Protein AF-A0A3A0AXK2-F1 (afdb_monomer)

pLDDT: mean 72.9, std 22.11, range [28.28, 96.38]

Solvent-accessible surface area (backbone atoms only — not comparable to full-atom values): 32280 Å² total; per-residue (Å²): 137,60,71,64,60,56,51,56,48,64,70,46,48,58,40,62,72,79,63,74,54,52,75,67,57,48,49,53,48,53,37,51,48,73,74,40,61,71,62,41,57,51,52,51,51,53,53,51,51,55,50,54,62,70,67,49,81,86,74,78,78,60,66,71,57,56,55,46,52,58,51,63,73,66,72,81,71,86,91,75,90,82,84,90,85,84,93,76,89,50,63,71,65,48,52,53,48,49,51,50,50,46,53,51,46,51,50,53,46,56,61,35,51,73,63,68,57,64,33,45,78,71,47,54,42,67,47,73,74,34,79,37,61,29,70,53,51,40,39,41,30,33,74,45,58,59,28,70,65,40,37,62,74,24,47,47,44,40,58,70,79,43,55,86,66,43,51,78,47,74,57,93,39,25,43,31,39,16,71,94,36,71,51,67,56,59,35,70,39,40,40,39,36,37,53,69,14,25,28,78,82,70,42,41,28,75,58,66,45,76,43,40,33,34,28,35,74,60,90,74,70,80,81,70,83,76,79,78,83,83,89,82,83,95,84,85,89,85,85,88,89,84,86,80,88,84,87,86,92,82,88,88,85,85,85,87,89,88,82,88,86,85,91,87,87,89,89,90,86,89,83,90,88,89,84,86,90,90,90,85,90,75,86,91,90,90,88,91,92,86,87,91,88,81,85,86,80,90,87,85,83,92,84,86,89,87,88,84,83,90,91,85,82,88,88,86,87,86,83,88,85,81,91,86,82,89,87,90,87,84,86,85,89,76,84,86,80,77,91,72,84,83,76,82,74,74,84,73,74,78,74,77,76,74,72,77,78,76,56,66,70,55,73,51,59,22,55,58,47,77,70,34,72,67,55,38,73,53,25,51,58,55,75,43,61,67,42,82,37,53,33,38,39,39,50,28,76,25,31,37,41,38,37,38,66,85,79,44,33,35,39,40,40,29,64,71,78,55,32,49,52,78,44,73,73,75,65,88,60,72,45,77,51,42,80,39,99,53,87,84,30,14,43,49,27,31,67,61,18,37,49,41,73,73,35,66,67,60,31,68,52,22,53,47,18,64,42,71,68,64,53,75,51,78,21,48,37,32,43,31,74,30,27,38,39,36,37,52,88,65,34,33,38,40,42,36,74,86,38,38,66,53,76,44,76,40,78,67,123

Structure (mmCIF, N/CA/C/O backbone):
data_AF-A0A3A0AXK2-F1
#
_entry.id   AF-A0A3A0AXK2-F1
#
loop_
_atom_site.group_PDB
_atom_site.id
_atom_site.type_symbol
_atom_site.label_atom_id
_atom_site.label_alt_id
_atom_site.label_comp_id
_atom_site.label_asym_id
_atom_site.label_entity_id
_atom_site.label_seq_id
_atom_site.pdbx_PDB_ins_code
_atom_site.Cartn_x
_atom_site.Cartn_y
_atom_site.Cartn_z
_atom_site.occupancy
_atom_site.B_iso_or_equiv
_atom_site.auth_seq_id
_atom_site.auth_comp_id
_atom_site.auth_asym_id
_atom_site.auth_atom_id
_atom_site.pdbx_PDB_model_num
ATOM 1 N N . MET A 1 1 ? 47.963 15.279 -40.549 1.00 56.81 1 MET A N 1
ATOM 2 C CA . MET A 1 1 ? 46.623 15.000 -41.103 1.00 56.81 1 MET A CA 1
ATOM 3 C C . MET A 1 1 ? 46.704 13.690 -41.848 1.00 56.81 1 MET A C 1
ATOM 5 O O . MET A 1 1 ? 47.475 13.599 -42.799 1.00 56.81 1 MET A O 1
ATOM 9 N N . ASP A 1 2 ? 46.006 12.676 -41.349 1.00 71.06 2 ASP A N 1
ATOM 10 C CA . ASP A 1 2 ? 46.118 11.315 -41.862 1.00 71.06 2 ASP A CA 1
ATOM 11 C C . ASP A 1 2 ? 45.065 11.054 -42.945 1.00 71.06 2 ASP A C 1
ATOM 13 O O . ASP A 1 2 ? 43.865 11.199 -42.710 1.00 71.06 2 ASP A O 1
ATOM 17 N N . ARG A 1 3 ? 45.516 10.695 -44.152 1.00 72.75 3 ARG A N 1
ATOM 18 C CA . ARG A 1 3 ? 44.628 10.533 -45.313 1.00 72.75 3 ARG A CA 1
ATOM 19 C C . ARG A 1 3 ? 43.709 9.321 -45.179 1.00 72.75 3 ARG A C 1
ATOM 21 O O . ARG A 1 3 ? 42.649 9.328 -45.798 1.00 72.75 3 ARG A O 1
ATOM 28 N N . HIS A 1 4 ? 44.098 8.312 -44.395 1.00 79.19 4 HIS A N 1
ATOM 29 C CA . HIS A 1 4 ? 43.267 7.128 -44.177 1.00 79.19 4 HIS A CA 1
ATOM 30 C C . HIS A 1 4 ? 42.045 7.473 -43.317 1.00 79.19 4 HIS A C 1
ATOM 32 O O . HIS A 1 4 ? 40.914 7.214 -43.718 1.00 79.19 4 HIS A O 1
ATOM 38 N N . ALA A 1 5 ? 42.269 8.163 -42.194 1.00 77.88 5 ALA A N 1
ATOM 39 C CA . ALA A 1 5 ? 41.206 8.590 -41.286 1.00 77.88 5 ALA A CA 1
ATOM 40 C C . ALA A 1 5 ? 40.200 9.540 -41.963 1.00 77.88 5 ALA A C 1
ATOM 42 O O . ALA A 1 5 ? 38.999 9.412 -41.745 1.00 77.88 5 ALA A O 1
ATOM 43 N N . CYS A 1 6 ? 40.658 10.444 -42.842 1.00 85.25 6 CYS A N 1
ATOM 44 C CA . CYS A 1 6 ? 39.752 11.302 -43.615 1.00 85.25 6 CYS A CA 1
ATOM 45 C C . CYS A 1 6 ? 38.874 10.513 -44.609 1.00 85.25 6 CYS A C 1
ATOM 47 O O . CYS A 1 6 ? 37.746 10.920 -44.880 1.00 85.25 6 CYS A O 1
ATOM 49 N N . ALA A 1 7 ? 39.373 9.406 -45.173 1.00 84.69 7 ALA A N 1
ATOM 50 C CA . ALA A 1 7 ? 38.605 8.568 -46.096 1.00 84.69 7 ALA A CA 1
ATOM 51 C C . ALA A 1 7 ? 37.532 7.755 -45.353 1.00 84.69 7 ALA A C 1
ATOM 53 O O . ALA A 1 7 ? 36.359 7.828 -45.712 1.00 84.69 7 ALA A O 1
ATOM 54 N N . GLU A 1 8 ? 37.929 7.080 -44.271 1.00 84.69 8 GLU A N 1
ATOM 55 C CA . GLU A 1 8 ? 37.053 6.328 -43.358 1.00 84.69 8 GLU A CA 1
ATOM 56 C C . GLU A 1 8 ? 35.954 7.230 -42.764 1.00 84.69 8 GLU A C 1
ATOM 58 O O . GLU A 1 8 ? 34.770 6.897 -42.803 1.00 84.69 8 GLU A O 1
ATOM 63 N N . CYS A 1 9 ? 36.319 8.443 -42.329 1.00 85.56 9 CYS A N 1
ATOM 64 C CA . CYS A 1 9 ? 35.367 9.469 -41.906 1.00 85.56 9 CYS A CA 1
ATOM 65 C C . CYS A 1 9 ? 34.333 9.783 -43.002 1.00 85.56 9 CYS A C 1
ATOM 67 O O . CYS A 1 9 ? 33.134 9.821 -42.730 1.00 85.56 9 CYS A O 1
ATOM 69 N N . ARG A 1 10 ? 34.768 9.977 -44.254 1.00 85.00 10 ARG A N 1
ATOM 70 C CA . ARG A 1 10 ? 33.870 10.384 -45.344 1.00 85.00 10 ARG A CA 1
ATOM 71 C C . ARG A 1 10 ? 32.848 9.310 -45.727 1.00 85.00 10 ARG A C 1
ATOM 73 O O . ARG A 1 10 ? 31.767 9.667 -46.187 1.00 85.00 10 ARG A O 1
ATOM 80 N N . GLU A 1 11 ? 33.169 8.031 -45.550 1.00 87.69 11 GLU A N 1
ATOM 81 C CA . GLU A 1 11 ? 32.233 6.927 -45.809 1.00 87.69 11 GLU A CA 1
ATOM 82 C C . GLU A 1 11 ? 31.187 6.796 -44.689 1.00 87.69 11 GLU A C 1
ATOM 84 O O . GLU A 1 11 ? 30.006 6.591 -44.967 1.00 87.69 11 GLU A O 1
ATOM 89 N N . LEU A 1 12 ? 31.583 7.026 -43.433 1.00 87.81 12 LEU A N 1
ATOM 90 C CA . LEU A 1 12 ? 30.708 6.906 -42.260 1.00 87.81 12 LEU A CA 1
ATOM 91 C C . LEU A 1 12 ? 29.869 8.171 -41.950 1.00 87.81 12 LEU A C 1
ATOM 93 O O . LEU A 1 12 ? 29.055 8.156 -41.025 1.00 87.81 12 LEU A O 1
ATOM 97 N N . ILE A 1 13 ? 30.015 9.266 -42.713 1.00 86.81 13 ILE A N 1
ATOM 98 C CA . ILE A 1 13 ? 29.293 10.535 -42.471 1.00 86.81 13 ILE A CA 1
ATOM 99 C C . ILE A 1 13 ? 27.760 10.407 -42.569 1.00 86.81 13 ILE A C 1
ATOM 101 O O . ILE A 1 13 ? 27.077 11.088 -41.805 1.00 86.81 13 ILE A O 1
ATOM 105 N N . SER A 1 14 ? 27.200 9.553 -43.443 1.00 85.25 14 SER A N 1
ATOM 106 C CA . SER A 1 14 ? 25.731 9.378 -43.496 1.00 85.25 14 SER A CA 1
ATOM 107 C C . SER A 1 14 ? 25.229 8.675 -42.239 1.00 85.25 14 SER A C 1
ATOM 109 O O . SER A 1 14 ? 24.469 9.266 -41.485 1.00 85.25 14 SER A O 1
ATOM 111 N N . ALA A 1 15 ? 25.770 7.494 -41.915 1.00 87.25 15 ALA A N 1
ATOM 112 C CA . ALA A 1 15 ? 25.422 6.756 -40.698 1.00 87.25 15 ALA A CA 1
ATOM 113 C C . ALA A 1 15 ? 25.607 7.593 -39.411 1.00 87.25 15 ALA A C 1
ATOM 115 O O . ALA A 1 15 ? 24.849 7.441 -38.456 1.00 87.25 15 ALA A O 1
ATOM 116 N N . PHE A 1 16 ? 26.564 8.531 -39.380 1.00 86.38 16 PHE A N 1
ATOM 117 C CA . PHE A 1 16 ? 26.715 9.494 -38.280 1.00 86.38 16 PHE A CA 1
ATOM 118 C C . PHE A 1 16 ? 25.582 10.539 -38.193 1.00 86.38 16 PHE A C 1
ATOM 120 O O . PHE A 1 16 ? 25.238 10.973 -37.092 1.00 86.38 16 PHE A O 1
ATOM 127 N N . ILE A 1 17 ? 25.018 10.968 -39.326 1.00 83.75 17 ILE A N 1
ATOM 128 C CA . ILE A 1 17 ? 23.865 11.885 -39.396 1.00 83.75 17 ILE A CA 1
ATOM 129 C C . ILE A 1 17 ? 22.556 11.143 -39.102 1.00 83.75 17 ILE A C 1
ATOM 131 O O . ILE A 1 17 ? 21.712 11.673 -38.379 1.00 83.75 17 ILE A O 1
ATOM 135 N N . ASP A 1 18 ? 22.412 9.938 -39.649 1.00 79.56 18 ASP A N 1
ATOM 136 C CA . ASP A 1 18 ? 21.214 9.102 -39.553 1.00 79.56 18 ASP A CA 1
ATOM 137 C C . ASP A 1 18 ? 21.120 8.378 -38.188 1.00 79.56 18 ASP A C 1
ATOM 139 O O . ASP A 1 18 ? 20.034 8.009 -37.747 1.00 79.56 18 ASP A O 1
ATOM 143 N N . GLY A 1 19 ? 22.241 8.283 -37.458 1.00 85.50 19 GLY A N 1
ATOM 144 C CA . GLY A 1 19 ? 22.313 7.832 -36.062 1.00 85.50 19 GLY A CA 1
ATOM 145 C C . GLY A 1 19 ? 22.702 6.363 -35.865 1.00 85.50 19 GLY A C 1
ATOM 146 O O . GLY A 1 19 ? 22.639 5.873 -34.741 1.00 85.50 19 GLY A O 1
ATOM 147 N N . GLU A 1 20 ? 23.117 5.679 -36.931 1.00 89.88 20 GLU A N 1
ATOM 148 C CA . GLU A 1 20 ? 23.283 4.219 -37.004 1.00 89.88 20 GLU A CA 1
ATOM 149 C C . GLU A 1 20 ? 24.665 3.698 -36.551 1.00 89.88 20 GLU A C 1
ATOM 151 O O . GLU A 1 20 ? 24.854 2.489 -36.440 1.00 89.88 20 GLU A O 1
ATOM 156 N N . LEU A 1 21 ? 25.640 4.579 -36.283 1.00 89.12 21 LEU A N 1
ATOM 157 C CA . LEU A 1 21 ? 26.991 4.182 -35.846 1.00 89.12 21 LEU A CA 1
ATOM 158 C C . LEU A 1 21 ? 27.044 3.656 -34.405 1.00 89.12 21 LEU A C 1
ATOM 160 O O . LEU A 1 21 ? 26.412 4.215 -33.500 1.00 89.12 21 LEU A O 1
ATOM 164 N N . ALA A 1 22 ? 27.914 2.668 -34.170 1.00 86.19 22 ALA A N 1
ATOM 165 C CA . ALA A 1 22 ? 28.207 2.167 -32.830 1.00 86.19 22 ALA A CA 1
ATOM 166 C C . ALA A 1 22 ? 28.856 3.244 -31.937 1.00 86.19 22 ALA A C 1
ATOM 168 O O . ALA A 1 22 ? 29.435 4.228 -32.406 1.00 86.19 22 ALA A O 1
ATOM 169 N N . GLN A 1 23 ? 28.774 3.072 -30.614 1.00 69.94 23 GLN A N 1
ATOM 170 C CA . GLN A 1 23 ? 29.209 4.090 -29.648 1.00 69.94 23 GLN A CA 1
ATOM 171 C C . GLN A 1 23 ? 30.714 4.413 -29.742 1.00 69.94 23 GLN A C 1
ATOM 173 O O . GLN A 1 23 ? 31.106 5.572 -29.586 1.00 69.94 23 GLN A O 1
ATOM 178 N N . ASP A 1 24 ? 31.553 3.420 -30.036 1.00 81.62 24 ASP A N 1
ATOM 179 C CA . ASP A 1 24 ? 32.999 3.576 -30.205 1.00 81.62 24 ASP A CA 1
ATOM 180 C C . ASP A 1 24 ? 33.370 4.161 -31.583 1.00 81.62 24 ASP A C 1
ATOM 182 O O . ASP A 1 24 ? 34.267 5.000 -31.675 1.00 81.62 24 ASP A O 1
ATOM 186 N N . GLU A 1 25 ? 32.651 3.789 -32.647 1.00 83.56 25 GLU A N 1
ATOM 187 C CA . GLU A 1 25 ? 32.772 4.390 -33.984 1.00 83.56 25 GLU A CA 1
ATOM 188 C C . GLU A 1 25 ? 32.397 5.870 -33.948 1.00 83.56 25 GLU A C 1
ATOM 190 O O . GLU A 1 25 ? 33.126 6.724 -34.456 1.00 83.56 25 GLU A O 1
ATOM 195 N N . ARG A 1 26 ? 31.293 6.196 -33.271 1.00 86.00 26 ARG A N 1
ATOM 196 C CA . ARG A 1 26 ? 30.825 7.564 -33.052 1.00 86.00 26 ARG A CA 1
ATOM 197 C C . ARG A 1 26 ? 31.821 8.383 -32.228 1.00 86.00 26 ARG A C 1
ATOM 199 O O . ARG A 1 26 ? 32.041 9.552 -32.545 1.00 86.00 26 ARG A O 1
ATOM 206 N N . ALA A 1 27 ? 32.465 7.785 -31.223 1.00 78.75 27 ALA A N 1
ATOM 207 C CA . ALA A 1 27 ? 33.534 8.436 -30.464 1.00 78.75 27 ALA A CA 1
ATOM 208 C C . ALA A 1 27 ? 34.778 8.708 -31.334 1.00 78.75 27 ALA A C 1
ATOM 210 O O . ALA A 1 27 ? 35.288 9.831 -31.333 1.00 78.75 27 ALA A O 1
ATOM 211 N N . ARG A 1 28 ? 35.221 7.725 -32.137 1.00 84.88 28 ARG A N 1
ATOM 212 C CA . ARG A 1 28 ? 36.320 7.879 -33.114 1.00 84.88 28 ARG A CA 1
ATOM 213 C C . ARG A 1 28 ? 36.014 8.966 -34.154 1.00 84.88 28 ARG A C 1
ATOM 215 O O . ARG A 1 28 ? 36.857 9.824 -34.417 1.00 84.88 28 ARG A O 1
ATOM 222 N N . MET A 1 29 ? 34.790 8.985 -34.679 1.00 85.44 29 MET A N 1
ATOM 223 C CA . MET A 1 29 ? 34.283 10.004 -35.603 1.00 85.44 29 MET A CA 1
ATOM 224 C C . MET A 1 29 ? 34.328 11.409 -34.984 1.00 85.44 29 MET A C 1
ATOM 226 O O . MET A 1 29 ? 34.869 12.336 -35.587 1.00 85.44 29 MET A O 1
ATOM 230 N N . MET A 1 30 ? 33.816 11.579 -33.760 1.00 83.50 30 MET A N 1
ATOM 231 C CA . MET A 1 30 ? 33.827 12.875 -33.068 1.00 83.50 30 MET A CA 1
ATOM 232 C C . MET A 1 30 ? 35.245 13.366 -32.740 1.00 83.50 30 MET A C 1
ATOM 234 O O . MET A 1 30 ? 35.496 14.567 -32.836 1.00 83.50 30 MET A O 1
ATOM 238 N N . ALA A 1 31 ? 36.180 12.461 -32.429 1.00 85.00 31 ALA A N 1
ATOM 239 C CA . ALA A 1 31 ? 37.596 12.794 -32.268 1.00 85.00 31 ALA A CA 1
ATOM 240 C C . ALA A 1 31 ? 38.223 13.296 -33.583 1.00 85.00 31 ALA A C 1
ATOM 242 O O . ALA A 1 31 ? 38.865 14.341 -33.606 1.00 85.00 31 ALA A O 1
ATOM 243 N N . HIS A 1 32 ? 37.981 12.617 -34.710 1.00 88.62 32 HIS A N 1
ATOM 244 C CA . HIS A 1 32 ? 38.501 13.068 -36.006 1.00 88.62 32 HIS A CA 1
ATOM 245 C C . HIS A 1 32 ? 37.905 14.420 -36.447 1.00 88.62 32 HIS A C 1
ATOM 247 O O . HIS A 1 32 ? 38.606 15.270 -37.005 1.00 88.62 32 HIS A O 1
ATOM 253 N N . LEU A 1 33 ? 36.618 14.646 -36.166 1.00 87.06 33 LEU A N 1
ATOM 254 C CA . LEU A 1 33 ? 35.914 15.891 -36.482 1.00 87.06 33 LEU A CA 1
ATOM 255 C C . LEU A 1 33 ? 36.324 17.081 -35.598 1.00 87.06 33 LEU A C 1
ATOM 257 O O . LEU A 1 33 ? 36.064 18.217 -35.993 1.00 87.06 33 LEU A O 1
ATOM 261 N N . SER A 1 34 ? 36.958 16.887 -34.436 1.00 85.25 34 SER A N 1
ATOM 262 C CA . SER A 1 34 ? 37.492 18.013 -33.650 1.00 85.25 34 SER A CA 1
ATOM 263 C C . SER A 1 34 ? 38.795 18.561 -34.254 1.00 85.25 34 SER A C 1
ATOM 265 O O . SER A 1 34 ? 39.014 19.779 -34.248 1.00 85.25 34 SER A O 1
ATOM 267 N N . GLU A 1 35 ? 39.607 17.695 -34.868 1.00 85.31 35 GLU A N 1
ATOM 268 C CA . GLU A 1 35 ? 40.908 18.033 -35.458 1.00 85.31 35 GLU A CA 1
ATOM 269 C C . GLU A 1 35 ? 40.830 18.415 -36.946 1.00 85.31 35 GLU A C 1
ATOM 271 O O . GLU A 1 35 ? 41.432 19.406 -37.364 1.00 85.31 35 GLU A O 1
ATOM 276 N N . CYS A 1 36 ? 40.078 17.678 -37.770 1.00 91.38 36 CYS A N 1
ATOM 277 C CA . CYS A 1 36 ? 40.034 17.910 -39.218 1.00 91.38 36 CYS A CA 1
ATOM 278 C C . CYS A 1 36 ? 39.081 19.059 -39.601 1.00 91.38 36 CYS A C 1
ATOM 280 O O . CYS A 1 36 ? 37.970 19.161 -39.078 1.00 91.38 36 CYS A O 1
ATOM 282 N N . VAL A 1 37 ? 39.492 19.948 -40.510 1.00 89.00 37 VAL A N 1
ATOM 283 C CA . VAL A 1 37 ? 38.631 21.031 -41.030 1.00 89.00 37 VAL A CA 1
ATOM 284 C C . VAL A 1 37 ? 37.805 20.526 -42.216 1.00 89.00 37 VAL A C 1
ATOM 286 O O . VAL A 1 37 ? 36.580 20.602 -42.174 1.00 89.00 37 VAL A O 1
ATOM 289 N N . ASP A 1 38 ? 38.453 19.909 -43.203 1.00 87.19 38 ASP A N 1
ATOM 290 C CA . ASP A 1 38 ? 37.845 19.400 -44.442 1.00 87.19 38 ASP A CA 1
ATOM 291 C C . ASP A 1 38 ? 36.668 18.433 -44.175 1.00 87.19 38 ASP A C 1
ATOM 293 O O . ASP A 1 38 ? 35.619 18.498 -44.822 1.00 87.19 38 ASP A O 1
ATOM 297 N N . CYS A 1 39 ? 36.805 17.555 -43.174 1.00 88.75 39 CYS A N 1
ATOM 298 C CA . CYS A 1 39 ? 35.754 16.613 -42.776 1.00 88.75 39 CYS A CA 1
ATOM 299 C C . CYS A 1 39 ? 34.572 17.301 -42.064 1.00 88.75 39 CYS A C 1
ATOM 301 O O . CYS A 1 39 ? 33.433 16.863 -42.224 1.00 88.75 39 CYS A O 1
ATOM 303 N N . ARG A 1 40 ? 34.801 18.411 -41.342 1.00 90.31 40 ARG A N 1
ATOM 304 C CA . ARG A 1 40 ? 33.722 19.250 -40.779 1.00 90.31 40 ARG A CA 1
ATOM 305 C C . ARG A 1 40 ? 32.974 20.013 -41.863 1.00 90.31 40 ARG A C 1
ATOM 307 O O . ARG A 1 40 ? 31.749 20.016 -41.848 1.00 90.31 40 ARG A O 1
ATOM 314 N N . GLU A 1 41 ? 33.688 20.618 -42.811 1.00 89.25 41 GLU A N 1
ATOM 315 C CA . GLU A 1 41 ? 33.062 21.295 -43.954 1.00 89.25 41 GLU A CA 1
ATOM 316 C C . GLU A 1 41 ? 32.213 20.306 -44.767 1.00 89.25 41 GLU A C 1
ATOM 318 O O . GLU A 1 41 ? 31.057 20.587 -45.085 1.00 89.25 41 GLU A O 1
ATOM 323 N N . THR A 1 42 ? 32.731 19.093 -44.987 1.00 86.44 42 THR A N 1
ATOM 324 C CA . THR A 1 42 ? 31.977 17.993 -45.605 1.00 86.44 42 THR A CA 1
ATOM 325 C C . THR A 1 42 ? 30.713 17.647 -44.805 1.00 86.44 42 THR A C 1
ATOM 327 O O . THR A 1 42 ? 29.626 17.594 -45.381 1.00 86.44 42 THR A O 1
ATOM 330 N N . LEU A 1 43 ? 30.816 17.449 -43.485 1.00 88.50 43 LEU A N 1
ATOM 331 C CA . LEU A 1 43 ? 29.673 17.133 -42.619 1.00 88.50 43 LEU A CA 1
ATOM 332 C C . LEU A 1 43 ? 28.581 18.218 -42.663 1.00 88.50 43 LEU A C 1
ATOM 334 O O . LEU A 1 43 ? 27.396 17.891 -42.759 1.00 88.50 43 LEU A O 1
ATOM 338 N N . GLU A 1 44 ? 28.958 19.498 -42.634 1.00 87.62 44 GLU A N 1
ATOM 339 C CA . GLU A 1 44 ? 27.999 20.606 -42.723 1.00 87.62 44 GLU A CA 1
ATOM 340 C C . GLU A 1 44 ? 27.336 20.708 -44.104 1.00 87.62 44 GLU A C 1
ATOM 342 O O . GLU A 1 44 ? 26.147 21.023 -44.187 1.00 87.62 44 GLU A O 1
ATOM 347 N N . VAL A 1 45 ? 28.031 20.346 -45.190 1.00 89.56 45 VAL A N 1
ATOM 348 C CA . VAL A 1 45 ? 27.407 20.215 -46.520 1.00 89.56 45 VAL A CA 1
ATOM 349 C C . VAL A 1 45 ? 26.327 19.124 -46.521 1.00 89.56 45 VAL A C 1
ATOM 351 O O . VAL A 1 45 ? 25.214 19.383 -46.987 1.00 89.56 45 VAL A O 1
ATOM 354 N N . TYR A 1 46 ? 26.587 17.942 -45.950 1.00 85.81 46 TYR A N 1
ATOM 355 C CA . TYR A 1 46 ? 25.564 16.889 -45.832 1.00 85.81 46 TYR A CA 1
ATOM 356 C C . TYR A 1 46 ? 24.384 17.321 -44.943 1.00 85.81 46 TYR A C 1
ATOM 358 O O . TYR A 1 46 ? 23.224 17.125 -45.320 1.00 85.81 46 TYR A O 1
ATOM 366 N N . ARG A 1 47 ? 24.649 17.983 -43.807 1.00 86.94 47 ARG A N 1
ATOM 367 C CA . ARG A 1 47 ? 23.606 18.548 -42.927 1.00 86.94 47 ARG A CA 1
ATOM 368 C C . ARG A 1 47 ? 22.740 19.582 -43.648 1.00 86.94 47 ARG A C 1
ATOM 370 O O . ARG A 1 47 ? 21.514 19.523 -43.543 1.00 86.94 47 ARG A O 1
ATOM 377 N N . LEU A 1 48 ? 23.347 20.483 -44.423 1.00 89.44 48 LEU A N 1
ATOM 378 C CA . LEU A 1 48 ? 22.645 21.495 -45.216 1.00 89.44 48 LEU A CA 1
ATOM 379 C C . LEU A 1 48 ? 21.767 20.870 -46.313 1.00 89.44 48 LEU A C 1
ATOM 381 O O . LEU A 1 48 ? 20.649 21.338 -46.541 1.00 89.44 48 LEU A O 1
ATOM 385 N N . ILE A 1 49 ? 22.237 19.803 -46.967 1.00 89.00 49 ILE A N 1
ATOM 386 C CA . ILE A 1 49 ? 21.453 19.041 -47.952 1.00 89.00 49 ILE A CA 1
ATOM 387 C C . ILE A 1 49 ? 20.245 18.380 -47.270 1.00 89.00 49 ILE A C 1
ATOM 389 O O . ILE A 1 49 ? 19.111 18.594 -47.703 1.00 89.00 49 ILE A O 1
ATOM 393 N N . GLY A 1 50 ? 20.455 17.659 -46.164 1.00 83.00 50 GLY A N 1
ATOM 394 C CA . GLY A 1 50 ? 19.377 17.017 -45.403 1.00 83.00 50 GLY A CA 1
ATOM 395 C C . GLY A 1 50 ? 18.348 18.012 -44.847 1.00 83.00 50 GLY A C 1
ATOM 396 O O . GLY A 1 50 ? 17.145 17.745 -44.885 1.00 83.00 50 GLY A O 1
ATOM 397 N N . ALA A 1 51 ? 18.797 19.186 -44.393 1.00 81.81 51 ALA A N 1
ATOM 398 C CA . ALA A 1 51 ? 17.924 20.275 -43.958 1.00 81.81 51 ALA A CA 1
ATOM 399 C C . ALA A 1 51 ? 17.105 20.861 -45.121 1.00 81.81 51 ALA A C 1
ATOM 401 O O . ALA A 1 51 ? 15.904 21.074 -44.969 1.00 81.81 51 ALA A O 1
ATOM 402 N N . ARG A 1 52 ? 17.712 21.067 -46.301 1.00 85.25 52 ARG A N 1
ATOM 403 C CA . ARG A 1 52 ? 16.987 21.533 -47.497 1.00 85.25 52 ARG A CA 1
ATOM 404 C C . ARG A 1 52 ? 15.963 20.521 -48.000 1.00 85.25 52 ARG A C 1
ATOM 406 O O . ARG A 1 52 ? 14.881 20.943 -48.391 1.00 85.25 52 ARG A O 1
ATOM 413 N N . MET A 1 53 ? 16.259 19.220 -47.958 1.00 83.06 53 MET A N 1
ATOM 414 C CA . MET A 1 53 ? 15.282 18.188 -48.331 1.00 83.06 53 MET A CA 1
ATOM 415 C C . MET A 1 53 ? 14.105 18.135 -47.349 1.00 83.06 53 MET A C 1
ATOM 417 O O . MET A 1 53 ? 12.960 18.080 -47.787 1.00 83.06 53 MET A O 1
ATOM 421 N N . ARG A 1 54 ? 14.352 18.253 -46.035 1.00 80.12 54 ARG A N 1
ATOM 422 C CA . ARG A 1 54 ? 13.284 18.354 -45.018 1.00 80.12 54 ARG A CA 1
ATOM 423 C C . ARG A 1 54 ? 12.507 19.677 -45.042 1.00 80.12 54 ARG A C 1
ATOM 425 O O . ARG A 1 54 ? 11.411 19.731 -44.499 1.00 80.12 54 ARG A O 1
ATOM 432 N N . ALA A 1 55 ? 13.047 20.722 -45.668 1.00 82.31 55 ALA A N 1
ATOM 433 C CA . ALA A 1 55 ? 12.369 22.001 -45.886 1.00 82.31 55 ALA A CA 1
ATOM 434 C C . ALA A 1 55 ? 11.551 22.058 -47.194 1.00 82.31 55 ALA A C 1
ATOM 436 O O . ALA A 1 55 ? 10.940 23.089 -47.485 1.00 82.31 55 ALA A O 1
ATOM 437 N N . LEU A 1 56 ? 11.527 20.984 -47.994 1.00 84.25 56 LEU A N 1
ATOM 438 C CA . LEU A 1 56 ? 10.599 20.873 -49.119 1.00 84.25 56 LEU A CA 1
ATOM 439 C C . LEU A 1 56 ? 9.157 20.756 -48.591 1.00 84.25 56 LEU A C 1
ATOM 441 O O . LEU A 1 56 ? 8.927 20.056 -47.604 1.00 84.25 56 LEU A O 1
ATOM 445 N N . PRO A 1 57 ? 8.166 21.401 -49.235 1.00 78.31 57 PRO A N 1
ATOM 446 C CA . PRO A 1 57 ? 6.772 21.220 -48.856 1.00 78.31 57 PRO A CA 1
ATOM 447 C C . PRO A 1 57 ? 6.369 19.759 -49.072 1.00 78.31 57 PRO A C 1
ATOM 449 O O . PRO A 1 57 ? 6.577 19.208 -50.155 1.00 78.31 57 PRO A O 1
ATOM 452 N N . ALA A 1 58 ? 5.776 19.140 -48.051 1.00 66.44 58 ALA A N 1
ATOM 453 C CA . ALA A 1 58 ? 5.263 17.781 -48.142 1.00 66.44 58 ALA A CA 1
ATOM 454 C C . ALA A 1 58 ? 4.113 17.727 -49.160 1.00 66.44 58 ALA A C 1
ATOM 456 O O . ALA A 1 58 ? 2.985 18.126 -48.868 1.00 66.44 58 ALA A O 1
ATOM 457 N N . VAL A 1 59 ? 4.408 17.247 -50.369 1.00 78.88 59 VAL A N 1
ATOM 458 C CA . VAL A 1 59 ? 3.390 16.925 -51.370 1.00 78.88 59 VAL A CA 1
ATOM 459 C C . VAL A 1 59 ? 2.684 15.652 -50.896 1.00 78.88 59 VAL A C 1
ATOM 461 O O . VAL A 1 59 ? 3.356 14.623 -50.784 1.00 78.88 59 VAL A O 1
ATOM 464 N N . PRO A 1 60 ? 1.371 15.677 -50.597 1.00 67.38 60 PRO A N 1
ATOM 465 C CA . PRO A 1 60 ? 0.656 14.452 -50.268 1.00 67.38 60 PRO A CA 1
ATOM 466 C C . PRO A 1 60 ? 0.706 13.512 -51.485 1.00 67.38 60 PRO A C 1
ATOM 468 O O . PRO A 1 60 ? 0.435 13.967 -52.603 1.00 67.38 60 PRO A O 1
ATOM 471 N N . PRO A 1 61 ? 1.076 12.228 -51.317 1.00 70.31 61 PRO A N 1
ATOM 472 C CA . PRO A 1 61 ? 1.038 11.278 -52.420 1.00 70.31 61 PRO A CA 1
ATOM 473 C C . PRO A 1 61 ? -0.412 11.153 -52.916 1.00 70.31 61 PRO A C 1
ATOM 475 O O . PRO A 1 61 ? -1.323 11.095 -52.090 1.00 70.31 61 PRO A O 1
ATOM 478 N N . PRO A 1 62 ? -0.654 11.142 -54.238 1.00 75.75 62 PRO A N 1
ATOM 479 C CA . PRO A 1 62 ? -2.011 11.118 -54.768 1.00 75.75 62 PRO A CA 1
ATOM 480 C C . PRO A 1 62 ? -2.687 9.788 -54.421 1.00 75.75 62 PRO A C 1
ATOM 482 O O . PRO A 1 62 ? -2.049 8.738 -54.492 1.00 75.75 62 PRO A O 1
ATOM 485 N N . ASP A 1 63 ? -3.976 9.828 -54.080 1.00 73.38 63 ASP A N 1
ATOM 486 C CA . ASP A 1 63 ? -4.663 8.746 -53.352 1.00 73.38 63 ASP A CA 1
ATOM 487 C C . ASP A 1 63 ? -4.558 7.379 -54.052 1.00 73.38 63 ASP A C 1
ATOM 489 O O . ASP A 1 63 ? -4.240 6.371 -53.427 1.00 73.38 63 ASP A O 1
ATOM 493 N N . HIS A 1 64 ? -4.681 7.368 -55.384 1.00 75.12 64 HIS A N 1
ATOM 494 C CA . HIS A 1 64 ? -4.545 6.165 -56.212 1.00 75.12 64 HIS A CA 1
ATOM 495 C C . HIS A 1 64 ? -3.185 5.456 -56.071 1.00 75.12 64 HIS A C 1
ATOM 497 O O . HIS A 1 64 ? -3.099 4.253 -56.309 1.00 75.12 64 HIS A O 1
ATOM 503 N N . LEU A 1 65 ? -2.119 6.176 -55.700 1.00 70.31 65 LEU A N 1
ATOM 504 C CA . LEU A 1 65 ? -0.808 5.584 -55.443 1.00 70.31 65 LEU A CA 1
ATOM 505 C C . LEU A 1 65 ? -0.820 4.819 -54.111 1.00 70.31 65 LEU A C 1
ATOM 507 O O . LEU A 1 65 ? -0.302 3.705 -54.053 1.00 70.31 65 LEU A O 1
ATOM 511 N N . ILE A 1 66 ? -1.464 5.377 -53.079 1.00 66.31 66 ILE A N 1
ATOM 512 C CA . ILE A 1 66 ? -1.672 4.713 -51.784 1.00 66.31 66 ILE A CA 1
ATOM 513 C C . ILE A 1 66 ? -2.498 3.442 -52.002 1.00 66.31 66 ILE A C 1
ATOM 515 O O . ILE A 1 66 ? -2.045 2.358 -51.636 1.00 66.31 66 ILE A O 1
ATOM 519 N N . ASP A 1 67 ? -3.644 3.560 -52.680 1.00 66.00 67 ASP A N 1
ATOM 520 C CA . ASP A 1 67 ? -4.518 2.425 -52.999 1.00 66.00 67 ASP A CA 1
ATOM 521 C C . ASP A 1 67 ? -3.773 1.339 -53.791 1.00 66.00 67 ASP A C 1
ATOM 523 O O . ASP A 1 67 ? -3.886 0.155 -53.472 1.00 66.00 67 ASP A O 1
ATOM 527 N N . SER A 1 68 ? -2.961 1.723 -54.787 1.00 66.38 68 SER A N 1
ATOM 528 C CA . SER A 1 68 ? -2.180 0.759 -55.573 1.00 66.38 68 SER A CA 1
ATOM 529 C C . SER A 1 68 ? -1.120 0.032 -54.740 1.00 66.38 68 SER A C 1
ATOM 531 O O . SER A 1 68 ? -0.996 -1.182 -54.853 1.00 66.38 68 SER A O 1
ATOM 533 N N . ILE A 1 69 ? -0.406 0.728 -53.847 1.00 64.06 69 ILE A N 1
ATOM 534 C CA . ILE A 1 69 ? 0.618 0.114 -52.990 1.00 64.06 69 ILE A CA 1
ATOM 535 C C . ILE A 1 69 ? -0.030 -0.817 -51.955 1.00 64.06 69 ILE A C 1
ATOM 537 O O . ILE A 1 69 ? 0.475 -1.920 -51.734 1.00 64.06 69 ILE A O 1
ATOM 541 N N . PHE A 1 70 ? -1.164 -0.431 -51.361 1.00 59.53 70 PHE A N 1
ATOM 542 C CA . PHE A 1 70 ? -1.915 -1.307 -50.455 1.00 59.53 70 PHE A CA 1
ATOM 543 C C . PHE A 1 70 ? -2.525 -2.522 -51.174 1.00 59.53 70 PHE A C 1
ATOM 545 O O . PHE A 1 70 ? -2.564 -3.600 -50.588 1.00 59.53 70 PHE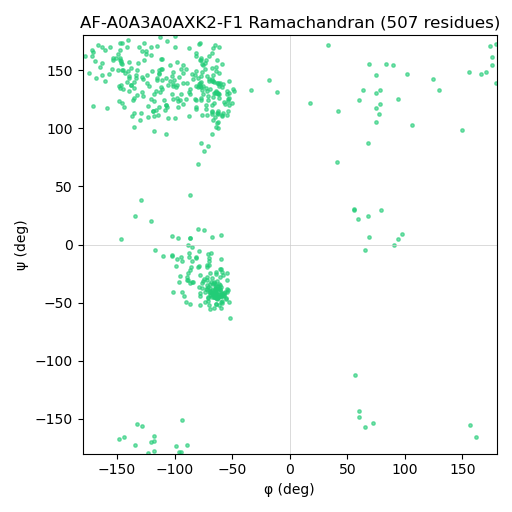 A O 1
ATOM 552 N N . ALA A 1 71 ? -2.948 -2.400 -52.435 1.00 60.56 71 ALA A N 1
ATOM 553 C CA . ALA A 1 71 ? -3.418 -3.542 -53.221 1.00 60.56 71 ALA A CA 1
ATOM 554 C C . ALA A 1 71 ? -2.270 -4.504 -53.596 1.00 60.56 71 ALA A C 1
ATOM 556 O O . ALA A 1 71 ? -2.343 -5.702 -53.313 1.00 60.56 71 ALA A O 1
ATOM 557 N N . GLU A 1 72 ? -1.185 -3.980 -54.177 1.00 56.06 72 GLU A N 1
ATOM 558 C CA . GLU A 1 72 ? -0.050 -4.767 -54.687 1.00 56.06 72 GLU A CA 1
ATOM 559 C C . GLU A 1 72 ? 0.711 -5.496 -53.557 1.00 56.06 72 GLU A C 1
ATOM 561 O O . GLU A 1 72 ? 1.191 -6.614 -53.746 1.00 56.06 72 GLU A O 1
ATOM 566 N N . THR A 1 73 ? 0.787 -4.909 -52.353 1.00 50.97 73 THR A N 1
ATOM 567 C CA . THR A 1 73 ? 1.451 -5.539 -51.191 1.00 50.97 73 THR A CA 1
ATOM 568 C C . THR A 1 73 ? 0.594 -6.569 -50.447 1.00 50.97 73 THR A C 1
ATOM 570 O O . THR A 1 73 ? 1.143 -7.324 -49.642 1.00 50.97 73 THR A O 1
ATOM 573 N N . ILE A 1 74 ? -0.716 -6.656 -50.713 1.00 54.66 74 ILE A N 1
ATOM 574 C CA . ILE A 1 74 ? -1.626 -7.584 -50.014 1.00 54.66 74 ILE A CA 1
ATOM 575 C C . ILE A 1 74 ? -1.860 -8.895 -50.788 1.00 54.66 74 ILE A C 1
ATOM 577 O O . ILE A 1 74 ? -2.013 -9.938 -50.150 1.00 54.66 74 ILE A O 1
ATOM 581 N N . ASP A 1 75 ? -1.846 -8.897 -52.127 1.00 46.50 75 ASP A N 1
ATOM 582 C CA . ASP A 1 75 ? -2.275 -10.072 -52.926 1.00 46.50 75 ASP A CA 1
ATOM 583 C C . ASP A 1 75 ? -1.122 -10.995 -53.410 1.00 46.50 75 ASP A C 1
ATOM 585 O O . ASP A 1 75 ? -1.325 -11.978 -54.128 1.00 46.50 75 ASP A O 1
ATOM 589 N N . ALA A 1 76 ? 0.121 -10.731 -52.989 1.00 45.97 76 ALA A N 1
ATOM 590 C CA . ALA A 1 76 ? 1.335 -11.415 -53.459 1.00 45.97 76 ALA A CA 1
ATOM 591 C C . ALA A 1 76 ? 1.699 -12.729 -52.709 1.00 45.97 76 ALA A C 1
ATOM 593 O O . ALA A 1 76 ? 2.874 -12.988 -52.423 1.00 45.97 76 ALA A O 1
ATOM 594 N N . GLN A 1 77 ? 0.722 -13.597 -52.402 1.00 38.50 77 GLN A N 1
ATOM 595 C CA . GLN A 1 77 ? 0.964 -14.959 -51.876 1.00 38.50 77 GLN A CA 1
ATOM 596 C C . GLN A 1 77 ? 0.091 -16.033 -52.571 1.00 38.50 77 GLN A C 1
ATOM 598 O O . GLN A 1 77 ? -1.086 -16.197 -52.238 1.00 38.50 77 GLN A O 1
ATOM 603 N N . PRO A 1 78 ? 0.639 -16.816 -53.526 1.00 39.38 78 PRO A N 1
ATOM 604 C CA . PRO A 1 78 ? -0.154 -17.734 -54.344 1.00 39.38 78 PRO A CA 1
ATOM 605 C C . PRO A 1 78 ? -0.600 -19.005 -53.598 1.00 39.38 78 PRO A C 1
ATOM 607 O O . PRO A 1 78 ? 0.196 -19.761 -53.042 1.00 39.38 78 PRO A O 1
ATOM 610 N N . ARG A 1 79 ? -1.902 -19.312 -53.667 1.00 49.28 79 ARG A N 1
ATOM 611 C CA . ARG A 1 79 ? -2.508 -20.511 -53.057 1.00 49.28 79 ARG A CA 1
ATOM 612 C C . ARG A 1 79 ? -2.221 -21.784 -53.871 1.00 49.28 79 ARG A C 1
ATOM 614 O O . ARG A 1 79 ? -2.863 -21.989 -54.903 1.00 49.28 79 ARG A O 1
ATOM 621 N N . ARG A 1 80 ? -1.405 -22.710 -53.342 1.00 36.66 80 ARG A N 1
ATOM 622 C CA . ARG A 1 80 ? -1.597 -24.180 -53.475 1.00 36.66 80 ARG A CA 1
ATOM 623 C C . ARG A 1 80 ? -0.741 -24.983 -52.479 1.00 36.66 80 ARG A C 1
ATOM 625 O O . ARG A 1 80 ? 0.285 -24.515 -52.010 1.00 36.66 80 ARG A O 1
ATOM 632 N N . LEU A 1 81 ? -1.231 -26.176 -52.131 1.00 41.47 81 LEU A N 1
ATOM 633 C CA . LEU A 1 81 ? -0.650 -27.121 -51.160 1.00 41.47 81 LEU A CA 1
ATOM 634 C C . LEU A 1 81 ? 0.665 -27.744 -51.714 1.00 41.47 81 LEU A C 1
ATOM 636 O O . LEU A 1 81 ? 0.859 -27.712 -52.926 1.00 41.47 81 LEU A O 1
ATOM 640 N N . PHE A 1 82 ? 1.577 -28.359 -50.940 1.00 33.88 82 PHE A N 1
ATOM 641 C CA . PHE A 1 82 ? 1.378 -29.222 -49.757 1.00 33.88 82 PHE A CA 1
ATOM 642 C C . PHE A 1 82 ? 2.719 -29.510 -49.003 1.00 33.88 82 PHE A C 1
ATOM 644 O O . PHE A 1 82 ? 3.763 -29.514 -49.641 1.00 33.88 82 PHE A O 1
ATOM 651 N N . ILE A 1 83 ? 2.656 -29.880 -47.705 1.00 41.00 83 ILE A N 1
ATOM 652 C CA . ILE A 1 83 ? 3.717 -30.500 -46.844 1.00 41.00 83 ILE A CA 1
ATOM 653 C C . ILE A 1 83 ? 4.890 -29.609 -46.315 1.00 41.00 83 ILE A C 1
ATOM 655 O O . ILE A 1 83 ? 5.741 -29.207 -47.088 1.00 41.00 83 ILE A O 1
ATOM 659 N N . VAL A 1 84 ? 4.990 -29.475 -44.966 1.00 39.91 84 VAL A N 1
ATOM 660 C CA . VAL A 1 84 ? 6.198 -29.200 -44.105 1.00 39.91 84 VAL A CA 1
ATOM 661 C C . VAL A 1 84 ? 6.987 -27.883 -44.351 1.00 39.91 84 VAL A C 1
ATOM 663 O O . VAL A 1 84 ? 7.487 -27.663 -45.439 1.00 39.91 84 VAL A O 1
ATOM 666 N N . THR A 1 85 ? 7.238 -26.968 -43.392 1.00 46.56 85 THR A N 1
ATOM 667 C CA . THR A 1 85 ? 6.920 -26.842 -41.940 1.00 46.56 85 THR A CA 1
ATOM 668 C C . THR A 1 85 ? 7.047 -25.373 -41.465 1.00 46.56 85 THR A C 1
ATOM 670 O O . THR A 1 85 ? 7.740 -24.592 -42.102 1.00 46.56 85 THR A O 1
ATOM 673 N N . SER A 1 86 ? 6.532 -25.075 -40.255 1.00 43.47 86 SER A N 1
ATOM 674 C CA . SER A 1 86 ? 6.981 -24.015 -39.308 1.00 43.47 86 SER A CA 1
ATOM 675 C C . SER A 1 86 ? 6.144 -22.724 -39.125 1.00 43.47 86 SER A C 1
ATOM 677 O O . SER A 1 86 ? 6.221 -21.768 -39.883 1.00 43.47 86 SER A O 1
ATOM 679 N N . ARG A 1 87 ? 5.416 -22.693 -37.995 1.00 48.56 87 ARG A N 1
ATOM 680 C CA . ARG A 1 87 ? 5.343 -21.611 -36.981 1.00 48.56 87 ARG A CA 1
ATOM 681 C C . ARG A 1 87 ? 5.284 -20.119 -37.404 1.00 48.56 87 ARG A C 1
ATOM 683 O O . ARG A 1 87 ? 6.167 -19.359 -37.025 1.00 48.56 87 ARG A O 1
ATOM 690 N N . LEU A 1 88 ? 4.165 -19.645 -37.970 1.00 44.94 88 LEU A N 1
ATOM 691 C CA . LEU A 1 88 ? 3.764 -18.224 -37.790 1.00 44.94 88 LEU A CA 1
ATOM 692 C C . LEU A 1 88 ? 2.243 -17.937 -37.738 1.00 44.94 88 LEU A C 1
ATOM 694 O O . LEU A 1 88 ? 1.830 -16.791 -37.635 1.00 44.94 88 LEU A O 1
ATOM 698 N N . GLY A 1 89 ? 1.381 -18.962 -37.754 1.00 45.66 89 GLY A N 1
ATOM 699 C CA . GLY A 1 89 ? -0.082 -18.786 -37.840 1.00 45.66 89 GLY A CA 1
ATOM 700 C C . GLY A 1 89 ? -0.844 -18.585 -36.520 1.00 45.66 89 GLY A C 1
ATOM 701 O O . GLY A 1 89 ? -2.070 -18.600 -36.541 1.00 45.66 89 GLY A O 1
ATOM 702 N N . TYR A 1 90 ? -0.166 -18.466 -35.373 1.00 53.16 90 TYR A N 1
ATOM 703 C CA . TYR A 1 90 ? -0.826 -18.541 -34.057 1.00 53.16 90 TYR A CA 1
ATOM 704 C C . TYR A 1 90 ? -1.143 -17.196 -33.390 1.00 53.16 90 TYR A C 1
ATOM 706 O O . TYR A 1 90 ? -1.979 -17.192 -32.496 1.00 53.16 90 TYR A O 1
ATOM 714 N N . SER A 1 91 ? -0.529 -16.075 -33.785 1.00 63.81 91 SER A N 1
ATOM 715 C CA . SER A 1 91 ? -0.501 -14.834 -32.983 1.00 63.81 91 SER A CA 1
ATOM 716 C C . SER A 1 91 ? -1.875 -14.339 -32.509 1.00 63.81 91 SER A C 1
ATOM 718 O O . SER A 1 91 ? -2.130 -14.339 -31.310 1.00 63.81 91 SER A O 1
ATOM 720 N N . VAL A 1 92 ? -2.788 -13.968 -33.413 1.00 58.59 92 VAL A N 1
ATOM 721 C CA . VAL A 1 92 ? -4.083 -13.363 -33.029 1.00 58.59 92 VAL A CA 1
ATOM 722 C C . VAL A 1 92 ? -4.980 -14.351 -32.272 1.00 58.59 92 VAL A C 1
ATOM 724 O O . VAL A 1 92 ? -5.571 -13.998 -31.254 1.00 58.59 92 VAL A O 1
ATOM 727 N N . ALA A 1 93 ? -5.051 -15.606 -32.726 1.00 59.59 93 ALA A N 1
ATOM 728 C CA . ALA A 1 93 ? -5.875 -16.632 -32.086 1.00 59.59 93 ALA A CA 1
ATOM 729 C C . ALA A 1 93 ? -5.323 -17.054 -30.713 1.00 59.59 93 ALA A C 1
ATOM 731 O O . ALA A 1 93 ? -6.100 -17.274 -29.786 1.00 59.59 93 ALA A O 1
ATOM 732 N N . ALA A 1 94 ? -3.997 -17.127 -30.558 1.00 63.38 94 ALA A N 1
ATOM 733 C CA . ALA A 1 94 ? -3.353 -17.412 -29.282 1.00 63.38 94 ALA A CA 1
ATOM 734 C C . ALA A 1 94 ? -3.441 -16.219 -28.326 1.00 63.38 94 ALA A C 1
ATOM 736 O O . ALA A 1 94 ? -3.704 -16.444 -27.156 1.00 63.38 94 ALA A O 1
ATOM 737 N N . VAL A 1 95 ? -3.310 -14.969 -28.786 1.00 71.44 95 VAL A N 1
ATOM 738 C CA . VAL A 1 95 ? -3.523 -13.782 -27.934 1.00 71.44 95 VAL A CA 1
ATOM 739 C C . VAL A 1 95 ? -4.974 -13.709 -27.454 1.00 71.44 95 VAL A C 1
ATOM 741 O O . VAL A 1 95 ? -5.202 -13.508 -26.266 1.00 71.44 95 VAL A O 1
ATOM 744 N N . ALA A 1 96 ? -5.958 -13.961 -28.324 1.00 77.00 96 ALA A N 1
ATOM 745 C CA . ALA A 1 96 ? -7.363 -14.032 -27.918 1.00 77.00 96 ALA A CA 1
ATOM 746 C C . ALA A 1 96 ? -7.634 -15.192 -26.938 1.00 77.00 96 ALA A C 1
ATOM 748 O O . ALA A 1 96 ? -8.338 -15.010 -25.945 1.00 77.00 96 ALA A O 1
ATOM 749 N N . ALA A 1 97 ? -7.044 -16.370 -27.173 1.00 79.94 97 ALA A N 1
ATOM 750 C CA . ALA A 1 97 ? -7.160 -17.512 -26.268 1.00 79.94 97 ALA A CA 1
ATOM 751 C C . ALA A 1 97 ? -6.445 -17.276 -24.928 1.00 79.94 97 ALA A C 1
ATOM 753 O O . ALA A 1 97 ? -6.994 -17.635 -23.895 1.00 79.94 97 ALA A O 1
ATOM 754 N N . VAL A 1 98 ? -5.269 -16.644 -24.917 1.00 83.44 98 VAL A N 1
ATOM 755 C CA . VAL A 1 98 ? -4.515 -16.292 -23.703 1.00 83.44 98 VAL A CA 1
ATOM 756 C C . VAL A 1 98 ? -5.230 -15.197 -22.921 1.00 83.44 98 VAL A C 1
ATOM 758 O O . VAL A 1 98 ? -5.333 -15.329 -21.711 1.00 83.44 98 VAL A O 1
ATOM 761 N N . LEU A 1 99 ? -5.809 -14.182 -23.572 1.00 87.94 99 LEU A N 1
ATOM 762 C CA . LEU A 1 99 ? -6.669 -13.200 -22.901 1.00 87.94 99 LEU A CA 1
ATOM 763 C C . LEU A 1 99 ? -7.916 -13.855 -22.301 1.00 87.94 99 LEU A C 1
ATOM 765 O O . LEU A 1 99 ? -8.259 -13.562 -21.160 1.00 87.94 99 LEU A O 1
ATOM 769 N N . LEU A 1 100 ? -8.571 -14.774 -23.015 1.00 90.25 100 LEU A N 1
ATOM 770 C CA . LEU A 1 100 ? -9.730 -15.495 -22.482 1.00 90.25 100 LEU A CA 1
ATOM 771 C C . LEU A 1 100 ? -9.336 -16.432 -21.331 1.00 90.25 100 LEU A C 1
ATOM 773 O O . LEU A 1 100 ? -10.024 -16.458 -20.315 1.00 90.25 100 LEU A O 1
ATOM 777 N N . ILE A 1 101 ? -8.214 -17.149 -21.443 1.00 90.19 101 ILE A N 1
ATOM 778 C CA . ILE A 1 101 ? -7.651 -17.975 -20.365 1.00 90.19 101 ILE A CA 1
ATOM 779 C C . ILE A 1 101 ? -7.241 -17.103 -19.177 1.00 90.19 101 ILE A C 1
ATOM 781 O O . ILE A 1 101 ? -7.487 -17.507 -18.051 1.00 90.19 101 ILE A O 1
ATOM 785 N N . PHE A 1 102 ? -6.689 -15.907 -19.392 1.00 89.38 102 PHE A N 1
ATOM 786 C CA . PHE A 1 102 ? -6.317 -14.973 -18.329 1.00 89.38 102 PHE A CA 1
ATOM 787 C C . PHE A 1 102 ? -7.550 -14.386 -17.638 1.00 89.38 102 PHE A C 1
ATOM 789 O O . PHE A 1 102 ? -7.605 -14.382 -16.416 1.00 89.38 102 PHE A O 1
ATOM 796 N N . VAL A 1 103 ? -8.585 -13.976 -18.378 1.00 91.06 103 VAL A N 1
ATOM 797 C CA . VAL A 1 103 ? -9.861 -13.513 -17.800 1.00 91.06 103 VAL A CA 1
ATOM 798 C C . VAL A 1 103 ? -10.561 -14.641 -17.037 1.00 91.06 103 VAL A C 1
ATOM 800 O O . VAL A 1 103 ? -11.049 -14.414 -15.931 1.00 91.06 103 VAL A O 1
ATOM 803 N N . VAL A 1 104 ? -10.569 -15.868 -17.569 1.00 89.31 104 VAL A N 1
ATOM 804 C CA . VAL A 1 104 ? -11.103 -17.047 -16.867 1.00 89.31 104 VAL A CA 1
ATOM 805 C C . VAL A 1 104 ? -10.246 -17.401 -15.649 1.00 89.31 104 VAL A C 1
ATOM 807 O O . VAL A 1 104 ? -10.806 -17.706 -14.601 1.00 89.31 104 VAL A O 1
ATOM 810 N N . ALA A 1 105 ? -8.918 -17.313 -15.735 1.00 85.00 105 ALA A N 1
ATOM 811 C CA . ALA A 1 105 ? -8.015 -17.543 -14.612 1.00 85.00 105 ALA A CA 1
ATOM 812 C C . ALA A 1 105 ? -8.229 -16.493 -13.521 1.00 85.00 105 ALA A C 1
ATOM 814 O O . ALA A 1 105 ? -8.496 -16.875 -12.393 1.00 85.00 105 ALA A O 1
ATOM 815 N N . VAL A 1 106 ? -8.227 -15.197 -13.841 1.00 84.25 106 VAL A N 1
ATOM 816 C CA . VAL A 1 106 ? -8.537 -14.108 -12.899 1.00 84.25 106 VAL A CA 1
ATOM 817 C C . VAL A 1 106 ? -9.927 -14.292 -12.285 1.00 84.25 106 VAL A C 1
ATOM 819 O O . VAL A 1 106 ? -10.069 -14.158 -11.074 1.00 84.25 106 VAL A O 1
ATOM 822 N N . TYR A 1 107 ? -10.941 -14.689 -13.059 1.00 83.00 107 TYR A N 1
ATOM 823 C CA . TYR A 1 107 ? -12.274 -14.989 -12.525 1.00 83.00 107 TYR A CA 1
ATOM 824 C C . TYR A 1 107 ? -12.280 -16.201 -11.571 1.00 83.00 107 TYR A C 1
ATOM 826 O O . TYR A 1 107 ? -12.910 -16.151 -10.512 1.00 83.00 107 TYR A O 1
ATOM 834 N N . LEU A 1 108 ? -11.557 -17.276 -11.902 1.00 80.81 108 LEU A N 1
ATOM 835 C CA . LEU A 1 108 ? -11.403 -18.466 -11.054 1.00 80.81 108 LEU A CA 1
ATOM 836 C C . LEU A 1 108 ? -10.506 -18.220 -9.831 1.00 80.81 108 LEU A C 1
ATOM 838 O O . LEU A 1 108 ? -10.706 -18.867 -8.809 1.00 80.81 108 LEU A O 1
ATOM 842 N N . ILE A 1 109 ? -9.558 -17.287 -9.922 1.00 75.62 109 ILE A N 1
ATOM 843 C CA . ILE A 1 109 ? -8.636 -16.875 -8.860 1.00 75.62 109 ILE A CA 1
ATOM 844 C C . ILE A 1 109 ? -9.364 -15.945 -7.886 1.00 75.62 109 ILE A C 1
ATOM 846 O O . ILE A 1 109 ? -9.441 -16.259 -6.705 1.00 75.62 109 ILE A O 1
ATOM 850 N N . VAL A 1 110 ? -10.018 -14.878 -8.356 1.00 70.88 110 VAL A N 1
ATOM 851 C CA . VAL A 1 110 ? -10.834 -13.975 -7.516 1.00 70.88 110 VAL A CA 1
ATOM 852 C C . VAL A 1 110 ? -12.025 -14.722 -6.903 1.00 70.88 110 VAL A C 1
ATOM 854 O O . VAL A 1 110 ? -12.250 -14.659 -5.693 1.00 70.88 110 VAL A O 1
ATOM 857 N N . GLY A 1 111 ? -12.743 -15.514 -7.705 1.00 64.88 111 GLY A N 1
ATOM 858 C CA . GLY A 1 111 ? -13.790 -16.423 -7.227 1.00 64.88 111 GLY A CA 1
ATOM 859 C C . GLY A 1 111 ? -13.260 -17.641 -6.455 1.00 64.88 111 GLY A C 1
ATOM 860 O O . GLY A 1 111 ? -14.054 -18.406 -5.906 1.00 64.88 111 GLY A O 1
ATOM 861 N N . GLY A 1 112 ? -11.943 -17.846 -6.427 1.00 68.38 112 GLY A N 1
ATOM 862 C CA . GLY A 1 112 ? -11.236 -18.864 -5.653 1.00 68.38 112 GLY A CA 1
ATOM 863 C C . GLY A 1 112 ? -10.852 -18.337 -4.274 1.00 68.38 112 GLY A C 1
ATOM 864 O O . GLY A 1 112 ? -11.219 -18.949 -3.278 1.00 68.38 112 GLY A O 1
ATOM 865 N N . TYR A 1 113 ? -10.237 -17.153 -4.194 1.00 63.28 113 TYR A N 1
ATOM 866 C CA . TYR A 1 113 ? -9.955 -16.446 -2.940 1.00 63.28 113 TYR A CA 1
ATOM 867 C C . TYR A 1 113 ? -11.236 -16.229 -2.122 1.00 63.28 113 TYR A C 1
ATOM 869 O O . TYR A 1 113 ? -11.288 -16.580 -0.945 1.00 63.28 113 TYR A O 1
ATOM 877 N N . GLN A 1 114 ? -12.321 -15.781 -2.767 1.00 58.81 114 GLN A N 1
ATOM 878 C CA . GLN A 1 114 ? -13.640 -15.645 -2.128 1.00 58.81 114 GLN A CA 1
ATOM 879 C C . GLN A 1 114 ? -14.219 -16.974 -1.601 1.00 58.81 114 GLN A C 1
ATOM 881 O O . GLN A 1 114 ? -15.057 -16.953 -0.701 1.00 58.81 114 GLN A O 1
ATOM 886 N N . ARG A 1 115 ? -13.764 -18.131 -2.103 1.00 67.06 115 ARG A N 1
ATOM 887 C CA . ARG A 1 115 ? -14.144 -19.465 -1.601 1.00 67.06 115 ARG A CA 1
ATOM 888 C C . ARG A 1 115 ? -13.156 -20.053 -0.592 1.00 67.06 115 ARG A C 1
ATOM 890 O O . ARG A 1 115 ? -13.589 -20.862 0.212 1.00 67.06 115 ARG A O 1
ATOM 897 N N . GLY A 1 116 ? -11.875 -19.687 -0.643 1.00 70.06 116 GLY A N 1
ATOM 898 C CA . GLY A 1 116 ? -10.821 -20.249 0.211 1.00 70.06 116 GLY A CA 1
ATOM 899 C C . GLY A 1 116 ? -10.621 -19.530 1.547 1.00 70.06 116 GLY A C 1
ATOM 900 O O . GLY A 1 116 ? -10.138 -20.143 2.491 1.00 70.06 116 GLY A O 1
ATOM 901 N N . LEU A 1 117 ? -10.995 -18.251 1.644 1.00 76.75 117 LEU A N 1
ATOM 902 C CA . LEU A 1 117 ? -10.938 -17.497 2.901 1.00 76.75 117 LEU A CA 1
ATOM 903 C C . LEU A 1 117 ? -12.010 -17.988 3.884 1.00 76.75 117 LEU A C 1
ATOM 905 O O . LEU A 1 117 ? -13.199 -17.936 3.560 1.00 76.75 117 LEU A O 1
ATOM 909 N N . SER A 1 118 ? -11.619 -18.395 5.091 1.00 84.38 118 SER A N 1
ATOM 910 C CA . SER A 1 118 ? -12.560 -18.674 6.182 1.00 84.38 118 SER A CA 1
ATOM 911 C C . SER A 1 118 ? -13.355 -17.411 6.554 1.00 84.38 118 SER A C 1
ATOM 913 O O . SER A 1 118 ? -12.769 -16.325 6.638 1.00 84.38 118 SER A O 1
ATOM 915 N N . PRO A 1 119 ? -14.674 -17.498 6.800 1.00 89.88 119 PRO A N 1
ATOM 916 C CA . PRO A 1 119 ? -15.393 -16.402 7.429 1.00 89.88 119 PRO A CA 1
ATOM 917 C C . PRO A 1 119 ? -14.860 -16.113 8.840 1.00 89.88 119 PRO A C 1
ATOM 919 O O . PRO A 1 119 ? -14.588 -17.024 9.626 1.00 89.88 119 PRO A O 1
ATOM 922 N N . GLN A 1 120 ? -14.751 -14.826 9.155 1.00 90.69 120 GLN A N 1
ATOM 923 C CA . GLN A 1 120 ? -14.331 -14.268 10.444 1.00 90.69 120 GLN A CA 1
ATOM 924 C C . GLN A 1 120 ? -15.204 -13.044 10.762 1.00 90.69 120 GLN A C 1
ATOM 926 O O . GLN A 1 120 ? -15.740 -12.407 9.850 1.00 90.69 120 GLN A O 1
ATOM 931 N N . VAL A 1 121 ? -15.315 -12.678 12.040 1.00 91.81 121 VAL A N 1
ATOM 932 C CA . VAL A 1 121 ? -15.843 -11.365 12.444 1.00 91.81 121 VAL A CA 1
ATOM 933 C C . VAL A 1 121 ? -14.710 -10.345 12.333 1.00 91.81 121 VAL A C 1
ATOM 935 O O . VAL A 1 121 ? -13.696 -10.491 13.007 1.00 91.81 121 VAL A O 1
ATOM 938 N N . ALA A 1 122 ? -14.885 -9.336 11.481 1.00 89.25 122 ALA A N 1
ATOM 939 C CA . ALA A 1 122 ? -13.919 -8.262 11.251 1.00 89.25 122 ALA A CA 1
ATOM 940 C C . ALA A 1 122 ? -14.093 -7.099 12.247 1.00 89.25 122 ALA A C 1
ATOM 942 O O . ALA A 1 122 ? -13.118 -6.476 12.657 1.00 89.25 122 ALA A O 1
ATOM 943 N N . SER A 1 123 ? -15.326 -6.811 12.678 1.00 88.00 123 SER A N 1
ATOM 944 C CA . SER A 1 123 ? -15.587 -5.837 13.745 1.00 88.00 123 SER A CA 1
ATOM 945 C C . SER A 1 123 ? -16.891 -6.125 14.491 1.00 88.00 123 SER A C 1
ATOM 947 O O . SER A 1 123 ? -17.790 -6.791 13.971 1.00 88.00 123 SER A O 1
ATOM 949 N N . SER A 1 124 ? -17.006 -5.598 15.712 1.00 93.12 124 SER A N 1
ATOM 950 C CA . SER A 1 124 ? -18.276 -5.520 16.433 1.00 93.12 124 SER A CA 1
ATOM 951 C C . SER A 1 124 ? -18.430 -4.193 17.168 1.00 93.12 124 SER A C 1
ATOM 953 O O . SER A 1 124 ? -17.462 -3.662 17.720 1.00 93.12 124 SER A O 1
ATOM 955 N N . GLU A 1 125 ? -19.665 -3.708 17.216 1.00 92.56 125 GLU A N 1
ATOM 956 C CA . GLU A 1 125 ? -20.093 -2.545 17.988 1.00 92.56 125 GLU A CA 1
ATOM 957 C C . GLU A 1 125 ? -21.323 -2.959 18.819 1.00 92.56 125 GLU A C 1
ATOM 959 O O . GLU A 1 125 ? -22.352 -3.316 18.240 1.00 92.56 125 GLU A O 1
ATOM 964 N N . PRO A 1 126 ? -21.244 -3.012 20.164 1.00 92.69 126 PRO A N 1
ATOM 965 C CA . PRO A 1 126 ? -20.121 -2.614 21.017 1.00 92.69 126 PRO A CA 1
ATOM 966 C C . PRO A 1 126 ? -18.870 -3.494 20.885 1.00 92.69 126 PRO A C 1
ATOM 968 O O . PRO A 1 126 ? -18.901 -4.632 20.399 1.00 92.69 126 PRO A O 1
ATOM 971 N N . ARG A 1 127 ? -17.759 -2.969 21.401 1.00 90.50 127 ARG A N 1
ATOM 972 C CA . ARG A 1 127 ? -16.519 -3.710 21.645 1.00 90.50 127 ARG A CA 1
ATOM 973 C C . ARG A 1 127 ? -16.638 -4.562 22.912 1.00 90.50 127 ARG A C 1
ATOM 975 O O . ARG A 1 127 ? -17.440 -4.303 23.809 1.00 90.50 127 ARG A O 1
ATOM 982 N N . ASN A 1 128 ? -15.796 -5.586 23.014 1.00 90.38 128 ASN A N 1
ATOM 983 C CA . ASN A 1 128 ? -15.785 -6.476 24.171 1.00 90.38 128 ASN A CA 1
ATOM 984 C C . ASN A 1 128 ? -15.354 -5.732 25.452 1.00 90.38 128 ASN A C 1
ATOM 986 O O . ASN A 1 128 ? -14.256 -5.181 25.515 1.00 90.38 128 ASN A O 1
ATOM 990 N N . GLY A 1 129 ? -16.219 -5.735 26.468 1.00 88.00 129 GLY A N 1
ATOM 991 C CA . GLY A 1 129 ? -16.065 -5.009 27.734 1.00 88.00 129 GLY A CA 1
ATOM 992 C C . GLY A 1 129 ? -16.660 -3.592 27.758 1.00 88.00 129 GLY A C 1
ATOM 993 O O . GLY A 1 129 ? -16.571 -2.927 28.789 1.00 88.00 129 GLY A O 1
ATOM 994 N N . GLU A 1 130 ? -17.258 -3.114 26.665 1.00 89.81 130 GLU A N 1
ATOM 995 C CA . GLU A 1 130 ? -17.765 -1.740 26.552 1.00 89.81 130 GLU A CA 1
ATOM 996 C C . GLU A 1 130 ? -19.108 -1.513 27.282 1.00 89.81 130 GLU A C 1
ATOM 998 O O . GLU A 1 130 ? -19.848 -2.451 27.597 1.00 89.81 130 GLU A O 1
ATOM 1003 N N . THR A 1 131 ? -19.423 -0.241 27.566 1.00 90.06 131 THR A N 1
ATOM 1004 C CA . THR A 1 131 ? -20.739 0.193 28.067 1.00 90.06 131 THR A CA 1
ATOM 1005 C C . THR A 1 131 ? -21.567 0.761 26.916 1.00 90.06 131 THR A C 1
ATOM 1007 O O . THR A 1 131 ? -21.277 1.849 26.425 1.00 90.06 131 THR A O 1
ATOM 1010 N N . TRP A 1 132 ? -22.597 0.035 26.485 1.00 92.94 132 TRP A N 1
ATOM 1011 C CA . TRP A 1 132 ? -23.369 0.342 25.280 1.00 92.94 132 TRP A CA 1
ATOM 1012 C C . TRP A 1 132 ? -24.682 1.093 25.581 1.00 92.94 132 TRP A C 1
ATOM 1014 O O . TRP A 1 132 ? -25.402 0.715 26.516 1.00 92.94 132 TRP A O 1
ATOM 1024 N N . PRO A 1 133 ? -25.052 2.135 24.807 1.00 92.12 133 PRO A N 1
ATOM 1025 C CA . PRO A 1 133 ? -26.333 2.817 24.971 1.00 92.12 133 PRO A CA 1
ATOM 1026 C C . PRO A 1 133 ? -27.513 1.894 24.651 1.00 92.12 133 PRO A C 1
ATOM 1028 O O . PRO A 1 133 ? -27.579 1.309 23.574 1.00 92.12 133 PRO A O 1
ATOM 1031 N N . ILE A 1 134 ? -28.512 1.830 25.536 1.00 90.00 134 ILE A N 1
ATOM 1032 C CA . ILE A 1 134 ? -29.700 0.966 25.357 1.00 90.00 134 ILE A CA 1
ATOM 1033 C C . ILE A 1 134 ? -30.540 1.236 24.097 1.00 90.00 134 ILE A C 1
ATOM 1035 O O . ILE A 1 134 ? -31.436 0.450 23.804 1.00 90.00 134 ILE A O 1
ATOM 1039 N N . GLN A 1 135 ? -30.327 2.351 23.393 1.00 88.06 135 GLN A N 1
ATOM 1040 C CA . GLN A 1 135 ? -31.054 2.698 22.164 1.00 88.06 135 GLN A CA 1
ATOM 1041 C C . GLN A 1 135 ? -30.338 2.241 20.885 1.00 88.06 135 GLN A C 1
ATOM 1043 O O . GLN A 1 135 ? -30.965 2.225 19.826 1.00 88.06 135 GLN A O 1
ATOM 1048 N N . ASN A 1 136 ? -29.059 1.871 20.976 1.00 90.62 136 ASN A N 1
ATOM 1049 C CA . ASN A 1 136 ? -28.266 1.449 19.829 1.00 90.62 136 ASN A CA 1
ATOM 1050 C C . ASN A 1 136 ? -28.502 -0.049 19.544 1.00 90.62 136 ASN A C 1
ATOM 1052 O O . ASN A 1 136 ? -28.593 -0.834 20.496 1.00 90.62 136 ASN A O 1
ATOM 1056 N N . PRO A 1 137 ? -28.556 -0.474 18.267 1.00 93.06 137 PRO A N 1
ATOM 1057 C CA . PRO A 1 137 ? -28.472 -1.892 17.920 1.00 93.06 137 PRO A CA 1
ATOM 1058 C C . PRO A 1 137 ? -27.093 -2.459 18.291 1.00 93.06 137 PRO A C 1
ATOM 1060 O O . PRO A 1 137 ? -26.181 -1.713 18.645 1.00 93.06 137 PRO A O 1
ATOM 1063 N N . ILE A 1 138 ? -26.931 -3.777 18.192 1.00 93.62 138 ILE A N 1
ATOM 1064 C CA . ILE A 1 138 ? -25.608 -4.418 18.179 1.00 93.62 138 ILE A CA 1
ATOM 1065 C C . ILE A 1 138 ? -25.269 -4.782 16.738 1.00 93.62 138 ILE A C 1
ATOM 1067 O O . ILE A 1 138 ? -26.072 -5.435 16.071 1.00 93.62 138 ILE A O 1
ATOM 1071 N N . GLU A 1 139 ? -24.089 -4.395 16.271 1.00 94.94 139 GLU A N 1
ATOM 1072 C CA . GLU A 1 139 ? -23.642 -4.609 14.896 1.00 94.94 139 GLU A CA 1
ATOM 1073 C C . GLU A 1 139 ? -22.395 -5.499 14.877 1.00 94.94 139 GLU A C 1
ATOM 1075 O O . GLU A 1 139 ? -21.439 -5.281 15.620 1.00 94.94 139 GLU A O 1
ATOM 1080 N N . ILE A 1 140 ? -22.417 -6.551 14.056 1.00 94.75 140 ILE A N 1
ATOM 1081 C CA . ILE A 1 140 ? -21.341 -7.544 13.939 1.00 94.75 140 ILE A CA 1
ATOM 1082 C C . ILE A 1 140 ? -21.019 -7.709 12.454 1.00 94.75 140 ILE A C 1
ATOM 1084 O O . ILE A 1 140 ? -21.801 -8.289 11.697 1.00 94.75 140 ILE A O 1
ATOM 1088 N N . THR A 1 141 ? -19.876 -7.175 12.026 1.00 94.88 141 THR A N 1
ATOM 1089 C CA . THR A 1 141 ? -19.454 -7.161 10.620 1.00 94.88 141 THR A CA 1
ATOM 1090 C C . THR A 1 141 ? -18.541 -8.341 10.331 1.00 94.88 141 THR A C 1
ATOM 1092 O O . THR A 1 141 ? -17.500 -8.502 10.967 1.00 94.88 141 THR A O 1
ATOM 1095 N N . PHE A 1 142 ? -18.904 -9.155 9.343 1.00 93.56 142 PHE A N 1
ATOM 1096 C CA . PHE A 1 142 ? -18.093 -10.284 8.894 1.00 93.56 142 PHE A CA 1
ATOM 1097 C C . PHE A 1 142 ? -17.168 -9.888 7.734 1.00 93.56 142 PHE A C 1
ATOM 1099 O O . PHE A 1 142 ? -17.539 -9.084 6.874 1.00 93.56 142 PHE A O 1
ATOM 1106 N N . ASN A 1 143 ? -15.984 -10.506 7.662 1.00 90.31 143 ASN A N 1
ATOM 1107 C CA . ASN A 1 143 ? -15.016 -10.297 6.572 1.00 90.31 143 ASN A CA 1
ATOM 1108 C C . ASN A 1 143 ? -15.590 -10.662 5.180 1.00 90.31 143 ASN A C 1
ATOM 1110 O O . ASN A 1 143 ? -15.107 -10.189 4.151 1.00 90.31 143 ASN A O 1
ATOM 1114 N N . LYS A 1 144 ? -16.646 -11.484 5.141 1.00 89.38 144 LYS A N 1
ATOM 1115 C CA . LYS A 1 144 ? -17.334 -11.940 3.932 1.00 89.38 144 LYS A CA 1
ATOM 1116 C C . LYS A 1 144 ? -18.828 -12.163 4.171 1.00 89.38 144 LYS A C 1
ATOM 1118 O O . LYS A 1 144 ? -19.321 -12.115 5.295 1.00 89.38 144 LYS A O 1
ATOM 1123 N N . LYS A 1 145 ? -19.560 -12.445 3.092 1.00 90.38 145 LYS A N 1
ATOM 1124 C CA . LYS A 1 145 ? -21.005 -12.680 3.137 1.00 90.38 145 LYS A CA 1
ATOM 1125 C C . LYS A 1 145 ? -21.345 -14.024 3.798 1.00 90.38 145 LYS A C 1
ATOM 1127 O O . LYS A 1 145 ? -21.109 -15.086 3.218 1.00 90.38 145 LYS A O 1
ATOM 1132 N N . MET A 1 146 ? -21.954 -13.957 4.978 1.00 92.62 146 MET A N 1
ATOM 1133 C CA . MET A 1 146 ? -22.449 -15.126 5.707 1.00 92.62 146 MET A CA 1
ATOM 1134 C C . MET A 1 146 ? -23.744 -15.697 5.116 1.00 92.62 146 MET A C 1
ATOM 1136 O O . MET A 1 146 ? -24.537 -14.965 4.512 1.00 92.62 146 MET A O 1
ATOM 1140 N N . ASP A 1 147 ? -23.992 -16.989 5.342 1.00 93.69 147 ASP A N 1
ATOM 1141 C CA . ASP A 1 147 ? -25.345 -17.527 5.248 1.00 93.69 147 ASP A CA 1
ATOM 1142 C C . ASP A 1 147 ? -26.153 -17.148 6.500 1.00 93.69 147 ASP A C 1
ATOM 1144 O O . ASP A 1 147 ? -25.751 -17.400 7.638 1.00 93.69 147 ASP A O 1
ATOM 1148 N N . ARG A 1 148 ? -27.313 -16.525 6.278 1.00 92.75 148 ARG A N 1
ATOM 1149 C CA . ARG A 1 148 ? -28.093 -15.876 7.339 1.00 92.75 148 ARG A CA 1
ATOM 1150 C C . ARG A 1 148 ? -28.812 -16.869 8.247 1.00 92.75 148 ARG A C 1
ATOM 1152 O O . ARG A 1 148 ? -29.026 -16.552 9.415 1.00 92.75 148 ARG A O 1
ATOM 1159 N N . GLU A 1 149 ? -29.184 -18.039 7.730 1.00 91.94 149 GLU A N 1
ATOM 1160 C CA . GLU A 1 149 ? -29.878 -19.061 8.516 1.00 91.94 149 GLU A CA 1
ATOM 1161 C C . GLU A 1 149 ? -28.886 -19.804 9.416 1.00 91.94 149 GLU A C 1
ATOM 1163 O O . GLU A 1 149 ? -29.135 -19.947 10.612 1.00 91.94 149 GLU A O 1
ATOM 1168 N N . SER A 1 150 ? -27.716 -20.178 8.889 1.00 93.44 150 SER A N 1
ATOM 1169 C CA . SER A 1 150 ? -26.660 -20.818 9.679 1.00 93.44 150 SER A CA 1
ATOM 1170 C C . SER A 1 150 ? -26.131 -19.925 10.804 1.00 93.44 150 SER A C 1
ATOM 1172 O O . SER A 1 150 ? -25.904 -20.417 11.907 1.00 93.44 150 SER A O 1
ATOM 1174 N N . VAL A 1 151 ? -25.992 -18.611 10.572 1.00 93.00 151 VAL A N 1
ATOM 1175 C CA . VAL A 1 151 ? -25.628 -17.659 11.633 1.00 93.00 151 VAL A CA 1
ATOM 1176 C C . VAL A 1 151 ? -26.734 -17.579 12.679 1.00 93.00 151 VAL A C 1
ATOM 1178 O O . VAL A 1 151 ? -26.423 -17.673 13.858 1.00 93.00 151 VAL A O 1
ATOM 1181 N N . ALA A 1 152 ? -28.010 -17.487 12.291 1.00 90.38 152 ALA A N 1
ATOM 1182 C CA . ALA A 1 152 ? -29.118 -17.473 13.251 1.00 90.38 152 ALA A CA 1
ATOM 1183 C C . ALA A 1 152 ? -29.233 -18.779 14.068 1.00 90.38 152 ALA A C 1
ATOM 1185 O O . ALA A 1 152 ? -29.624 -18.734 15.227 1.00 90.38 152 ALA A O 1
ATOM 1186 N N . GLN A 1 153 ? -28.855 -19.931 13.500 1.00 89.69 153 GLN A N 1
ATOM 1187 C CA . GLN A 1 153 ? -28.799 -21.221 14.209 1.00 89.69 153 GLN A CA 1
ATOM 1188 C C . GLN A 1 153 ? -27.536 -21.402 15.079 1.00 89.69 153 GLN A C 1
ATOM 1190 O O . GLN A 1 153 ? -27.513 -22.267 15.954 1.00 89.69 153 GLN A O 1
ATOM 1195 N N . ALA A 1 154 ? -26.475 -20.631 14.824 1.00 91.38 154 ALA A N 1
ATOM 1196 C CA . ALA A 1 154 ? -25.200 -20.670 15.551 1.00 91.38 154 ALA A CA 1
ATOM 1197 C C . ALA A 1 154 ? -25.027 -19.522 16.564 1.00 91.38 154 ALA A C 1
ATOM 1199 O O . ALA A 1 154 ? -24.064 -19.524 17.335 1.00 91.38 154 ALA A O 1
ATOM 1200 N N . LEU A 1 155 ? -25.929 -18.543 16.526 1.00 92.56 155 LEU A N 1
ATOM 1201 C CA . LEU A 1 155 ? -26.023 -17.405 17.428 1.00 92.56 155 LEU A CA 1
ATOM 1202 C C . LEU A 1 155 ? -26.686 -17.836 18.742 1.00 92.56 155 LEU A C 1
ATOM 1204 O O . LEU A 1 155 ? -27.685 -18.550 18.739 1.00 92.56 155 LEU A O 1
ATOM 1208 N N . ALA A 1 156 ? -26.154 -17.364 19.865 1.00 90.56 156 ALA A N 1
ATOM 1209 C CA . ALA A 1 156 ? -26.832 -17.413 21.153 1.00 90.56 156 ALA A CA 1
ATOM 1210 C C . ALA A 1 156 ? -26.669 -16.069 21.869 1.00 90.56 156 ALA A C 1
ATOM 1212 O O . ALA A 1 156 ? -25.545 -15.604 22.084 1.00 90.56 156 ALA A O 1
ATOM 1213 N N . ILE A 1 157 ? -27.796 -15.458 22.243 1.00 91.00 157 ILE A N 1
ATOM 1214 C CA . ILE A 1 157 ? -27.851 -14.191 22.978 1.00 91.00 157 ILE A CA 1
ATOM 1215 C C . ILE A 1 157 ? -28.293 -14.470 24.416 1.00 91.00 157 ILE A C 1
ATOM 1217 O O . ILE A 1 157 ? -29.400 -14.952 24.658 1.00 91.00 157 ILE A O 1
ATOM 1221 N N . LEU A 1 158 ? -27.445 -14.121 25.383 1.00 88.44 158 LEU A N 1
ATOM 1222 C CA . LEU A 1 158 ? -27.801 -14.085 26.798 1.00 88.44 158 LEU A CA 1
ATOM 1223 C C . LEU A 1 158 ? -28.058 -12.628 27.224 1.00 88.44 158 LEU A C 1
ATOM 1225 O O . LEU A 1 158 ? -27.261 -11.761 26.854 1.00 88.44 158 LEU A O 1
ATOM 1229 N N . PRO A 1 159 ? -29.100 -12.344 28.037 1.00 85.50 159 PRO A N 1
ATOM 1230 C CA . PRO A 1 159 ? -30.042 -13.297 28.650 1.00 85.50 159 PRO A CA 1
ATOM 1231 C C . PRO A 1 159 ? -31.015 -13.957 27.653 1.00 85.50 159 PRO A C 1
ATOM 1233 O O . PRO A 1 159 ? -31.531 -13.276 26.778 1.00 85.50 159 PRO A O 1
ATOM 1236 N N . GLU A 1 160 ? -31.337 -15.244 27.839 1.00 78.75 160 GLU A N 1
ATOM 1237 C CA . GLU A 1 160 ? -32.076 -16.100 26.873 1.00 78.75 160 GLU A CA 1
ATOM 1238 C C . GLU A 1 160 ? -33.440 -15.553 26.390 1.00 78.75 160 GLU A C 1
ATOM 1240 O O . GLU A 1 160 ? -33.910 -15.884 25.304 1.00 78.75 160 GLU A O 1
ATOM 1245 N N . GLU A 1 161 ? -34.087 -14.692 27.179 1.00 78.69 161 GLU A N 1
ATOM 1246 C CA . GLU A 1 161 ? -35.337 -14.006 26.807 1.00 78.69 161 GLU A CA 1
ATOM 1247 C C . GLU A 1 161 ? -35.150 -12.931 25.713 1.00 78.69 161 GLU A C 1
ATOM 1249 O O . GLU A 1 161 ? -36.127 -12.398 25.189 1.00 78.69 161 GLU A O 1
ATOM 1254 N N . GLU A 1 162 ? -33.909 -12.557 25.392 1.00 84.44 162 GLU A N 1
ATOM 1255 C CA . GLU A 1 162 ? -33.582 -11.545 24.379 1.00 84.44 162 GLU A CA 1
ATOM 1256 C C . GLU A 1 162 ? -33.516 -12.114 22.964 1.00 84.44 162 GLU A C 1
ATOM 1258 O O . GLU A 1 162 ? -33.916 -11.429 22.027 1.00 84.44 162 GLU A O 1
ATOM 1263 N N . ASP A 1 163 ? -33.092 -13.368 22.816 1.00 77.75 163 ASP A N 1
ATOM 1264 C CA . ASP A 1 163 ? -32.941 -14.074 21.537 1.00 77.75 163 ASP A CA 1
ATOM 1265 C C . ASP A 1 163 ? -34.229 -14.063 20.686 1.00 77.75 163 ASP A C 1
ATOM 1267 O O . ASP A 1 163 ? -34.211 -13.835 19.481 1.00 77.75 163 ASP A O 1
ATOM 1271 N N . LYS A 1 164 ? -35.386 -14.190 21.346 1.00 81.31 164 LYS A N 1
ATOM 1272 C CA . LYS A 1 164 ? -36.722 -14.154 20.715 1.00 81.31 164 LYS A CA 1
ATOM 1273 C C . LYS A 1 164 ? -37.298 -12.741 20.572 1.00 81.31 164 LYS A C 1
ATOM 1275 O O . LYS A 1 164 ? -38.356 -12.572 19.965 1.00 81.31 164 LYS A O 1
ATOM 1280 N N . ARG A 1 165 ? -36.669 -11.741 21.198 1.00 87.06 165 ARG A N 1
ATOM 1281 C CA . ARG A 1 165 ? -37.153 -10.352 21.271 1.00 87.06 165 ARG A CA 1
ATOM 1282 C C . ARG A 1 165 ? -36.426 -9.448 20.284 1.00 87.06 165 ARG A C 1
ATOM 1284 O O . ARG A 1 165 ? -37.062 -8.573 19.694 1.00 87.06 165 ARG A O 1
ATOM 1291 N N . LEU A 1 166 ? -35.115 -9.633 20.151 1.00 87.56 166 LEU A N 1
ATOM 1292 C CA . LEU A 1 166 ? -34.246 -8.832 19.302 1.00 87.56 166 LEU A CA 1
ATOM 1293 C C . LEU A 1 166 ? -34.338 -9.325 17.856 1.00 87.56 166 LEU A C 1
ATOM 1295 O O . LEU A 1 166 ? -33.985 -10.455 17.536 1.00 87.56 166 LEU A O 1
ATOM 1299 N N . LEU A 1 167 ? -34.828 -8.463 16.971 1.00 88.75 167 LEU A N 1
ATOM 1300 C CA . LEU A 1 167 ? -34.929 -8.748 15.548 1.00 88.75 167 LEU A CA 1
ATOM 1301 C C . LEU A 1 167 ? -33.531 -8.769 14.927 1.00 88.75 167 LEU A C 1
ATOM 1303 O O . LEU A 1 167 ? -32.764 -7.816 15.075 1.00 88.75 167 LEU A O 1
ATOM 1307 N N . LEU A 1 168 ? -33.234 -9.854 14.212 1.00 92.12 168 LEU A N 1
ATOM 1308 C CA . LEU A 1 168 ? -32.022 -10.019 13.417 1.00 92.12 168 LEU A CA 1
ATOM 1309 C C . LEU A 1 168 ? -32.264 -9.436 12.017 1.00 92.12 168 LEU A C 1
ATOM 1311 O O . LEU A 1 168 ? -33.029 -9.996 11.226 1.00 92.12 168 LEU A O 1
ATOM 1315 N N . SER A 1 169 ? -31.615 -8.319 11.698 1.00 92.44 169 SER A N 1
ATOM 1316 C CA . SER A 1 169 ? -31.553 -7.745 10.352 1.00 92.44 169 SER A CA 1
ATOM 1317 C C . SER A 1 169 ? -30.115 -7.767 9.817 1.00 92.44 169 SER A C 1
ATOM 1319 O O . SER A 1 169 ? -29.183 -8.181 10.503 1.00 92.44 169 SER A O 1
ATOM 1321 N N . TRP A 1 170 ? -29.936 -7.446 8.534 1.00 92.44 170 TRP A N 1
ATOM 1322 C CA . TRP A 1 170 ? -28.660 -7.636 7.840 1.00 92.44 170 TRP A CA 1
ATOM 1323 C C . TRP A 1 170 ? -28.436 -6.583 6.758 1.00 92.44 170 TRP A C 1
ATOM 1325 O O . TRP A 1 170 ? -29.208 -6.524 5.792 1.00 92.44 170 TRP A O 1
ATOM 1335 N N . GLU A 1 171 ? -27.321 -5.865 6.849 1.00 91.88 171 GLU A N 1
ATOM 1336 C CA . GLU A 1 171 ? -26.872 -4.880 5.865 1.00 91.88 171 GLU A CA 1
ATOM 1337 C C . GLU A 1 171 ? -25.513 -5.303 5.292 1.00 91.88 171 GLU A C 1
ATOM 1339 O O . GLU A 1 171 ? -24.530 -5.431 6.010 1.00 91.88 171 GLU A O 1
ATOM 1344 N N . GLY A 1 172 ? -25.453 -5.612 3.991 1.00 90.81 172 GLY A N 1
ATOM 1345 C CA . GLY A 1 172 ? -24.241 -6.157 3.365 1.00 90.81 172 GLY A CA 1
ATOM 1346 C C . GLY A 1 172 ? -23.753 -7.454 4.033 1.00 90.81 172 GLY A C 1
ATOM 1347 O O . GLY A 1 172 ? -24.429 -8.486 3.945 1.00 90.81 172 GLY A O 1
ATOM 1348 N N . ASN A 1 173 ? -22.587 -7.374 4.686 1.00 92.12 173 ASN A N 1
ATOM 1349 C CA . ASN A 1 173 ? -21.961 -8.442 5.480 1.00 92.12 173 ASN A CA 1
ATOM 1350 C C . ASN A 1 173 ? -22.133 -8.239 7.003 1.00 92.12 173 ASN A C 1
ATOM 1352 O O . ASN A 1 173 ? -21.532 -8.978 7.780 1.00 92.12 173 ASN A O 1
ATOM 1356 N N . THR A 1 174 ? -22.915 -7.252 7.439 1.00 93.25 174 THR A N 1
ATOM 1357 C CA . THR A 1 174 ? -23.116 -6.902 8.850 1.00 93.25 174 THR A CA 1
ATOM 1358 C C . THR A 1 174 ? -24.442 -7.456 9.355 1.00 93.25 174 THR A C 1
ATOM 1360 O O . THR A 1 174 ? -25.500 -7.212 8.768 1.00 93.25 174 THR A O 1
ATOM 1363 N N . LEU A 1 175 ? -24.377 -8.220 10.445 1.00 94.19 175 LEU A N 1
ATOM 1364 C CA . LEU A 1 175 ? -25.524 -8.642 11.243 1.00 94.19 175 LEU A CA 1
ATOM 1365 C C . LEU A 1 175 ? -25.884 -7.504 12.203 1.00 94.19 175 LEU A C 1
ATOM 1367 O O . LEU A 1 175 ? -25.037 -7.071 12.979 1.00 94.19 175 LEU A O 1
ATOM 1371 N N . ILE A 1 176 ? -27.137 -7.057 12.166 1.00 94.38 176 ILE A N 1
ATOM 1372 C CA . ILE A 1 176 ? -27.677 -6.008 13.034 1.00 94.38 176 ILE A CA 1
ATOM 1373 C C . ILE A 1 176 ? -28.718 -6.656 13.951 1.00 94.38 176 ILE A C 1
ATOM 1375 O O . ILE A 1 176 ? -29.716 -7.212 13.492 1.00 94.38 176 ILE A O 1
ATOM 1379 N N . ILE A 1 177 ? -28.485 -6.609 15.258 1.00 93.06 177 ILE A N 1
ATOM 1380 C CA . ILE A 1 177 ? -29.314 -7.248 16.284 1.00 93.06 177 ILE A CA 1
ATOM 1381 C C . ILE A 1 177 ? -30.050 -6.154 17.060 1.00 93.06 177 ILE A C 1
ATOM 1383 O O . ILE A 1 177 ? -29.426 -5.255 17.626 1.00 93.06 177 ILE A O 1
ATOM 1387 N N . GLY A 1 178 ? -31.381 -6.235 17.116 1.00 89.88 178 GLY A N 1
ATOM 1388 C CA . GLY A 1 178 ? -32.197 -5.287 17.881 1.00 89.88 178 GLY A CA 1
ATOM 1389 C C . GLY A 1 178 ? -32.432 -3.946 17.180 1.00 89.88 178 GLY A C 1
ATOM 1390 O O . GLY A 1 178 ? -32.585 -2.923 17.843 1.00 89.88 178 GLY A O 1
ATOM 1391 N N . GLN A 1 179 ? -32.458 -3.915 15.844 1.00 89.00 179 GLN A N 1
ATOM 1392 C CA . GLN A 1 179 ? -32.641 -2.674 15.084 1.00 89.00 179 GLN A CA 1
ATOM 1393 C C . GLN A 1 179 ? -33.945 -1.948 15.479 1.00 89.00 179 GLN A C 1
ATOM 1395 O O . GLN A 1 179 ? -35.038 -2.502 15.365 1.00 89.00 179 GLN A O 1
ATOM 1400 N N . ASN A 1 180 ? -33.830 -0.691 15.924 1.00 85.00 180 ASN A N 1
ATOM 1401 C CA . ASN A 1 180 ? -34.920 0.121 16.497 1.00 85.00 180 ASN A CA 1
ATOM 1402 C C . ASN A 1 180 ? -35.588 -0.469 17.763 1.00 85.00 180 ASN A C 1
ATOM 1404 O O . ASN A 1 180 ? -36.722 -0.107 18.088 1.00 85.00 180 ASN A O 1
ATOM 1408 N N . GLN A 1 181 ? -34.917 -1.361 18.497 1.00 87.06 181 GLN A N 1
ATOM 1409 C CA . GLN A 1 181 ? -35.440 -1.975 19.720 1.00 87.06 181 GLN A CA 1
ATOM 1410 C C . GLN A 1 181 ? -34.535 -1.682 20.915 1.00 87.06 181 GLN A C 1
ATOM 1412 O O . GLN A 1 181 ? -33.357 -2.017 20.921 1.00 87.06 181 GLN A O 1
ATOM 1417 N N . THR A 1 182 ? -35.108 -1.116 21.977 1.00 89.31 182 THR A N 1
ATOM 1418 C CA . THR A 1 182 ? -34.355 -0.814 23.199 1.00 89.31 182 THR A CA 1
ATOM 1419 C C . THR A 1 182 ? -33.843 -2.099 23.859 1.00 89.31 182 THR A C 1
ATOM 1421 O O . THR A 1 182 ? -34.617 -3.046 24.052 1.00 89.31 182 THR A O 1
ATOM 1424 N N . LEU A 1 183 ? -32.564 -2.136 24.228 1.00 89.88 183 LEU A N 1
ATOM 1425 C CA . LEU A 1 183 ? -31.963 -3.186 25.057 1.00 89.88 183 LEU A CA 1
ATOM 1426 C C . LEU A 1 183 ? -32.429 -3.054 26.521 1.00 89.88 183 LEU A C 1
ATOM 1428 O O . LEU A 1 183 ? -32.860 -1.987 26.962 1.00 89.88 183 LEU A O 1
ATOM 1432 N N . LYS A 1 184 ? -32.346 -4.137 27.299 1.00 89.44 184 LYS A N 1
ATOM 1433 C CA . LYS A 1 184 ? -32.609 -4.104 28.745 1.00 89.44 184 LYS A CA 1
ATOM 1434 C C . LYS A 1 184 ? -31.564 -3.197 29.419 1.00 89.44 184 LYS A C 1
ATOM 1436 O O . LYS A 1 184 ? -30.380 -3.376 29.140 1.00 89.44 184 LYS A O 1
ATOM 1441 N N . PRO A 1 185 ? -31.953 -2.238 30.279 1.00 89.38 185 PRO A N 1
ATOM 1442 C CA . PRO A 1 185 ? -31.010 -1.328 30.931 1.00 89.38 185 PRO A CA 1
ATOM 1443 C C . PRO A 1 185 ? -30.199 -2.019 32.029 1.00 89.38 185 PRO A C 1
ATOM 1445 O O . PRO A 1 185 ? -30.681 -2.961 32.661 1.00 89.38 185 PRO A O 1
ATOM 1448 N N . GLY A 1 186 ? -28.974 -1.541 32.265 1.00 88.06 186 GLY A N 1
ATOM 1449 C CA . GLY A 1 186 ? -28.095 -2.015 33.344 1.00 88.06 186 GLY A CA 1
ATOM 1450 C C . GLY A 1 186 ? -27.825 -3.523 33.313 1.00 88.06 186 GLY A C 1
ATOM 1451 O O . GLY A 1 186 ? -27.683 -4.147 34.363 1.00 88.06 186 GLY A O 1
ATOM 1452 N N . THR A 1 187 ? -27.843 -4.123 32.122 1.00 90.62 187 THR A N 1
ATOM 1453 C CA . THR A 1 187 ? -27.839 -5.573 31.898 1.00 90.62 187 THR A CA 1
ATOM 1454 C C . THR A 1 187 ? -26.567 -5.976 31.162 1.00 90.62 187 THR A C 1
ATOM 1456 O O . THR A 1 187 ? -26.212 -5.366 30.154 1.00 90.62 187 THR A O 1
ATOM 1459 N N . SER A 1 188 ? -25.891 -7.020 31.643 1.00 91.12 188 SER A N 1
ATOM 1460 C CA . SER A 1 188 ? -24.794 -7.652 30.907 1.00 91.12 188 SER A CA 1
ATOM 1461 C C . SER A 1 188 ? -25.354 -8.536 29.798 1.00 91.12 188 SER A C 1
ATOM 1463 O O . SER A 1 188 ? -26.150 -9.438 30.067 1.00 91.12 188 SER A O 1
ATOM 1465 N N . TYR A 1 189 ? -24.916 -8.288 28.570 1.00 92.50 189 TYR A N 1
ATOM 1466 C CA . TYR A 1 189 ? -25.204 -9.116 27.408 1.00 92.50 189 TYR A CA 1
ATOM 1467 C C . TYR A 1 189 ? -23.978 -9.949 27.052 1.00 92.50 189 TYR A C 1
ATOM 1469 O O . TYR A 1 189 ? -22.847 -9.456 27.080 1.00 92.50 189 TYR A O 1
ATOM 1477 N N . HIS A 1 190 ? -24.218 -11.201 26.667 1.00 92.31 190 HIS A N 1
ATOM 1478 C CA . HIS A 1 190 ? -23.198 -12.069 26.088 1.00 92.31 190 HIS A CA 1
ATOM 1479 C C . HIS A 1 190 ? -23.723 -12.637 24.773 1.00 92.31 190 HIS A C 1
ATOM 1481 O O . HIS A 1 190 ? -24.818 -13.198 24.734 1.00 92.31 190 HIS A O 1
ATOM 1487 N N . ILE A 1 191 ? -22.941 -12.487 23.709 1.00 93.25 191 ILE A N 1
ATOM 1488 C CA . ILE A 1 191 ? -23.250 -12.987 22.373 1.00 93.25 191 ILE A CA 1
ATOM 1489 C C . ILE A 1 191 ? -22.172 -13.993 21.986 1.00 93.25 191 ILE A C 1
ATOM 1491 O O . ILE A 1 191 ? -20.979 -13.676 21.984 1.00 93.25 191 ILE A O 1
ATOM 1495 N N . LEU A 1 192 ? -22.610 -15.205 21.662 1.00 92.38 192 LEU A N 1
ATOM 1496 C CA . LEU A 1 192 ? -21.793 -16.280 21.114 1.00 92.38 192 LEU A CA 1
ATOM 1497 C C . LEU A 1 192 ? -22.216 -16.511 19.660 1.00 92.38 192 LEU A C 1
ATOM 1499 O O . LEU A 1 192 ? -23.410 -16.625 19.395 1.00 92.38 192 LEU A O 1
ATOM 1503 N N . ILE A 1 193 ? -21.258 -16.622 18.739 1.00 94.00 193 ILE A N 1
ATOM 1504 C CA . ILE A 1 193 ? -21.497 -17.150 17.388 1.00 94.00 193 ILE A CA 1
ATOM 1505 C C . ILE A 1 193 ? -20.547 -18.326 17.188 1.00 94.00 193 ILE A C 1
ATOM 1507 O O . ILE A 1 193 ? -19.331 -18.146 17.129 1.00 94.00 193 ILE A O 1
ATOM 1511 N N . GLY A 1 194 ? -21.100 -19.536 17.149 1.00 90.69 194 GLY A N 1
ATOM 1512 C CA . GLY A 1 194 ? -20.311 -20.762 17.068 1.00 90.69 194 GLY A CA 1
ATOM 1513 C C . GLY A 1 194 ? -19.750 -21.054 15.673 1.00 90.69 194 GLY A C 1
ATOM 1514 O O . GLY A 1 194 ? -20.314 -20.658 14.652 1.00 90.69 194 GLY A O 1
ATOM 1515 N N . THR A 1 195 ? -18.702 -21.880 15.632 1.00 90.69 195 THR A N 1
ATOM 1516 C CA . THR A 1 195 ? -18.103 -22.500 14.417 1.00 90.69 195 THR A CA 1
ATOM 1517 C C . THR A 1 195 ? -19.054 -23.400 13.583 1.00 90.69 195 THR A C 1
ATOM 1519 O O . THR A 1 195 ? -18.644 -24.097 12.644 1.00 90.69 195 THR A O 1
ATOM 1522 N N . SER A 1 196 ? -20.351 -23.416 13.904 1.00 88.44 196 SER A N 1
ATOM 1523 C CA . SER A 1 196 ? -21.440 -23.951 13.075 1.00 88.44 196 SER A CA 1
ATOM 1524 C C . SER A 1 196 ? -21.994 -22.946 12.058 1.00 88.44 196 SER A C 1
ATOM 1526 O O . SER A 1 196 ? -22.592 -23.386 11.077 1.00 88.44 196 SER A O 1
ATOM 1528 N N . ALA A 1 197 ? -21.775 -21.639 12.244 1.00 92.06 197 ALA A N 1
ATOM 1529 C CA . ALA A 1 197 ? -22.085 -20.624 11.237 1.00 92.06 197 ALA A CA 1
ATOM 1530 C C . ALA A 1 197 ? -21.240 -20.845 9.972 1.00 92.06 197 ALA A C 1
ATOM 1532 O O . ALA A 1 197 ? -20.043 -21.133 10.078 1.00 92.06 197 ALA A O 1
ATOM 1533 N N . VAL A 1 198 ? -21.834 -20.679 8.786 1.00 92.62 198 VAL A N 1
ATOM 1534 C CA . VAL A 1 198 ? -21.133 -20.803 7.497 1.00 92.62 198 VAL A CA 1
ATOM 1535 C C . VAL A 1 198 ? -21.317 -19.583 6.594 1.00 92.62 198 VAL A C 1
ATOM 1537 O O . VAL A 1 198 ? -22.258 -18.802 6.741 1.00 92.62 198 VAL A O 1
ATOM 1540 N N . ASP A 1 199 ? -20.407 -19.414 5.638 1.00 91.25 199 ASP A N 1
ATOM 1541 C CA . ASP A 1 199 ? -20.570 -18.472 4.531 1.00 91.25 199 ASP A CA 1
ATOM 1542 C C . ASP A 1 199 ? -21.508 -19.004 3.432 1.00 91.25 199 ASP A C 1
ATOM 1544 O O . ASP A 1 199 ? -21.908 -20.171 3.421 1.00 91.25 199 ASP A O 1
ATOM 1548 N N . THR A 1 200 ? -21.819 -18.161 2.440 1.00 88.44 200 THR A N 1
ATOM 1549 C CA . THR A 1 200 ? -22.629 -18.564 1.272 1.00 88.44 200 THR A CA 1
ATOM 1550 C C . THR A 1 200 ? -21.947 -19.576 0.330 1.00 88.44 200 THR A C 1
ATOM 1552 O O . THR A 1 200 ? -22.479 -19.858 -0.744 1.00 88.44 200 THR A O 1
ATOM 1555 N N . PHE A 1 201 ? -20.772 -20.103 0.688 1.00 86.44 201 PHE A N 1
ATOM 1556 C CA . PHE A 1 201 ? -20.039 -21.150 -0.031 1.00 86.44 201 PHE A CA 1
ATOM 1557 C C . PHE A 1 201 ? -19.871 -22.444 0.794 1.00 86.44 201 PHE A C 1
ATOM 1559 O O . PHE A 1 201 ? -19.396 -23.440 0.249 1.00 86.44 201 PHE A O 1
ATOM 1566 N N . GLY A 1 202 ? -20.303 -22.460 2.062 1.00 86.19 202 GLY A N 1
ATOM 1567 C CA . GLY A 1 202 ? -20.238 -23.609 2.972 1.00 86.19 202 GLY A CA 1
ATOM 1568 C C . GLY A 1 202 ? -19.004 -23.667 3.884 1.00 86.19 202 GLY A C 1
ATOM 1569 O O . GLY A 1 202 ? -18.851 -24.648 4.614 1.00 86.19 202 GLY A O 1
ATOM 1570 N N . ASN A 1 203 ? -18.133 -22.652 3.881 1.00 88.06 203 ASN A N 1
ATOM 1571 C CA . ASN A 1 203 ? -16.999 -22.581 4.809 1.00 88.06 203 ASN A CA 1
ATOM 1572 C C . ASN A 1 203 ? -17.473 -22.150 6.197 1.00 88.06 203 ASN A C 1
ATOM 1574 O O . ASN A 1 203 ? -18.297 -21.247 6.310 1.00 88.06 203 ASN A O 1
ATOM 1578 N N . ARG A 1 204 ? -16.925 -22.756 7.251 1.00 90.88 204 ARG A N 1
ATOM 1579 C CA . ARG A 1 204 ? -17.276 -22.465 8.651 1.00 90.88 204 ARG A CA 1
ATOM 1580 C C . ARG A 1 204 ? -16.561 -21.231 9.184 1.00 90.88 204 ARG A C 1
ATOM 1582 O O . ARG A 1 204 ? -15.429 -20.969 8.787 1.00 90.88 204 ARG A O 1
ATOM 1589 N N . LEU A 1 205 ? -17.211 -20.530 10.115 1.00 91.31 205 LEU A N 1
ATOM 1590 C CA . LEU A 1 205 ? -16.582 -19.490 10.932 1.00 91.31 205 LEU A CA 1
ATOM 1591 C C . LEU A 1 205 ? -15.322 -20.070 11.593 1.00 91.31 205 LEU A C 1
ATOM 1593 O O . LEU A 1 205 ? -15.378 -21.167 12.148 1.00 91.31 205 LEU A O 1
ATOM 1597 N N . GLU A 1 206 ? -14.194 -19.369 11.490 1.00 89.12 206 GLU A N 1
ATOM 1598 C CA . GLU A 1 206 ? -12.878 -19.916 11.858 1.00 89.12 206 GLU A CA 1
ATOM 1599 C C . GLU A 1 206 ? -12.745 -20.253 13.353 1.00 89.12 206 GLU A C 1
ATOM 1601 O O . GLU A 1 206 ? -12.111 -21.241 13.725 1.00 89.12 206 GLU A O 1
ATOM 1606 N N . SER A 1 207 ? -13.362 -19.446 14.217 1.00 88.31 207 SER A N 1
ATOM 1607 C CA . SER A 1 207 ? -13.379 -19.636 15.669 1.00 88.31 207 SER A CA 1
ATOM 1608 C C . SER A 1 207 ? -14.696 -19.137 16.271 1.00 88.31 207 SER A C 1
ATOM 1610 O O . SER A 1 207 ? -15.418 -18.363 15.643 1.00 88.31 207 SER A O 1
ATOM 1612 N N . ASP A 1 208 ? -15.031 -19.597 17.482 1.00 90.69 208 ASP A N 1
ATOM 1613 C CA . ASP A 1 208 ? -16.225 -19.137 18.200 1.00 90.69 208 ASP A CA 1
ATOM 1614 C C . ASP A 1 208 ? -16.082 -17.647 18.557 1.00 90.69 208 ASP A C 1
ATOM 1616 O O . ASP A 1 208 ? -15.315 -17.292 19.460 1.00 90.69 208 ASP A O 1
ATOM 1620 N N . PHE A 1 209 ? -16.858 -16.772 17.917 1.00 93.12 209 PHE A N 1
ATOM 1621 C CA . PHE A 1 209 ? -16.880 -15.356 18.280 1.00 93.12 209 PHE A CA 1
ATOM 1622 C C . PHE A 1 209 ? -17.616 -15.152 19.610 1.00 93.12 209 PHE A C 1
ATOM 1624 O O . PHE A 1 209 ? -18.687 -15.723 19.831 1.00 93.12 209 PHE A O 1
ATOM 1631 N N . ARG A 1 210 ? -17.039 -14.340 20.505 1.00 94.31 210 ARG A N 1
ATOM 1632 C CA . ARG A 1 210 ? -17.556 -14.085 21.858 1.00 94.31 210 ARG A CA 1
ATOM 1633 C C . ARG A 1 210 ? -17.472 -12.601 22.189 1.00 94.31 210 ARG A C 1
ATOM 1635 O O . ARG A 1 210 ? -16.383 -12.079 22.416 1.00 94.31 210 ARG A O 1
ATOM 1642 N N . LEU A 1 211 ? -18.627 -11.951 22.271 1.00 92.75 211 LEU A N 1
ATOM 1643 C CA . LEU A 1 211 ? -18.770 -10.551 22.663 1.00 92.75 211 LEU A CA 1
ATOM 1644 C C . LEU A 1 211 ? -19.498 -10.464 24.007 1.00 92.75 211 LEU A C 1
ATOM 1646 O O . LEU A 1 211 ? -20.539 -11.087 24.196 1.00 92.75 211 LEU A O 1
ATOM 1650 N N . SER A 1 212 ? -18.955 -9.695 24.948 1.00 93.75 212 SER A N 1
ATOM 1651 C CA . SER A 1 212 ? -19.578 -9.392 26.241 1.00 93.75 212 SER A CA 1
ATOM 1652 C C . SER A 1 212 ? -19.588 -7.884 26.463 1.00 93.75 212 SER A C 1
ATOM 1654 O O . SER A 1 212 ? -18.551 -7.248 26.302 1.00 93.75 212 SER A O 1
AT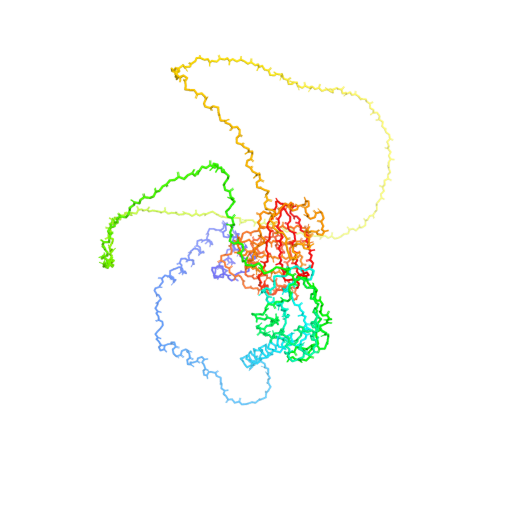OM 1656 N N . PHE A 1 213 ? -20.721 -7.303 26.850 1.00 93.06 213 PHE A N 1
ATOM 1657 C CA . PHE A 1 213 ? -20.840 -5.861 27.106 1.00 93.06 213 PHE A CA 1
ATOM 1658 C C . PHE A 1 213 ? -21.913 -5.571 28.163 1.00 93.06 213 PHE A C 1
ATOM 1660 O O . PHE A 1 213 ? -22.772 -6.411 28.433 1.00 93.06 213 PHE A O 1
ATOM 1667 N N . GLY A 1 214 ? -21.864 -4.388 28.774 1.00 91.56 214 GLY A N 1
ATOM 1668 C CA . GLY A 1 214 ? -22.899 -3.910 29.697 1.00 91.56 214 GLY A CA 1
ATOM 1669 C C . GLY A 1 214 ? -23.732 -2.804 29.059 1.00 91.56 214 GLY A C 1
ATOM 1670 O O . GLY A 1 214 ? -23.191 -1.978 28.331 1.00 91.56 214 GLY A O 1
ATOM 1671 N N . THR A 1 215 ? -25.035 -2.745 29.319 1.00 90.69 215 THR A N 1
ATOM 1672 C CA . THR A 1 215 ? -25.876 -1.631 28.849 1.00 90.69 215 THR A CA 1
ATOM 1673 C C . THR A 1 215 ? -25.996 -0.501 29.870 1.00 90.69 215 THR A C 1
ATOM 1675 O O . THR A 1 215 ? -25.910 -0.720 31.081 1.00 90.69 215 THR A O 1
ATOM 1678 N N . THR A 1 216 ? -26.258 0.723 29.402 1.00 87.31 216 THR A N 1
ATOM 1679 C CA . THR A 1 216 ? -26.541 1.862 30.291 1.00 87.31 216 THR A CA 1
ATOM 1680 C C . THR A 1 216 ? -27.784 1.619 31.163 1.00 87.31 216 THR A C 1
ATOM 1682 O O . THR A 1 216 ? -28.806 1.103 30.712 1.00 87.31 216 THR A O 1
ATOM 1685 N N . SER A 1 217 ? -27.727 2.006 32.441 1.00 77.75 217 SER A N 1
ATOM 1686 C CA . SER A 1 217 ? -28.842 1.828 33.396 1.00 77.75 217 SER A CA 1
ATOM 1687 C C . SER A 1 217 ? -29.965 2.863 33.256 1.00 77.75 217 SER A C 1
ATOM 1689 O O . SER A 1 217 ? -30.979 2.774 33.946 1.00 77.75 217 SER A O 1
ATOM 1691 N N . THR A 1 218 ? -29.789 3.865 32.396 1.00 62.84 218 THR A N 1
ATOM 1692 C CA . THR A 1 218 ? -30.678 5.019 32.247 1.00 62.84 218 THR A CA 1
ATOM 1693 C C . THR A 1 218 ? -31.110 5.207 30.797 1.00 62.84 218 THR A C 1
ATOM 1695 O O . THR A 1 218 ? -30.321 5.070 29.862 1.00 62.84 218 THR A O 1
ATOM 1698 N N . VAL A 1 219 ? -32.372 5.608 30.615 1.00 54.59 219 VAL A N 1
ATOM 1699 C CA . VAL A 1 219 ? -32.841 6.215 29.364 1.00 54.59 219 VAL A CA 1
ATOM 1700 C C . VAL A 1 219 ? -32.289 7.640 29.313 1.00 54.59 219 VAL A C 1
ATOM 1702 O O . VAL A 1 219 ? -32.983 8.594 29.663 1.00 54.59 219 VAL A O 1
ATOM 1705 N N . GLN A 1 220 ? -31.023 7.789 28.919 1.00 42.03 220 GLN A N 1
ATOM 1706 C CA . GLN A 1 220 ? -30.481 9.100 28.571 1.00 42.03 220 GLN A CA 1
ATOM 1707 C C . GLN A 1 220 ? -31.162 9.588 27.288 1.00 42.03 220 GLN A C 1
ATOM 1709 O O . GLN A 1 220 ? -30.762 9.278 26.169 1.00 42.03 220 GLN A O 1
ATOM 1714 N N . VAL A 1 221 ? -32.216 10.383 27.482 1.00 45.59 221 VAL A N 1
ATOM 1715 C CA . VAL A 1 221 ? -32.533 11.487 26.571 1.00 45.59 221 VAL A CA 1
ATOM 1716 C C . VAL A 1 221 ? -31.227 12.266 26.360 1.00 45.59 221 VAL A C 1
ATOM 1718 O O . VAL A 1 221 ? -30.553 12.532 27.360 1.00 45.59 221 VAL A O 1
ATOM 1721 N N . PRO A 1 222 ? -30.832 12.606 25.118 1.00 41.38 222 PRO A N 1
ATOM 1722 C CA . PRO A 1 222 ? -29.566 13.288 24.872 1.00 41.38 222 PRO A CA 1
ATOM 1723 C C . PRO A 1 222 ? -29.481 14.567 25.707 1.00 41.38 222 PRO A C 1
ATOM 1725 O O . PRO A 1 222 ? -30.429 15.356 25.744 1.00 41.38 222 PRO A O 1
ATOM 1728 N N . GLU A 1 223 ? -28.352 14.754 26.393 1.00 43.53 223 GLU A N 1
ATOM 1729 C CA . GLU A 1 223 ? -28.155 15.859 27.330 1.00 43.53 223 GLU A CA 1
ATOM 1730 C C . GLU A 1 223 ? -28.026 17.192 26.585 1.00 43.53 223 GLU A C 1
ATOM 1732 O O . GLU A 1 223 ? -26.940 17.703 26.319 1.00 43.53 223 GLU A O 1
ATOM 1737 N N . ASN A 1 224 ? -29.179 17.790 26.278 1.00 38.16 224 ASN A N 1
ATOM 1738 C CA . ASN A 1 224 ? -29.277 19.216 26.014 1.00 38.16 224 ASN A CA 1
ATOM 1739 C C . ASN A 1 224 ? -28.629 19.955 27.203 1.00 38.16 224 ASN A C 1
ATOM 1741 O O . ASN A 1 224 ? -29.104 19.777 28.333 1.00 38.16 224 ASN A O 1
ATOM 1745 N N . PRO A 1 225 ? -27.571 20.761 26.986 1.00 43.72 225 PRO A N 1
ATOM 1746 C CA . PRO A 1 225 ? -26.721 21.261 28.062 1.00 43.72 225 PRO A CA 1
ATOM 1747 C C . PRO A 1 225 ? -27.547 22.067 29.064 1.00 43.72 225 PRO A C 1
ATOM 1749 O O . PRO A 1 225 ? -28.076 23.138 28.759 1.00 43.72 225 PRO A O 1
ATOM 1752 N N . THR A 1 226 ? -27.701 21.510 30.265 1.00 39.88 226 THR A N 1
ATOM 1753 C CA . THR A 1 226 ? -28.571 22.081 31.292 1.00 39.88 226 THR A CA 1
ATOM 1754 C C . THR A 1 226 ? -27.926 23.336 31.861 1.00 39.88 226 THR A C 1
ATOM 1756 O O . THR A 1 226 ? -26.827 23.294 32.410 1.00 39.88 226 THR A O 1
ATOM 1759 N N . VAL A 1 227 ? -28.622 24.464 31.720 1.00 43.53 227 VAL A N 1
ATOM 1760 C CA . VAL A 1 227 ? -28.155 25.775 32.178 1.00 43.53 227 VAL A CA 1
ATOM 1761 C C . VAL A 1 227 ? -27.973 25.758 33.697 1.00 43.53 227 VAL A C 1
ATOM 1763 O O . VAL A 1 227 ? -28.943 25.625 34.444 1.00 43.53 227 VAL A O 1
ATOM 1766 N N . THR A 1 228 ? -26.728 25.918 34.153 1.00 38.78 228 THR A N 1
ATOM 1767 C CA . THR A 1 228 ? -26.376 26.022 35.575 1.00 38.78 228 THR A CA 1
ATOM 1768 C C . THR A 1 228 ? -27.187 27.140 36.251 1.00 38.78 228 THR A C 1
ATOM 1770 O O . THR A 1 228 ? -27.214 28.260 35.734 1.00 38.78 228 THR A O 1
ATOM 1773 N N . PRO A 1 229 ? -27.848 26.885 37.396 1.00 46.81 229 PRO A N 1
ATOM 1774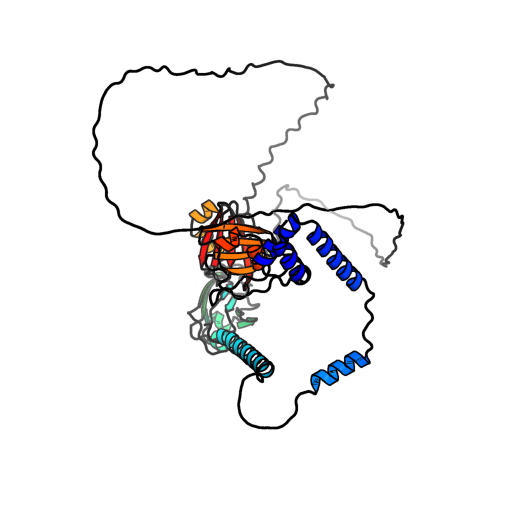 C CA . PRO A 1 229 ? -28.749 27.856 38.009 1.00 46.81 229 PRO A CA 1
ATOM 1775 C C . PRO A 1 229 ? -27.999 29.069 38.571 1.00 46.81 229 PRO A C 1
ATOM 1777 O O . PRO A 1 229 ? -27.016 28.931 39.299 1.00 46.81 229 PRO A O 1
ATOM 1780 N N . MET A 1 230 ? -28.509 30.269 38.284 1.00 38.75 230 MET A N 1
ATOM 1781 C CA . MET A 1 230 ? -28.001 31.521 38.847 1.00 38.75 230 MET A CA 1
ATOM 1782 C C . MET A 1 230 ? -28.570 31.753 40.260 1.00 38.75 230 MET A C 1
ATOM 1784 O O . MET A 1 230 ? -29.792 31.820 40.408 1.00 38.75 230 MET A O 1
ATOM 1788 N N . PRO A 1 231 ? -27.735 31.937 41.298 1.00 49.59 231 PRO A N 1
ATOM 1789 C CA . PRO A 1 231 ? -28.204 32.343 42.618 1.00 49.59 231 PRO A CA 1
ATOM 1790 C C . PRO A 1 231 ? -28.303 33.873 42.728 1.00 49.59 231 PRO A C 1
ATOM 1792 O O . PRO A 1 231 ? -27.321 34.554 42.447 1.00 49.59 231 PRO A O 1
ATOM 1795 N N . SER A 1 232 ? -29.442 34.411 43.193 1.00 37.00 232 SER A N 1
ATOM 1796 C CA . SER A 1 232 ? -29.536 35.448 44.253 1.00 37.00 232 SER A CA 1
ATOM 1797 C C . SER A 1 232 ? -30.983 35.960 44.453 1.00 37.00 232 SER A C 1
ATOM 1799 O O . SER A 1 232 ? -31.865 35.703 43.641 1.00 37.00 232 SER A O 1
ATOM 1801 N N . ALA A 1 233 ? -31.168 36.754 45.516 1.00 39.34 233 ALA A N 1
ATOM 1802 C CA . ALA A 1 233 ? -32.252 37.714 45.769 1.00 39.34 233 ALA A CA 1
ATOM 1803 C C . ALA A 1 233 ? -33.688 37.187 46.004 1.00 39.34 233 ALA A C 1
ATOM 1805 O O . ALA A 1 233 ? -34.557 37.221 45.138 1.00 39.34 233 ALA A O 1
ATOM 1806 N N . THR A 1 234 ? -33.983 36.873 47.269 1.00 40.88 234 THR A N 1
ATOM 1807 C CA . THR A 1 234 ? -35.353 36.828 47.812 1.00 40.88 234 THR A CA 1
ATOM 1808 C C . THR A 1 234 ? -35.986 38.228 47.865 1.00 40.88 234 THR A C 1
ATOM 1810 O O . THR A 1 234 ? -35.562 39.044 48.682 1.00 40.88 234 THR A O 1
ATOM 1813 N N . ALA A 1 235 ? -37.048 38.483 47.089 1.00 35.81 235 ALA A N 1
ATOM 1814 C CA . ALA A 1 235 ? -38.051 39.528 47.363 1.00 35.81 235 ALA A CA 1
ATOM 1815 C C . ALA A 1 235 ? -39.371 39.276 46.595 1.00 35.81 235 ALA A C 1
ATOM 1817 O O . ALA A 1 235 ? -39.352 38.862 45.440 1.00 35.81 235 ALA A O 1
ATOM 1818 N N . VAL A 1 236 ? -40.515 39.531 47.242 1.00 35.84 236 VAL A N 1
ATOM 1819 C CA . VAL A 1 236 ? -41.907 39.304 46.775 1.00 35.84 236 VAL A CA 1
ATOM 1820 C C . VAL A 1 236 ? -42.818 40.304 47.526 1.00 35.84 236 VAL A C 1
ATOM 1822 O O . VAL A 1 236 ? -42.478 40.578 48.681 1.00 35.84 236 VAL A O 1
ATOM 1825 N N . PRO A 1 237 ? -43.977 40.804 47.020 1.00 54.84 237 PRO A N 1
ATOM 1826 C CA . PRO A 1 237 ? -44.571 40.818 45.662 1.00 54.84 237 PRO A CA 1
ATOM 1827 C C . PRO A 1 237 ? -44.822 42.264 45.130 1.00 54.84 237 PRO A C 1
ATOM 1829 O O . PRO A 1 237 ? -44.440 43.225 45.792 1.00 54.84 237 PRO A O 1
ATOM 1832 N N . THR A 1 238 ? -45.537 42.437 43.997 1.00 32.78 238 THR A N 1
ATOM 1833 C CA . THR A 1 238 ? -46.760 43.296 43.831 1.00 32.78 238 THR A CA 1
ATOM 1834 C C . THR A 1 238 ? -47.329 43.203 42.385 1.00 32.78 238 THR A C 1
ATOM 1836 O O . THR A 1 238 ? -46.666 42.691 41.489 1.00 32.78 238 THR A O 1
ATOM 1839 N N . GLU A 1 239 ? -48.594 43.607 42.207 1.00 35.81 239 GLU A N 1
ATOM 1840 C CA . GLU A 1 239 ? -49.554 43.405 41.096 1.00 35.81 239 GLU A CA 1
ATOM 1841 C C . GLU A 1 239 ? -49.250 43.944 39.659 1.00 35.81 239 GLU A C 1
ATOM 1843 O O . GLU A 1 239 ? -48.316 44.721 39.459 1.00 35.81 239 GLU A O 1
ATOM 1848 N N . PRO A 1 240 ? -50.065 43.542 38.642 1.00 48.62 240 PRO A N 1
ATOM 1849 C CA . PRO A 1 240 ? -49.985 43.954 37.221 1.00 48.62 240 PRO A CA 1
ATOM 1850 C C . PRO A 1 240 ? -50.931 45.172 36.942 1.00 48.62 240 PRO A C 1
ATOM 1852 O O . PRO A 1 240 ? -51.198 45.920 37.882 1.00 48.62 240 PRO A O 1
ATOM 1855 N N . PRO A 1 241 ? -51.531 45.433 35.744 1.00 57.88 241 PRO A N 1
ATOM 1856 C CA . PRO A 1 241 ? -51.273 44.974 34.364 1.00 57.88 241 PRO A CA 1
ATOM 1857 C C . PRO A 1 241 ? -51.197 46.108 33.298 1.00 57.88 241 PRO A C 1
ATOM 1859 O O . PRO A 1 241 ? -51.656 47.232 33.539 1.00 57.88 241 PRO A O 1
ATOM 1862 N N . ARG A 1 242 ? -50.767 45.771 32.060 1.00 32.97 242 ARG A N 1
ATOM 1863 C CA . ARG A 1 242 ? -51.500 46.077 30.794 1.00 32.97 242 ARG A CA 1
ATOM 1864 C C . ARG A 1 242 ? -50.806 45.620 29.493 1.00 32.97 242 ARG A C 1
ATOM 1866 O O . ARG A 1 242 ? -49.615 45.819 29.303 1.00 32.97 242 ARG A O 1
ATOM 1873 N N . SER A 1 243 ? -51.618 45.095 28.573 1.00 33.53 243 SER A N 1
ATOM 1874 C CA . SER A 1 243 ? -51.418 45.052 27.104 1.00 33.53 243 SER A CA 1
ATOM 1875 C C . SER A 1 243 ? -52.032 46.344 26.475 1.00 33.53 243 SER A C 1
ATOM 1877 O O . SER A 1 243 ? -52.503 47.162 27.274 1.00 33.53 243 SER A O 1
ATOM 1879 N N . PRO A 1 244 ? -52.153 46.571 25.134 1.00 56.25 244 PRO A N 1
ATOM 1880 C CA . PRO A 1 244 ? -51.924 45.677 23.975 1.00 56.25 244 PRO A CA 1
ATOM 1881 C C . PRO A 1 244 ? -51.309 46.345 22.700 1.00 56.25 244 PRO A C 1
ATOM 1883 O O . PRO A 1 244 ? -50.899 47.498 22.739 1.00 56.25 244 PRO A O 1
ATOM 1886 N N . THR A 1 245 ? -51.370 45.630 21.554 1.00 33.31 245 THR A N 1
ATOM 1887 C CA . THR A 1 245 ? -51.401 46.173 20.160 1.00 33.31 245 THR A CA 1
ATOM 1888 C C . THR A 1 245 ? -50.024 46.631 19.600 1.00 33.31 245 THR A C 1
ATOM 1890 O O . THR A 1 245 ? -49.257 47.280 20.293 1.00 33.31 245 THR A O 1
ATOM 1893 N N . SER A 1 246 ? -49.579 46.292 18.373 1.00 35.38 246 SER A N 1
ATOM 1894 C CA . SER A 1 246 ? -50.312 45.974 17.125 1.00 35.38 246 SER A CA 1
ATOM 1895 C C . SER A 1 246 ? -49.634 44.921 16.219 1.00 35.38 246 SER A C 1
ATOM 1897 O O . SER A 1 246 ? -48.416 44.786 16.213 1.00 35.38 246 SER A O 1
ATOM 1899 N N . ALA A 1 247 ? -50.436 44.276 15.363 1.00 37.38 247 ALA A N 1
ATOM 1900 C CA . ALA A 1 247 ? -50.052 43.708 14.052 1.00 37.38 247 ALA A CA 1
ATOM 1901 C C . ALA A 1 247 ? -50.360 44.770 12.933 1.00 37.38 247 ALA A C 1
ATOM 1903 O O . ALA A 1 247 ? -50.871 45.823 13.329 1.00 37.38 247 ALA A O 1
ATOM 1904 N N . PRO A 1 248 ? -50.156 44.584 11.592 1.00 52.56 248 PRO A N 1
ATOM 1905 C CA . PRO A 1 248 ? -49.964 43.319 10.861 1.00 52.56 248 PRO A CA 1
ATOM 1906 C C . PRO A 1 248 ? -49.017 43.276 9.618 1.00 52.56 248 PRO A C 1
ATOM 1908 O O . PRO A 1 248 ? -48.557 44.271 9.072 1.00 52.56 248 PRO A O 1
ATOM 1911 N N . THR A 1 249 ? -48.832 42.037 9.153 1.00 38.00 249 THR A N 1
ATOM 1912 C CA . THR A 1 249 ? -48.521 41.469 7.818 1.00 38.00 249 THR A CA 1
ATOM 1913 C C . THR A 1 249 ? -48.581 42.316 6.521 1.00 38.00 249 THR A C 1
ATOM 1915 O O . THR A 1 249 ? -49.647 42.810 6.163 1.00 38.00 249 THR A O 1
ATOM 1918 N N . ALA A 1 250 ? -47.510 42.236 5.703 1.00 35.50 250 ALA A N 1
ATOM 1919 C CA . ALA A 1 250 ? -47.476 42.019 4.226 1.00 35.50 250 ALA A CA 1
ATOM 1920 C C . ALA A 1 250 ? -45.994 41.780 3.799 1.00 35.50 250 ALA A C 1
ATOM 1922 O O . ALA A 1 250 ? -45.153 42.579 4.183 1.00 35.50 250 ALA A O 1
ATOM 1923 N N . VAL A 1 251 ? -45.510 40.666 3.215 1.00 37.56 251 VAL A N 1
ATOM 1924 C CA . VAL A 1 251 ? -45.809 39.912 1.965 1.00 37.56 251 VAL A CA 1
ATOM 1925 C C . VAL A 1 251 ? -45.282 40.591 0.673 1.00 37.56 251 VAL A C 1
ATOM 1927 O O . VAL A 1 251 ? -45.628 41.736 0.409 1.00 37.56 251 VAL A O 1
ATOM 1930 N N . ARG A 1 252 ? -44.572 39.801 -0.170 1.00 34.94 252 ARG A N 1
ATOM 1931 C CA . ARG A 1 252 ? -43.999 40.054 -1.533 1.00 34.94 252 ARG A CA 1
ATOM 1932 C C . ARG A 1 252 ? -42.561 40.610 -1.623 1.00 34.94 252 ARG A C 1
ATOM 1934 O O . ARG A 1 252 ? -42.161 41.328 -0.723 1.00 34.94 252 ARG A O 1
ATOM 1941 N N . THR A 1 253 ? -41.759 40.414 -2.692 1.00 32.72 253 THR A N 1
ATOM 1942 C CA . THR A 1 253 ? -41.585 39.368 -3.758 1.00 32.72 253 THR A CA 1
ATOM 1943 C C . THR A 1 253 ? -40.295 39.724 -4.559 1.00 32.72 253 THR A C 1
ATOM 1945 O O . THR A 1 253 ? -39.906 40.885 -4.556 1.00 32.72 253 THR A O 1
ATOM 1948 N N . ALA A 1 254 ? -39.727 38.766 -5.315 1.00 33.44 254 ALA A N 1
ATOM 1949 C CA . ALA A 1 254 ? -38.838 38.922 -6.493 1.00 33.44 254 ALA A CA 1
ATOM 1950 C C . ALA A 1 254 ? -37.301 38.912 -6.318 1.00 33.44 254 ALA A C 1
ATOM 1952 O O . ALA A 1 254 ? -36.703 39.750 -5.653 1.00 33.44 254 ALA A O 1
ATOM 1953 N N . THR A 1 255 ? -36.672 38.006 -7.076 1.00 34.75 255 THR A N 1
ATOM 1954 C CA . THR A 1 255 ? -35.320 38.125 -7.658 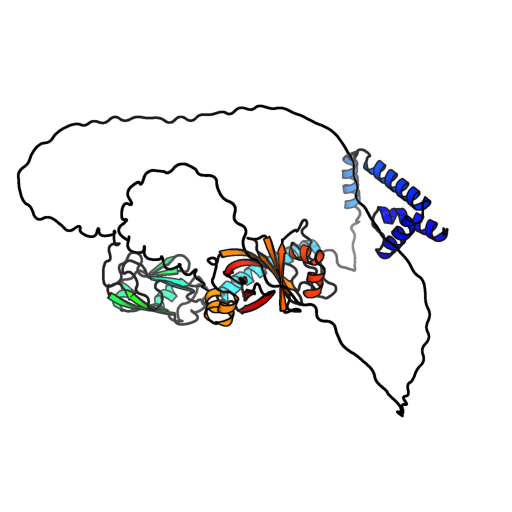1.00 34.75 255 THR A CA 1
ATOM 1955 C C . THR A 1 255 ? -35.355 39.121 -8.833 1.00 34.75 255 THR A C 1
ATOM 1957 O O . THR A 1 255 ? -36.406 39.276 -9.459 1.00 34.75 255 THR A O 1
ATOM 1960 N N . PRO A 1 256 ? -34.228 39.756 -9.199 1.00 47.69 256 PRO A N 1
ATOM 1961 C CA . PRO A 1 256 ? -33.644 39.405 -10.504 1.00 47.69 256 PRO A CA 1
ATOM 1962 C C . PRO A 1 256 ? -32.102 39.352 -10.498 1.00 47.69 256 PRO A C 1
ATOM 1964 O O . PRO A 1 256 ? -31.453 39.773 -9.545 1.00 47.69 256 PRO A O 1
ATOM 1967 N N . ALA A 1 257 ? -31.518 38.836 -11.583 1.00 35.72 257 ALA A N 1
ATOM 1968 C CA . ALA A 1 257 ? -30.070 38.772 -11.799 1.00 35.72 257 ALA A CA 1
ATOM 1969 C C . ALA A 1 257 ? -29.587 39.838 -12.800 1.00 35.72 257 ALA A C 1
ATOM 1971 O O . ALA A 1 257 ? -30.348 40.257 -13.676 1.00 35.72 257 ALA A O 1
ATOM 1972 N N . SER A 1 258 ? -28.314 40.238 -12.704 1.00 35.03 258 SER A N 1
ATOM 1973 C CA . SER A 1 258 ? -27.547 40.942 -13.750 1.00 35.03 258 SER A CA 1
ATOM 1974 C C . SER A 1 258 ? -26.054 41.035 -13.378 1.00 35.03 258 SER A C 1
ATOM 1976 O O . SER A 1 258 ? -25.750 40.903 -12.198 1.00 35.03 258 SER A O 1
ATOM 1978 N N . THR A 1 259 ? -25.082 41.370 -14.242 1.00 32.28 259 THR A N 1
ATOM 1979 C CA . THR A 1 259 ? -24.837 41.179 -15.701 1.00 32.28 259 THR A CA 1
ATOM 1980 C C . THR A 1 259 ? -23.607 42.038 -16.083 1.00 32.28 259 THR A C 1
ATOM 1982 O O . THR A 1 259 ? -23.456 43.130 -15.550 1.00 32.28 259 THR A O 1
ATOM 1985 N N . GLN A 1 260 ? -22.810 41.588 -17.068 1.00 34.47 260 GLN A N 1
ATOM 1986 C CA . GLN A 1 260 ? -21.776 42.335 -17.830 1.00 34.47 260 GLN A CA 1
ATOM 1987 C C . GLN A 1 260 ? -20.404 42.679 -17.195 1.00 34.47 260 GLN A C 1
ATOM 1989 O O . GLN A 1 260 ? -20.260 42.981 -16.017 1.00 34.47 260 GLN A O 1
ATOM 1994 N N . ALA A 1 261 ? -19.394 42.654 -18.079 1.00 35.19 261 ALA A N 1
ATOM 1995 C CA . ALA A 1 261 ? -18.059 43.260 -17.956 1.00 35.19 261 ALA A CA 1
ATOM 1996 C C . ALA A 1 261 ? -18.025 44.620 -18.711 1.00 35.19 261 ALA A C 1
ATOM 1998 O O . ALA A 1 261 ? -19.072 45.028 -19.223 1.00 35.19 261 ALA A O 1
ATOM 1999 N N . PRO A 1 262 ? -16.869 45.312 -18.859 1.00 50.69 262 PRO A N 1
ATOM 2000 C CA . PRO A 1 262 ? -16.119 45.087 -20.109 1.00 50.69 262 PRO A CA 1
ATOM 2001 C C . PRO A 1 262 ? -14.580 45.303 -20.109 1.00 50.69 262 PRO A C 1
ATOM 2003 O O . PRO A 1 262 ? -13.997 46.033 -19.318 1.00 50.69 262 PRO A O 1
ATOM 2006 N N . VAL A 1 263 ? -13.991 44.680 -21.133 1.00 36.41 263 VAL A N 1
ATOM 2007 C CA . VAL A 1 263 ? -12.745 44.923 -21.899 1.00 36.41 263 VAL A CA 1
ATOM 2008 C C . VAL A 1 263 ? -12.079 46.318 -21.831 1.00 36.41 263 VAL A C 1
ATOM 2010 O O . VAL A 1 263 ? -12.741 47.333 -22.031 1.00 36.41 263 VAL A O 1
ATOM 2013 N N . VAL A 1 264 ? -10.735 46.329 -21.801 1.00 37.41 264 VAL A N 1
ATOM 2014 C CA . VAL A 1 264 ? -9.862 47.256 -22.572 1.00 37.41 264 VAL A CA 1
ATOM 2015 C C . VAL A 1 264 ? -8.544 46.557 -22.969 1.00 37.41 264 VAL A C 1
ATOM 2017 O O . VAL A 1 264 ? -8.170 45.560 -22.354 1.00 37.41 264 VAL A O 1
ATOM 2020 N N . SER A 1 265 ? -7.854 47.061 -24.002 1.00 32.12 265 SER A N 1
ATOM 2021 C CA . SER A 1 265 ? -6.695 46.423 -24.666 1.00 32.12 265 SER A CA 1
ATOM 2022 C C . SER A 1 265 ? -5.514 47.390 -24.844 1.00 32.12 265 SER A C 1
ATOM 2024 O O . SER A 1 265 ? -5.767 48.581 -25.004 1.00 32.12 265 SER A O 1
ATOM 2026 N N . ALA A 1 266 ? -4.270 46.891 -24.969 1.00 35.41 266 ALA A N 1
ATOM 2027 C CA . ALA A 1 266 ? -3.230 47.474 -25.848 1.00 35.41 266 ALA A CA 1
ATOM 2028 C C . ALA A 1 266 ? -1.988 46.564 -26.034 1.00 35.41 266 ALA A C 1
ATOM 2030 O O . ALA A 1 266 ? -1.546 45.893 -25.108 1.00 35.41 266 ALA A O 1
ATOM 2031 N N . THR A 1 267 ? -1.425 46.582 -27.246 1.00 32.72 267 THR A N 1
ATOM 2032 C CA . THR A 1 267 ? -0.304 45.764 -27.764 1.00 32.72 267 THR A CA 1
ATOM 2033 C C . THR A 1 267 ? 1.069 46.445 -27.632 1.00 32.72 267 THR A C 1
ATOM 2035 O O . THR A 1 267 ? 1.139 47.660 -27.801 1.00 32.72 267 THR A O 1
ATOM 2038 N N . ALA A 1 268 ? 2.164 45.674 -27.489 1.00 31.70 268 ALA A N 1
ATOM 2039 C CA . ALA A 1 268 ? 3.514 46.061 -27.948 1.00 31.70 268 ALA A CA 1
ATOM 2040 C C . ALA A 1 268 ? 4.455 44.845 -28.192 1.00 31.70 268 ALA A C 1
ATOM 2042 O O . ALA A 1 268 ? 4.376 43.844 -27.484 1.00 31.70 268 ALA A O 1
ATOM 2043 N N . THR A 1 269 ? 5.350 44.974 -29.180 1.00 32.09 269 THR A N 1
ATOM 2044 C CA . THR A 1 269 ? 6.444 44.064 -29.635 1.00 32.09 269 THR A CA 1
ATOM 2045 C C . THR A 1 269 ? 7.403 44.909 -30.517 1.00 32.09 269 THR A C 1
ATOM 2047 O O . THR A 1 269 ? 6.981 46.015 -30.878 1.00 32.09 269 THR A O 1
ATOM 2050 N N . PRO A 1 270 ? 8.616 44.474 -30.956 1.00 56.28 270 PRO A N 1
ATOM 2051 C CA . PRO A 1 270 ? 9.428 43.268 -30.675 1.00 56.28 270 PRO A CA 1
ATOM 2052 C C . PRO A 1 270 ? 10.804 43.640 -30.015 1.00 56.28 270 PRO A C 1
ATOM 2054 O O . PRO A 1 270 ? 10.895 44.724 -29.452 1.00 56.28 270 PRO A O 1
ATOM 2057 N N . ASP A 1 271 ? 11.871 42.823 -29.907 1.00 30.83 271 ASP A N 1
ATOM 2058 C CA . ASP A 1 271 ? 12.796 42.347 -30.970 1.00 30.83 271 ASP A CA 1
ATOM 2059 C C . ASP A 1 271 ? 13.975 41.501 -30.383 1.00 30.83 271 ASP A C 1
ATOM 2061 O O . ASP A 1 271 ? 14.283 41.640 -29.200 1.00 30.83 271 ASP A O 1
ATOM 2065 N N . GLY A 1 272 ? 14.669 40.701 -31.214 1.00 31.23 272 GLY A N 1
ATOM 2066 C CA . GLY A 1 272 ? 15.955 40.005 -30.935 1.00 31.23 272 GLY A CA 1
ATOM 2067 C C . GLY A 1 272 ? 15.973 38.845 -29.901 1.00 31.23 272 GLY A C 1
ATOM 2068 O O . GLY A 1 272 ? 15.146 38.776 -29.003 1.00 31.23 272 GLY A O 1
ATOM 2069 N N . GLY A 1 273 ? 16.903 37.874 -29.933 1.00 31.31 273 GLY A N 1
ATOM 2070 C CA . GLY A 1 273 ? 17.889 37.530 -30.972 1.00 31.31 273 GLY A CA 1
ATOM 2071 C C . GLY A 1 273 ? 19.200 36.902 -30.445 1.00 31.31 273 GLY A C 1
ATOM 2072 O O . GLY A 1 273 ? 20.109 37.643 -30.091 1.00 31.31 273 GLY A O 1
ATOM 2073 N N . GLY A 1 274 ? 19.348 35.565 -30.483 1.00 30.95 274 GLY A N 1
ATOM 2074 C CA . GLY A 1 274 ? 20.649 34.866 -30.355 1.00 30.95 274 GLY A CA 1
ATOM 2075 C C . GLY A 1 274 ? 20.789 33.802 -29.243 1.00 30.95 274 GLY A C 1
ATOM 2076 O O . GLY A 1 274 ? 20.292 33.968 -28.136 1.00 30.95 274 GLY A O 1
ATOM 2077 N N . GLY A 1 275 ? 21.518 32.721 -29.553 1.00 28.28 275 GLY A N 1
ATOM 2078 C CA . GLY A 1 275 ? 22.121 31.740 -28.621 1.00 28.28 275 GLY A CA 1
ATOM 2079 C C . GLY A 1 275 ? 23.593 31.499 -29.028 1.00 28.28 275 GLY A C 1
ATOM 2080 O O . GLY A 1 275 ? 24.128 32.376 -29.711 1.00 28.28 275 GLY A O 1
ATOM 2081 N N . PRO A 1 276 ? 24.256 30.348 -28.747 1.00 51.25 276 PRO A N 1
ATOM 2082 C CA . PRO A 1 276 ? 23.828 29.136 -28.026 1.00 51.25 276 PRO A CA 1
ATOM 2083 C C . PRO A 1 276 ? 24.828 28.717 -26.897 1.00 51.25 276 PRO A C 1
ATOM 2085 O O . PRO A 1 276 ? 25.566 29.553 -26.385 1.00 51.25 276 PRO A O 1
ATOM 2088 N N . ALA A 1 277 ? 24.851 27.433 -26.496 1.00 34.12 277 ALA A N 1
ATOM 2089 C CA . ALA A 1 277 ? 25.696 26.863 -25.423 1.00 34.12 277 ALA A CA 1
ATOM 2090 C C . ALA A 1 277 ? 26.983 26.125 -25.912 1.00 34.12 277 ALA A C 1
ATOM 2092 O O . ALA A 1 277 ? 27.236 26.041 -27.111 1.00 34.12 277 ALA A O 1
ATOM 2093 N N . VAL A 1 278 ? 27.796 25.595 -24.976 1.00 48.44 278 VAL A N 1
ATOM 2094 C CA . VAL A 1 278 ? 29.194 25.098 -25.155 1.00 48.44 278 VAL A CA 1
ATOM 2095 C C . VAL A 1 278 ? 29.391 23.564 -25.002 1.00 48.44 278 VAL A C 1
ATOM 2097 O O . VAL A 1 278 ? 28.656 22.945 -24.243 1.00 48.44 278 VAL A O 1
ATOM 2100 N N . THR A 1 279 ? 30.387 22.958 -25.690 1.00 39.72 279 THR A N 1
ATOM 2101 C CA . THR A 1 279 ? 30.872 21.527 -25.656 1.00 39.72 279 THR A CA 1
ATOM 2102 C C . THR A 1 279 ? 32.186 21.381 -26.495 1.00 39.72 279 THR A C 1
ATOM 2104 O O . THR A 1 279 ? 32.469 22.308 -27.250 1.00 39.72 279 THR A O 1
ATOM 2107 N N . ALA A 1 280 ? 33.038 20.323 -26.512 1.00 35.00 280 ALA A N 1
ATOM 2108 C CA . ALA A 1 280 ? 33.346 19.160 -25.633 1.00 35.00 280 ALA A CA 1
ATOM 2109 C C . ALA A 1 280 ? 34.693 18.443 -26.037 1.00 35.00 280 ALA A C 1
ATOM 2111 O O . ALA A 1 280 ? 35.270 18.745 -27.078 1.00 35.00 280 ALA A O 1
ATOM 2112 N N . THR A 1 281 ? 35.166 17.492 -25.208 1.00 39.69 281 THR A N 1
ATOM 2113 C CA . THR A 1 281 ? 36.339 16.550 -25.291 1.00 39.69 281 THR A CA 1
ATOM 2114 C C . THR A 1 281 ? 36.204 15.491 -26.427 1.00 39.69 281 THR A C 1
ATOM 2116 O O . THR A 1 281 ? 35.050 15.109 -26.639 1.00 39.69 281 THR A O 1
ATOM 2119 N N . PRO A 1 282 ? 37.248 14.986 -27.172 1.00 57.66 282 PRO A N 1
ATOM 2120 C CA . PRO A 1 282 ? 38.459 14.216 -26.724 1.00 57.66 282 PRO A CA 1
ATOM 2121 C C . PRO A 1 282 ? 39.762 14.453 -27.569 1.00 57.66 282 PRO A C 1
ATOM 2123 O O . PRO A 1 282 ? 39.779 15.396 -28.351 1.00 57.66 282 PRO A O 1
ATOM 2126 N N . GLY A 1 283 ? 40.889 13.697 -27.514 1.00 33.12 283 GLY A N 1
ATOM 2127 C CA . GLY A 1 283 ? 41.408 12.626 -26.608 1.00 33.12 283 GLY A CA 1
ATOM 2128 C C . GLY A 1 283 ? 41.920 11.320 -27.304 1.00 33.12 283 GLY A C 1
ATOM 2129 O O . GLY A 1 283 ? 41.198 10.786 -28.138 1.00 33.12 283 GLY A O 1
ATOM 2130 N N . GLY A 1 284 ? 43.108 10.758 -26.953 1.00 29.16 284 GLY A N 1
ATOM 2131 C CA . GLY A 1 284 ? 43.638 9.480 -27.527 1.00 29.16 284 GLY A CA 1
ATOM 2132 C C . GLY A 1 284 ? 45.042 8.960 -27.050 1.00 29.16 284 GLY A C 1
ATOM 2133 O O . GLY A 1 284 ? 45.705 9.681 -26.306 1.00 29.16 284 GLY A O 1
ATOM 2134 N N . PRO A 1 285 ? 45.493 7.722 -27.431 1.00 68.12 285 PRO A N 1
ATOM 2135 C CA . PRO A 1 285 ? 46.664 6.964 -26.881 1.00 68.12 285 PRO A CA 1
ATOM 2136 C C . PRO A 1 285 ? 47.808 6.671 -27.919 1.00 68.12 285 PRO A C 1
ATOM 2138 O O . PRO A 1 285 ? 47.736 7.278 -28.990 1.00 68.12 285 PRO A O 1
ATOM 2141 N N . PRO A 1 286 ? 48.861 5.805 -27.689 1.00 65.69 286 PRO A N 1
ATOM 2142 C CA . PRO A 1 286 ? 48.766 4.326 -27.948 1.00 65.69 286 PRO A CA 1
ATOM 2143 C C . PRO A 1 286 ? 49.810 3.297 -27.322 1.00 65.69 286 PRO A C 1
ATOM 2145 O O . PRO A 1 286 ? 50.982 3.598 -27.144 1.00 65.69 286 PRO A O 1
ATOM 2148 N N . VAL A 1 287 ? 49.394 2.013 -27.172 1.00 39.06 287 VAL A N 1
ATOM 2149 C CA . VAL A 1 287 ? 50.075 0.719 -27.578 1.00 39.06 287 VAL A CA 1
ATOM 2150 C C . VAL A 1 287 ? 51.310 0.064 -26.844 1.00 39.06 287 VAL A C 1
ATOM 2152 O O . VAL A 1 287 ? 52.461 0.381 -27.112 1.00 39.06 287 VAL A O 1
ATOM 2155 N N . ALA A 1 288 ? 51.015 -1.031 -26.095 1.00 36.22 288 ALA A N 1
ATOM 2156 C CA . ALA A 1 288 ? 51.477 -2.458 -26.205 1.00 36.22 288 ALA A CA 1
ATOM 2157 C C . ALA A 1 288 ? 52.801 -3.102 -25.648 1.00 36.22 288 ALA A C 1
ATOM 2159 O O . ALA A 1 288 ? 53.876 -2.517 -25.590 1.00 36.22 288 ALA A O 1
ATOM 2160 N N . THR A 1 289 ? 52.673 -4.438 -25.443 1.00 35.31 289 THR A N 1
ATOM 2161 C CA . THR A 1 289 ? 53.644 -5.571 -25.281 1.00 35.31 289 THR A CA 1
ATOM 2162 C C . THR A 1 289 ? 53.960 -6.136 -23.874 1.00 35.31 289 THR A C 1
ATOM 2164 O O . THR A 1 289 ? 53.904 -5.438 -22.871 1.00 35.31 289 THR A O 1
ATOM 2167 N N . ASN A 1 290 ? 54.221 -7.457 -23.829 1.00 33.59 290 ASN A N 1
ATOM 2168 C CA . ASN A 1 290 ? 54.438 -8.348 -22.665 1.00 33.59 290 ASN A CA 1
ATOM 2169 C C . ASN A 1 290 ? 55.483 -9.428 -23.062 1.00 33.59 290 ASN A C 1
ATOM 2171 O O . ASN A 1 290 ? 55.529 -9.765 -24.252 1.00 33.59 290 ASN A O 1
ATOM 2175 N N . PRO A 1 291 ? 56.309 -9.978 -22.143 1.00 55.25 291 PRO A N 1
ATOM 2176 C CA . PRO A 1 291 ? 56.084 -11.382 -21.746 1.00 55.25 291 PRO A CA 1
ATOM 2177 C C . PRO A 1 291 ? 56.434 -11.756 -20.279 1.00 55.25 291 PRO A C 1
ATOM 2179 O O . PRO A 1 291 ? 57.120 -11.040 -19.558 1.00 55.25 291 PRO A O 1
ATOM 2182 N N . THR A 1 292 ? 55.972 -12.951 -19.893 1.00 31.78 292 THR A N 1
ATOM 2183 C CA . THR A 1 292 ? 56.070 -13.653 -18.592 1.00 31.78 292 THR A CA 1
ATOM 2184 C C . THR A 1 292 ? 57.479 -14.113 -18.169 1.00 31.78 292 THR A C 1
ATOM 2186 O O . THR A 1 292 ? 58.256 -14.486 -19.043 1.00 31.78 292 THR A O 1
ATOM 2189 N N . VAL A 1 293 ? 57.721 -14.198 -16.841 1.00 36.41 293 VAL A N 1
ATOM 2190 C CA . VAL A 1 293 ? 58.537 -15.169 -16.033 1.00 36.41 293 VAL A CA 1
ATOM 2191 C C . VAL A 1 293 ? 58.960 -14.469 -14.719 1.00 36.41 293 VAL A C 1
ATOM 2193 O O . VAL A 1 293 ? 59.240 -13.279 -14.774 1.00 36.41 293 VAL A O 1
ATOM 2196 N N . GLU A 1 294 ? 59.153 -15.049 -13.529 1.00 33.69 294 GLU A N 1
ATOM 2197 C CA . GLU A 1 294 ? 58.704 -16.219 -12.737 1.00 33.69 294 GLU A CA 1
ATOM 2198 C C . GLU A 1 294 ? 59.572 -16.186 -11.434 1.00 33.69 294 GLU A C 1
ATOM 2200 O O . GLU A 1 294 ? 60.688 -15.677 -11.480 1.00 33.69 294 GLU A O 1
ATOM 2205 N N . VAL A 1 295 ? 59.097 -16.764 -10.320 1.00 36.25 295 VAL A N 1
ATOM 2206 C CA . VAL A 1 295 ? 59.797 -17.089 -9.037 1.00 36.25 295 VAL A CA 1
ATOM 2207 C C . VAL A 1 295 ? 60.392 -15.991 -8.104 1.00 36.25 295 VAL A C 1
ATOM 2209 O O . VAL A 1 295 ? 61.162 -15.120 -8.493 1.00 36.25 295 VAL A O 1
ATOM 2212 N N . ASP A 1 296 ? 60.080 -16.157 -6.808 1.00 37.78 296 ASP A N 1
ATOM 2213 C CA . ASP A 1 296 ? 60.820 -15.741 -5.584 1.00 37.78 296 ASP A CA 1
ATOM 2214 C C . ASP A 1 296 ? 62.161 -16.547 -5.464 1.00 37.78 296 ASP A C 1
ATOM 2216 O O . ASP A 1 296 ? 62.298 -17.527 -6.207 1.00 37.78 296 ASP A O 1
ATOM 2220 N N . PRO A 1 297 ? 63.155 -16.247 -4.581 1.00 53.72 297 PRO A N 1
ATOM 2221 C CA . PRO A 1 297 ? 62.965 -16.092 -3.131 1.00 53.72 297 PRO A CA 1
ATOM 2222 C C . PRO A 1 297 ? 63.750 -14.961 -2.421 1.00 53.72 297 PRO A C 1
ATOM 2224 O O . PRO A 1 297 ? 64.903 -14.663 -2.722 1.00 53.72 297 PRO A O 1
ATOM 2227 N N . THR A 1 298 ? 63.128 -14.435 -1.364 1.00 34.53 298 THR A N 1
ATOM 2228 C CA . THR A 1 298 ? 63.673 -14.264 0.009 1.00 34.53 298 THR A CA 1
ATOM 2229 C C . THR A 1 298 ? 65.203 -14.334 0.227 1.00 34.53 298 THR A C 1
ATOM 2231 O O . THR A 1 298 ? 65.779 -15.413 0.130 1.00 34.53 298 THR A O 1
ATOM 2234 N N . GLU A 1 299 ? 65.802 -13.261 0.773 1.00 38.81 299 GLU A N 1
ATOM 2235 C CA . GLU A 1 299 ? 66.569 -13.332 2.042 1.00 38.81 299 GLU A CA 1
ATOM 2236 C C . GLU A 1 299 ? 66.806 -11.949 2.696 1.00 38.81 299 GLU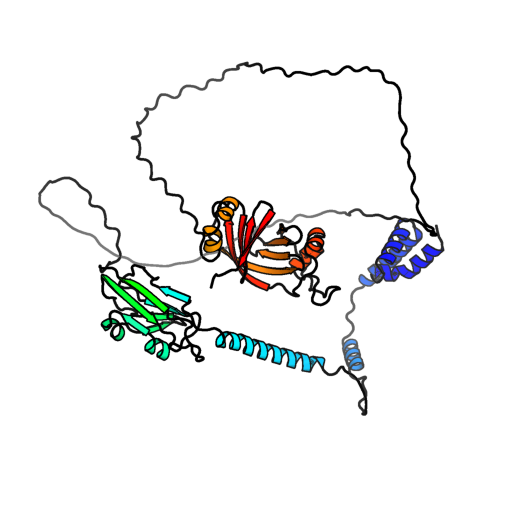 A C 1
ATOM 2238 O O . GLU A 1 299 ? 66.994 -10.939 2.019 1.00 38.81 299 GLU A O 1
ATOM 2243 N N . GLU A 1 300 ? 66.807 -11.916 4.033 1.00 39.31 300 GLU A N 1
ATOM 2244 C CA . GLU A 1 300 ? 67.263 -10.805 4.891 1.00 39.31 300 GLU A CA 1
ATOM 2245 C C . GLU A 1 300 ? 68.517 -11.289 5.648 1.00 39.31 300 GLU A C 1
ATOM 2247 O O . GLU A 1 300 ? 68.610 -12.484 5.941 1.00 39.31 300 GLU A O 1
ATOM 2252 N N . PRO A 1 301 ? 69.473 -10.411 6.015 1.00 55.38 301 PRO A N 1
ATOM 2253 C CA . PRO A 1 301 ? 69.627 -10.221 7.463 1.00 55.38 301 PRO A CA 1
ATOM 2254 C C . PRO A 1 301 ? 70.048 -8.813 7.938 1.00 55.38 301 PRO A C 1
ATOM 2256 O O . PRO A 1 301 ? 71.034 -8.220 7.498 1.00 55.38 301 PRO A O 1
ATOM 2259 N N . THR A 1 302 ? 69.343 -8.367 8.972 1.00 35.62 302 THR A N 1
ATOM 2260 C CA . THR A 1 302 ? 69.671 -7.350 9.983 1.00 35.62 302 THR A CA 1
ATOM 2261 C C . THR A 1 302 ? 71.155 -7.240 10.393 1.00 35.62 302 THR A C 1
ATOM 2263 O O . THR A 1 302 ? 71.752 -8.220 10.837 1.00 35.62 302 THR A O 1
ATOM 2266 N N . ALA A 1 303 ? 71.691 -6.003 10.433 1.00 36.25 303 ALA A N 1
ATOM 2267 C CA . ALA A 1 303 ? 72.763 -5.587 11.361 1.00 36.25 303 ALA A CA 1
ATOM 2268 C C . ALA A 1 303 ? 72.841 -4.047 11.576 1.00 36.25 303 ALA A C 1
ATOM 2270 O O . ALA A 1 303 ? 73.126 -3.282 10.659 1.00 36.25 303 ALA A O 1
ATOM 2271 N N . THR A 1 304 ? 72.628 -3.594 12.816 1.00 35.59 304 THR A N 1
ATOM 2272 C CA . THR A 1 304 ? 72.877 -2.225 13.364 1.00 35.59 304 THR A CA 1
ATOM 2273 C C . THR A 1 304 ? 74.264 -2.213 14.080 1.00 35.59 304 THR A C 1
ATOM 2275 O O . THR A 1 304 ? 74.876 -3.283 14.120 1.00 35.59 304 THR A O 1
ATOM 2278 N N . PRO A 1 305 ? 74.802 -1.135 14.723 1.00 55.62 305 PRO A N 1
ATOM 2279 C CA . PRO A 1 305 ? 74.389 0.281 14.842 1.00 55.62 305 PRO A CA 1
ATOM 2280 C C . PRO A 1 305 ? 75.531 1.321 14.623 1.00 55.62 305 PRO A C 1
ATOM 2282 O O . PRO A 1 305 ? 76.660 0.936 14.330 1.00 55.62 305 PRO A O 1
ATOM 2285 N N . THR A 1 306 ? 75.283 2.631 14.862 1.00 35.41 306 THR A N 1
ATOM 2286 C CA . THR A 1 306 ? 76.042 3.497 15.829 1.00 35.41 306 THR A CA 1
ATOM 2287 C C . THR A 1 306 ? 75.788 5.020 15.664 1.00 35.41 306 THR A C 1
ATOM 2289 O O . THR A 1 306 ? 75.668 5.514 14.552 1.00 35.41 306 THR A O 1
ATOM 2292 N N . ALA A 1 307 ? 75.824 5.745 16.799 1.00 38.66 307 ALA A N 1
ATOM 2293 C CA . ALA A 1 307 ? 75.947 7.207 17.008 1.00 38.66 307 ALA A CA 1
ATOM 2294 C C . ALA A 1 307 ? 74.722 8.144 16.828 1.00 38.66 307 ALA A C 1
ATOM 2296 O O . ALA A 1 307 ? 74.183 8.340 15.747 1.00 38.66 307 ALA A O 1
ATOM 2297 N N . SER A 1 308 ? 74.406 8.835 17.932 1.00 37.72 308 SER A N 1
ATOM 2298 C CA . SER A 1 308 ? 73.691 10.123 18.036 1.00 37.72 308 SER A CA 1
ATOM 2299 C C . SER A 1 308 ? 74.712 11.177 18.534 1.00 37.72 308 SER A C 1
ATOM 2301 O O . SER A 1 308 ? 75.738 10.757 19.086 1.00 37.72 308 SER A O 1
ATOM 2303 N N . PRO A 1 309 ? 74.517 12.504 18.350 1.00 58.59 309 PRO A N 1
ATOM 2304 C CA . PRO A 1 309 ? 73.755 13.263 19.356 1.00 58.59 309 PRO A CA 1
ATOM 2305 C C . PRO A 1 309 ? 72.919 14.465 18.842 1.00 58.59 309 PRO A C 1
ATOM 2307 O O . PRO A 1 309 ? 73.397 15.324 18.110 1.00 58.59 309 PRO A O 1
ATOM 2310 N N . THR A 1 310 ? 71.696 14.559 19.368 1.00 37.03 310 THR A N 1
ATOM 2311 C CA . THR A 1 310 ? 71.131 15.724 20.094 1.00 37.03 310 THR A CA 1
ATOM 2312 C C . THR A 1 310 ? 71.375 17.161 19.577 1.00 37.03 310 THR A C 1
ATOM 2314 O O . THR A 1 310 ? 72.453 17.711 19.787 1.00 37.03 310 THR A O 1
ATOM 2317 N N . LEU A 1 311 ? 70.308 17.858 19.145 1.00 41.47 311 LEU A N 1
ATOM 2318 C CA . LEU A 1 311 ? 69.688 18.952 19.934 1.00 41.47 311 LEU A CA 1
ATOM 2319 C C . LEU A 1 311 ? 68.389 19.514 19.314 1.00 41.47 311 LEU A C 1
ATOM 2321 O O . LEU A 1 311 ? 68.248 19.604 18.100 1.00 41.47 311 LEU A O 1
ATOM 2325 N N . GLU A 1 312 ? 67.486 19.948 20.195 1.00 39.62 312 GLU A N 1
ATOM 2326 C CA . GLU A 1 312 ? 66.209 20.635 19.938 1.00 39.62 312 GLU A CA 1
ATOM 2327 C C . GLU A 1 312 ? 66.122 21.855 20.886 1.00 39.62 312 GLU A C 1
ATOM 2329 O O . GLU A 1 312 ? 66.752 21.834 21.952 1.00 39.62 312 GLU A O 1
ATOM 2334 N N . PRO A 1 313 ? 65.440 22.949 20.494 1.00 52.66 313 PRO A N 1
ATOM 2335 C CA . PRO A 1 313 ? 64.328 23.426 21.334 1.00 52.66 313 PRO A CA 1
ATOM 2336 C C . PRO A 1 313 ? 63.135 24.004 20.534 1.00 52.66 313 PRO A C 1
ATOM 2338 O O . PRO A 1 313 ? 63.302 24.986 19.815 1.00 52.66 313 PRO A O 1
ATOM 2341 N N . GLU A 1 314 ? 61.958 23.379 20.671 1.00 48.50 314 GLU A N 1
ATOM 2342 C CA . GLU A 1 314 ? 60.713 23.872 21.323 1.00 48.50 314 GLU A CA 1
ATOM 2343 C C . GLU A 1 314 ? 60.309 25.394 21.287 1.00 48.50 314 GLU A C 1
ATOM 2345 O O . GLU A 1 314 ? 61.007 26.226 20.713 1.00 48.50 314 GLU A O 1
ATOM 2350 N N . PRO A 1 315 ? 59.102 25.821 21.739 1.00 54.94 315 PRO A N 1
ATOM 2351 C CA . PRO A 1 315 ? 58.151 26.460 20.828 1.00 54.94 315 PRO A CA 1
ATOM 2352 C C . PRO A 1 315 ? 57.803 27.919 21.192 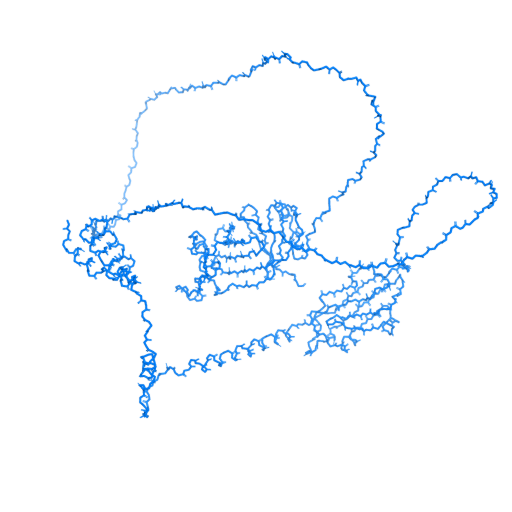1.00 54.94 315 PRO A C 1
ATOM 2354 O O . PRO A 1 315 ? 58.280 28.488 22.171 1.00 54.94 315 PRO A O 1
ATOM 2357 N N . THR A 1 316 ? 56.907 28.547 20.419 1.00 37.69 316 THR A N 1
ATOM 2358 C CA . THR A 1 316 ? 56.336 29.870 20.744 1.00 37.69 316 THR A CA 1
ATOM 2359 C C . THR A 1 316 ? 54.810 29.826 20.807 1.00 37.69 316 THR A C 1
ATOM 2361 O O . THR A 1 316 ? 54.135 29.552 19.817 1.00 37.69 316 THR A O 1
ATOM 2364 N N . VAL A 1 317 ? 54.274 30.143 21.986 1.00 45.47 317 VAL A N 1
ATOM 2365 C CA . VAL A 1 317 ? 52.844 30.358 22.253 1.00 45.47 317 VAL A CA 1
ATOM 2366 C C . VAL A 1 317 ? 52.471 31.806 21.907 1.00 45.47 317 VAL A C 1
ATOM 2368 O O . VAL A 1 317 ? 53.261 32.714 22.151 1.00 45.47 317 VAL A O 1
ATOM 2371 N N . THR A 1 318 ? 51.245 32.043 21.429 1.00 42.09 318 THR A N 1
ATOM 2372 C CA . THR A 1 318 ? 50.646 33.390 21.354 1.00 42.09 318 THR A CA 1
ATOM 2373 C C . THR A 1 318 ? 49.332 33.414 22.138 1.00 42.09 318 THR A C 1
ATOM 2375 O O . THR A 1 318 ? 48.547 32.471 22.070 1.00 42.09 318 THR A O 1
ATOM 2378 N N . VAL A 1 319 ? 49.115 34.474 22.922 1.00 45.56 319 VAL A N 1
ATOM 2379 C CA . VAL A 1 319 ? 48.091 34.557 23.981 1.00 45.56 319 VAL A CA 1
ATOM 2380 C C . VAL A 1 319 ? 47.003 35.582 23.630 1.00 45.56 319 VAL A C 1
ATOM 2382 O O . VAL A 1 319 ? 47.283 36.607 23.012 1.00 45.56 319 VAL A O 1
ATOM 2385 N N . ALA A 1 320 ? 45.761 35.317 24.044 1.00 41.38 320 ALA A N 1
ATOM 2386 C CA . ALA A 1 320 ? 44.612 36.197 23.824 1.00 41.38 320 ALA A CA 1
ATOM 2387 C C . ALA A 1 320 ? 44.508 37.346 24.859 1.00 41.38 320 ALA A C 1
ATOM 2389 O O . ALA A 1 320 ? 44.804 37.132 26.037 1.00 41.38 320 ALA A O 1
ATOM 2390 N N . PRO A 1 321 ? 44.024 38.543 24.468 1.00 53.91 321 PRO A N 1
ATOM 2391 C CA . PRO A 1 321 ? 43.638 39.609 25.392 1.00 53.91 321 PRO A CA 1
ATOM 2392 C C . PRO A 1 321 ? 42.154 39.535 25.813 1.00 53.91 321 PRO A C 1
ATOM 2394 O O . PRO A 1 321 ? 41.292 39.097 25.054 1.00 53.91 321 PRO A O 1
ATOM 2397 N N . SER A 1 322 ? 41.860 40.018 27.025 1.00 39.94 322 SER A N 1
ATOM 2398 C CA . SER A 1 322 ? 40.505 40.122 27.605 1.00 39.94 322 SER A CA 1
ATOM 2399 C C . SER A 1 322 ? 39.728 41.365 27.115 1.00 39.94 322 SER A C 1
ATOM 2401 O O . SER A 1 322 ? 40.342 42.290 26.578 1.00 39.94 322 SER A O 1
ATOM 2403 N N . PRO A 1 323 ? 38.392 41.435 27.307 1.00 55.88 323 PRO A N 1
ATOM 2404 C CA . PRO A 1 323 ? 37.565 42.525 26.785 1.00 55.88 323 PRO A CA 1
ATOM 2405 C C . PRO A 1 323 ? 37.696 43.838 27.577 1.00 55.88 323 PRO A C 1
ATOM 2407 O O . PRO A 1 323 ? 37.967 43.844 28.778 1.00 55.88 323 PRO A O 1
ATOM 2410 N N . ILE A 1 324 ? 37.415 44.956 26.901 1.00 43.50 324 ILE A N 1
ATOM 2411 C CA . ILE A 1 324 ? 37.296 46.307 27.476 1.00 43.50 324 ILE A CA 1
ATOM 2412 C C . ILE A 1 324 ? 35.849 46.788 27.307 1.00 43.50 324 ILE A C 1
ATOM 2414 O O . ILE A 1 324 ? 35.213 46.503 26.294 1.00 43.50 324 ILE A O 1
ATOM 2418 N N . ALA A 1 325 ? 35.329 47.518 28.295 1.00 39.53 325 ALA A N 1
ATOM 2419 C CA . ALA A 1 325 ? 33.954 48.010 28.322 1.00 39.53 325 ALA A CA 1
ATOM 2420 C C . ALA A 1 325 ? 33.850 49.542 28.174 1.00 39.53 325 ALA A C 1
ATOM 2422 O O . ALA A 1 325 ? 34.769 50.276 28.528 1.00 39.53 325 ALA A O 1
ATOM 2423 N N . THR A 1 326 ? 32.651 49.984 27.776 1.00 34.91 326 THR A N 1
ATOM 2424 C CA . THR A 1 326 ? 32.085 51.336 27.967 1.00 34.91 326 THR A CA 1
ATOM 2425 C C . THR A 1 326 ? 32.569 52.474 27.056 1.00 34.91 326 THR A C 1
ATOM 2427 O O . THR A 1 326 ? 33.637 53.048 27.243 1.00 34.91 326 THR A O 1
ATOM 2430 N N . ALA A 1 327 ? 31.646 52.950 26.213 1.00 39.09 327 ALA A N 1
ATOM 2431 C CA . ALA A 1 327 ? 31.467 54.373 25.914 1.00 39.09 327 ALA A CA 1
ATOM 2432 C C . ALA A 1 327 ? 29.965 54.659 25.701 1.00 39.09 327 ALA A C 1
ATOM 2434 O O . ALA A 1 327 ? 29.285 53.905 25.008 1.00 39.09 327 ALA A O 1
ATOM 2435 N N . THR A 1 328 ? 29.440 55.725 26.311 1.00 34.75 328 THR A N 1
ATOM 2436 C CA . THR A 1 328 ? 27.998 56.056 26.336 1.00 34.75 328 THR A CA 1
ATOM 2437 C C . THR A 1 328 ? 27.710 57.301 25.499 1.00 34.75 328 THR A C 1
ATOM 2439 O O . THR A 1 328 ? 28.462 58.268 25.591 1.00 34.75 328 THR A O 1
ATOM 2442 N N . VAL A 1 329 ? 26.590 57.333 24.762 1.00 42.56 329 VAL A N 1
ATOM 2443 C CA . VAL A 1 329 ? 26.108 58.549 24.073 1.00 42.56 329 VAL A CA 1
ATOM 2444 C C . VAL A 1 329 ? 24.596 58.755 24.274 1.00 42.56 329 VAL A C 1
ATOM 2446 O O . VAL A 1 329 ? 23.798 57.974 23.761 1.00 42.56 329 VAL A O 1
ATOM 2449 N N . PRO A 1 330 ? 24.186 59.816 24.990 1.00 45.28 330 PRO A N 1
ATOM 2450 C CA . PRO A 1 330 ? 22.836 60.388 24.973 1.00 45.28 330 PRO A CA 1
ATOM 2451 C C . PRO A 1 330 ? 22.846 61.805 24.336 1.00 45.28 330 PRO A C 1
ATOM 2453 O O . PRO A 1 330 ? 23.928 62.331 24.068 1.00 45.28 330 PRO A O 1
ATOM 2456 N N . PRO A 1 331 ? 21.706 62.517 24.190 1.00 60.38 331 PRO A N 1
ATOM 2457 C CA . PRO A 1 331 ? 20.306 62.085 24.228 1.00 60.38 331 PRO A CA 1
ATOM 2458 C C . PRO A 1 331 ? 19.539 62.450 22.928 1.00 60.38 331 PRO A C 1
ATOM 2460 O O . PRO A 1 331 ? 20.035 63.156 22.055 1.00 60.38 331 PRO A O 1
ATOM 2463 N N . THR A 1 332 ? 18.249 62.119 22.862 1.00 35.59 332 THR A N 1
ATOM 2464 C CA . THR A 1 332 ? 17.230 63.034 22.304 1.00 35.59 332 THR A CA 1
ATOM 2465 C C . THR A 1 332 ? 15.936 62.824 23.080 1.00 35.59 332 THR A C 1
ATOM 2467 O O . THR A 1 332 ? 15.434 61.707 23.160 1.00 35.59 332 THR A O 1
ATOM 2470 N N . ALA A 1 333 ? 15.419 63.881 23.705 1.00 39.81 333 ALA A N 1
ATOM 2471 C CA . ALA A 1 333 ? 14.206 63.805 24.510 1.00 39.81 333 ALA A CA 1
ATOM 2472 C C . ALA A 1 333 ? 12.955 64.055 23.656 1.00 39.81 333 ALA A C 1
ATOM 2474 O O . ALA A 1 333 ? 12.927 64.982 22.850 1.00 39.81 333 ALA A O 1
ATOM 2475 N N . THR A 1 334 ? 11.897 63.279 23.893 1.00 39.06 334 THR A N 1
ATOM 2476 C CA . THR A 1 334 ? 10.519 63.628 23.507 1.00 39.06 334 THR A CA 1
ATOM 2477 C C . THR A 1 334 ? 9.698 63.851 24.780 1.00 39.06 334 THR A C 1
ATOM 2479 O O . THR A 1 334 ? 10.002 63.276 25.825 1.00 39.06 334 THR A O 1
ATOM 2482 N N . ALA A 1 335 ? 8.726 64.763 24.719 1.00 45.38 335 ALA A N 1
ATOM 2483 C CA . ALA A 1 335 ? 8.036 65.323 25.882 1.00 45.38 335 ALA A CA 1
ATOM 2484 C C . ALA A 1 335 ? 7.212 64.287 26.689 1.00 45.38 335 ALA A C 1
ATOM 2486 O O . ALA A 1 335 ? 6.748 63.296 26.123 1.00 45.38 335 ALA A O 1
ATOM 2487 N N . PRO A 1 336 ? 7.004 64.506 28.005 1.00 44.53 336 PRO A N 1
ATOM 2488 C CA . PRO A 1 336 ? 6.336 63.538 28.872 1.00 44.53 336 PRO A CA 1
ATOM 2489 C C . PRO A 1 336 ? 4.830 63.436 28.601 1.00 44.53 336 PRO A C 1
ATOM 2491 O O . PRO A 1 336 ? 4.116 64.439 28.598 1.00 44.53 336 PRO A O 1
ATOM 2494 N N . ALA A 1 337 ? 4.333 62.205 28.474 1.00 43.94 337 ALA A N 1
ATOM 2495 C CA . ALA A 1 337 ? 2.907 61.913 28.565 1.00 43.94 337 ALA A CA 1
ATOM 2496 C C . ALA A 1 337 ? 2.457 61.893 30.039 1.00 43.94 337 ALA A C 1
ATOM 2498 O O . ALA A 1 337 ? 3.134 61.348 30.912 1.00 43.94 337 ALA A O 1
ATOM 2499 N N . GLN A 1 338 ? 1.306 62.504 30.310 1.00 43.47 338 GLN A N 1
ATOM 2500 C CA . GLN A 1 338 ? 0.715 62.647 31.642 1.00 43.47 338 GLN A CA 1
ATOM 2501 C C . GLN A 1 338 ? 0.253 61.282 32.207 1.00 43.47 338 GLN A C 1
ATOM 2503 O O . GLN A 1 338 ? -0.268 60.465 31.442 1.00 43.47 338 GLN A O 1
ATOM 2508 N N . PRO A 1 339 ? 0.400 61.006 33.522 1.00 44.28 339 PRO A N 1
ATOM 2509 C CA . PRO A 1 339 ? 0.038 59.710 34.094 1.00 44.28 339 PRO A CA 1
ATOM 2510 C C . PRO A 1 339 ? -1.464 59.430 33.963 1.00 44.28 339 PRO A C 1
ATOM 2512 O O . PRO A 1 339 ? -2.293 60.069 34.610 1.00 44.28 339 PRO A O 1
ATOM 2515 N N . THR A 1 340 ? -1.801 58.431 33.148 1.00 42.31 340 THR A N 1
ATOM 2516 C CA . THR A 1 340 ? -3.128 57.803 33.137 1.00 42.31 340 THR A CA 1
ATOM 2517 C C . THR A 1 340 ? -3.136 56.690 34.180 1.00 42.31 340 THR A C 1
ATOM 2519 O O . THR A 1 340 ? -2.176 55.927 34.275 1.00 42.31 340 THR A O 1
ATOM 2522 N N . ALA A 1 341 ? -4.180 56.628 35.006 1.00 46.25 341 ALA A N 1
ATOM 2523 C CA . ALA A 1 341 ? -4.202 55.754 36.175 1.00 46.25 341 ALA A CA 1
ATOM 2524 C C . ALA A 1 341 ? -4.152 54.263 35.797 1.00 46.25 341 ALA A C 1
ATOM 2526 O O . ALA A 1 341 ? -4.951 53.791 34.988 1.00 46.25 341 ALA A O 1
ATOM 2527 N N . THR A 1 342 ? -3.258 53.512 36.446 1.00 40.94 342 THR A N 1
ATOM 2528 C CA . THR A 1 342 ? -3.229 52.049 36.374 1.00 40.94 342 THR A CA 1
ATOM 2529 C C . THR A 1 342 ? -4.528 51.486 36.941 1.00 40.94 342 THR A C 1
ATOM 2531 O O . THR A 1 342 ? -4.721 51.453 38.156 1.00 40.94 342 THR A O 1
ATOM 2534 N N . ALA A 1 343 ? -5.416 51.011 36.070 1.00 46.53 343 ALA A N 1
ATOM 2535 C CA . ALA A 1 343 ? -6.512 50.153 36.490 1.00 46.53 343 ALA A CA 1
ATOM 2536 C C . ALA A 1 343 ? -5.920 48.819 36.967 1.00 46.53 343 ALA A C 1
ATOM 2538 O O . ALA A 1 343 ? -5.357 48.066 36.170 1.00 46.53 343 ALA A O 1
ATOM 2539 N N . THR A 1 344 ? -6.023 48.536 38.267 1.00 44.50 344 THR A N 1
ATOM 2540 C CA . THR A 1 344 ? -5.629 47.243 38.838 1.00 44.50 344 THR A CA 1
ATOM 2541 C C . THR A 1 344 ? -6.496 46.149 38.227 1.00 44.50 344 THR A C 1
ATOM 2543 O O . THR A 1 344 ? -7.639 45.953 38.638 1.00 44.50 344 THR A O 1
ATOM 2546 N N . GLN A 1 345 ? -5.959 45.434 37.240 1.00 43.94 345 GLN A N 1
ATOM 2547 C CA . GLN A 1 345 ? -6.595 44.226 36.735 1.00 43.94 345 GLN A CA 1
ATOM 2548 C C . GLN A 1 345 ? -6.536 43.167 37.837 1.00 43.94 345 GLN A C 1
ATOM 2550 O O . GLN A 1 345 ? -5.457 42.713 38.219 1.00 43.94 345 GLN A O 1
ATOM 2555 N N . THR A 1 346 ? -7.704 42.794 38.361 1.00 48.34 346 THR A N 1
ATOM 2556 C CA . THR A 1 346 ? -7.873 41.592 39.183 1.00 48.34 346 THR A CA 1
ATOM 2557 C C . THR A 1 346 ? -7.231 40.414 38.449 1.00 48.34 346 THR A C 1
ATOM 2559 O O . THR A 1 346 ? -7.479 40.276 37.249 1.00 48.34 346 THR A O 1
ATOM 2562 N N . PRO A 1 347 ? -6.424 39.562 39.108 1.00 48.09 347 PRO A N 1
ATOM 2563 C CA . PRO A 1 347 ? -5.822 38.419 38.441 1.00 48.09 347 PRO A CA 1
ATOM 2564 C C . PRO A 1 347 ? -6.921 37.461 37.976 1.00 48.09 347 PRO A C 1
ATOM 2566 O O . PRO A 1 347 ? -7.509 36.732 38.776 1.00 48.09 347 PRO A O 1
ATOM 2569 N N . THR A 1 348 ? -7.200 37.472 36.672 1.00 49.06 348 THR A N 1
ATOM 2570 C CA . THR A 1 348 ? -7.983 36.433 36.006 1.00 49.06 348 THR A CA 1
ATOM 2571 C C . THR A 1 348 ? -7.351 35.092 36.356 1.00 49.06 348 THR A C 1
ATOM 2573 O O . THR A 1 348 ? -6.144 34.917 36.173 1.00 49.06 348 THR A O 1
ATOM 2576 N N . ALA A 1 349 ? -8.145 34.159 36.887 1.00 53.69 349 ALA A N 1
ATOM 2577 C CA . ALA A 1 349 ? -7.668 32.804 37.140 1.00 53.69 349 ALA A CA 1
ATOM 2578 C C . ALA A 1 349 ? -7.049 32.242 35.846 1.00 53.69 349 ALA A C 1
ATOM 2580 O O . ALA A 1 349 ? -7.604 32.514 34.775 1.00 53.69 349 ALA A O 1
ATOM 2581 N N . PRO A 1 350 ? -5.926 31.498 35.906 1.00 53.44 350 PRO A N 1
ATOM 2582 C CA . PRO A 1 350 ? -5.308 30.949 34.708 1.00 53.44 350 PRO A CA 1
ATOM 2583 C C . PRO A 1 350 ? -6.358 30.222 33.873 1.00 53.44 350 PRO A C 1
ATOM 2585 O O . PRO A 1 350 ? -7.018 29.307 34.371 1.00 53.44 350 PRO A O 1
ATOM 2588 N N . ALA A 1 351 ? -6.538 30.654 32.621 1.00 51.53 351 ALA A N 1
ATOM 2589 C CA . ALA A 1 351 ? -7.336 29.898 31.671 1.00 51.53 351 ALA A CA 1
ATOM 2590 C C . ALA A 1 351 ? -6.757 28.483 31.652 1.00 51.53 351 ALA A C 1
ATOM 2592 O O . ALA A 1 351 ? -5.544 28.334 31.495 1.00 51.53 351 ALA A O 1
ATOM 2593 N N . ALA A 1 352 ? -7.597 27.475 31.902 1.00 52.72 352 ALA A N 1
ATOM 2594 C CA . ALA A 1 352 ? -7.134 26.102 32.025 1.00 52.72 352 ALA A CA 1
ATOM 2595 C C . ALA A 1 352 ? -6.337 25.749 30.768 1.00 52.72 352 ALA A C 1
ATOM 2597 O O . ALA A 1 352 ? -6.894 25.774 29.669 1.00 52.72 352 ALA A O 1
ATOM 2598 N N . THR A 1 353 ? -5.034 25.490 30.931 1.00 46.06 353 THR A N 1
ATOM 2599 C CA . THR A 1 353 ? -4.153 25.125 29.824 1.00 46.06 353 THR A CA 1
ATOM 2600 C C . THR A 1 353 ? -4.788 23.939 29.126 1.00 46.06 353 THR A C 1
ATOM 2602 O O . THR A 1 353 ? -4.882 22.866 29.720 1.00 46.06 353 THR A O 1
ATOM 2605 N N . ALA A 1 354 ? -5.268 24.146 27.898 1.00 46.81 354 ALA A N 1
ATOM 2606 C CA . ALA A 1 354 ? -5.836 23.071 27.110 1.00 46.81 354 ALA A CA 1
ATOM 2607 C C . ALA A 1 354 ? -4.743 22.013 26.956 1.00 46.81 354 ALA A C 1
ATOM 2609 O O . ALA A 1 354 ? -3.712 22.282 26.337 1.00 46.81 354 ALA A O 1
ATOM 2610 N N . THR A 1 355 ? -4.936 20.855 27.591 1.00 48.22 355 THR A N 1
ATOM 2611 C CA . THR A 1 355 ? -3.985 19.748 27.519 1.00 48.22 355 THR A CA 1
ATOM 2612 C C . THR A 1 355 ? -3.747 19.462 26.039 1.00 48.22 355 THR A C 1
ATOM 2614 O O . THR A 1 355 ? -4.739 19.264 25.328 1.00 48.22 355 THR A O 1
ATOM 2617 N N . PRO A 1 356 ? -2.494 19.501 25.543 1.00 51.19 356 PRO A N 1
ATOM 2618 C CA . PRO A 1 356 ? -2.235 19.315 24.123 1.00 51.19 356 PRO A CA 1
ATOM 2619 C C . PRO A 1 356 ? -2.838 17.977 23.702 1.00 51.19 356 PRO A C 1
ATOM 2621 O O . PRO A 1 356 ? -2.535 16.941 24.295 1.00 51.19 356 PRO A O 1
ATOM 2624 N N . GLN A 1 357 ? -3.761 18.021 22.740 1.00 57.50 357 GLN A N 1
ATOM 2625 C CA . GLN A 1 357 ? -4.455 16.827 22.277 1.00 57.50 357 GLN A CA 1
ATOM 2626 C C . GLN A 1 357 ? -3.429 15.936 21.586 1.00 57.50 357 GLN A C 1
ATOM 2628 O O . GLN A 1 357 ? -2.959 16.254 20.496 1.00 57.50 357 GLN A O 1
ATOM 2633 N N . SER A 1 358 ? -3.062 14.842 22.251 1.00 71.75 358 SER A N 1
ATOM 2634 C CA . SER A 1 358 ? -2.118 13.859 21.732 1.00 71.75 358 SER A CA 1
ATOM 2635 C C . SER A 1 358 ? -2.638 13.316 20.406 1.00 71.75 358 SER A C 1
ATOM 2637 O O . SER A 1 358 ? -3.673 12.643 20.374 1.00 71.75 358 SER A O 1
ATOM 2639 N N . ILE A 1 359 ? -1.931 13.618 19.320 1.00 85.50 359 ILE A N 1
ATOM 2640 C CA . ILE A 1 359 ? -2.276 13.126 17.990 1.00 85.50 359 ILE A CA 1
ATOM 2641 C C . ILE A 1 359 ? -2.201 11.586 18.020 1.00 85.50 359 ILE A C 1
ATOM 2643 O O . ILE A 1 359 ? -1.200 11.033 18.479 1.00 85.50 359 ILE A O 1
ATOM 2647 N N . PRO A 1 360 ? -3.263 10.868 17.611 1.00 84.25 360 PRO A N 1
ATOM 2648 C CA . PRO A 1 360 ? -3.346 9.430 17.828 1.00 84.25 360 PRO A CA 1
ATOM 2649 C C . PRO A 1 360 ? -2.475 8.648 16.834 1.00 84.25 360 PRO A C 1
ATOM 2651 O O . PRO A 1 360 ? -2.518 8.899 15.630 1.00 84.25 360 PRO A O 1
ATOM 2654 N N . VAL A 1 361 ? -1.748 7.650 17.344 1.00 88.00 361 VAL A N 1
ATOM 2655 C CA . VAL A 1 361 ? -1.081 6.599 16.555 1.00 88.00 361 VAL A CA 1
ATOM 2656 C C . VAL A 1 361 ? -1.850 5.298 16.783 1.00 88.00 361 VAL A C 1
ATOM 2658 O O . VAL A 1 361 ? -1.949 4.828 17.920 1.00 88.00 361 VAL A O 1
ATOM 2661 N N . THR A 1 362 ? -2.461 4.753 15.731 1.00 84.50 362 THR A N 1
ATOM 2662 C CA . THR A 1 362 ? -3.465 3.673 15.814 1.00 84.50 362 THR A CA 1
ATOM 2663 C C . THR A 1 362 ? -3.293 2.637 14.697 1.00 84.50 362 THR A C 1
ATOM 2665 O O . THR A 1 362 ? -2.407 2.754 13.852 1.00 84.50 362 THR A O 1
ATOM 2668 N N . GLY A 1 363 ? -4.100 1.568 14.719 1.00 84.62 363 GLY A N 1
ATOM 2669 C CA . GLY A 1 363 ? -3.995 0.467 13.757 1.00 84.62 363 GLY A CA 1
ATOM 2670 C C . GLY A 1 363 ? -2.629 -0.224 13.818 1.00 84.62 363 GLY A C 1
ATOM 2671 O O . GLY A 1 363 ? -2.041 -0.351 14.894 1.00 84.62 363 GLY A O 1
ATOM 2672 N N . GLY A 1 364 ? -2.110 -0.637 12.659 1.00 83.62 364 GLY A N 1
ATOM 2673 C CA . GLY A 1 364 ? -0.779 -1.241 12.544 1.00 83.62 364 GLY A CA 1
ATOM 2674 C C . GLY A 1 364 ? 0.351 -0.323 13.028 1.00 83.62 364 GLY A C 1
ATOM 2675 O O . GLY A 1 364 ? 1.230 -0.774 13.761 1.00 83.62 364 GLY A O 1
ATOM 2676 N N . PHE A 1 365 ? 0.295 0.982 12.721 1.00 87.44 365 PHE A N 1
ATOM 2677 C CA . PHE A 1 365 ? 1.264 1.953 13.253 1.00 87.44 365 PHE A CA 1
ATOM 2678 C C . PHE A 1 365 ? 1.223 2.006 14.777 1.00 87.44 365 PHE A C 1
ATOM 2680 O O . PHE A 1 365 ? 2.270 2.056 15.412 1.00 87.44 365 PHE A O 1
ATOM 2687 N N . GLY A 1 366 ? 0.028 1.921 15.366 1.00 86.19 366 GLY A N 1
ATOM 2688 C CA . GLY A 1 366 ? -0.144 1.799 16.809 1.00 86.19 366 GLY A CA 1
ATOM 2689 C C . GLY A 1 366 ? 0.556 0.564 17.383 1.00 86.19 366 GLY A C 1
ATOM 2690 O O . GLY A 1 366 ? 1.221 0.683 18.406 1.00 86.19 366 GLY A O 1
ATOM 2691 N N . GLN A 1 367 ? 0.473 -0.601 16.732 1.00 85.44 367 GLN A N 1
ATOM 2692 C CA . GLN A 1 367 ? 1.178 -1.800 17.209 1.00 85.44 367 GLN A CA 1
ATOM 2693 C C . GLN A 1 367 ? 2.702 -1.619 17.183 1.00 85.44 367 GLN A C 1
ATOM 2695 O O . GLN A 1 367 ? 3.359 -1.899 18.182 1.00 85.44 367 GLN A O 1
ATOM 2700 N N . VAL A 1 368 ? 3.266 -1.106 16.086 1.00 87.12 368 VAL A N 1
ATOM 2701 C CA . VAL A 1 368 ? 4.718 -0.878 15.970 1.00 87.12 368 VAL A CA 1
ATOM 2702 C C . VAL A 1 368 ? 5.184 0.205 16.952 1.00 87.12 368 VAL A C 1
ATOM 2704 O O . VAL A 1 368 ? 6.032 -0.055 17.800 1.00 87.12 368 VAL A O 1
ATOM 2707 N N . TYR A 1 369 ? 4.576 1.393 16.910 1.00 87.62 369 TYR A N 1
ATOM 2708 C CA . TYR A 1 369 ? 4.965 2.534 17.741 1.00 87.62 369 TYR A CA 1
ATOM 2709 C C . TYR A 1 369 ? 4.800 2.253 19.243 1.00 87.62 369 TYR A C 1
ATOM 2711 O O . TYR A 1 369 ? 5.708 2.534 20.018 1.00 87.62 369 TYR A O 1
ATOM 2719 N N . TRP A 1 370 ?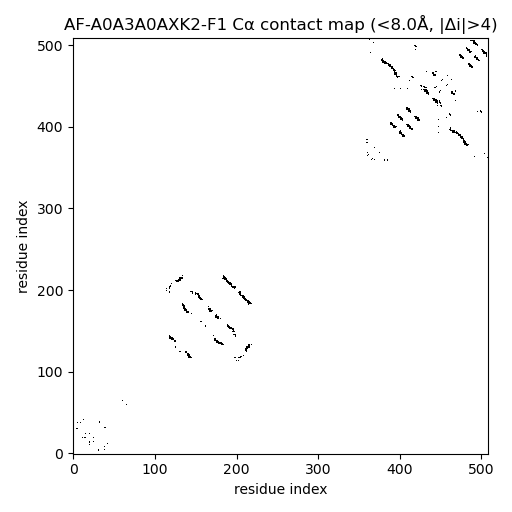 3.683 1.665 19.691 1.00 85.62 370 TRP A N 1
ATOM 2720 C CA . TRP A 1 370 ? 3.457 1.433 21.126 1.00 85.62 370 TRP A CA 1
ATOM 2721 C C . TRP A 1 370 ? 4.163 0.186 21.687 1.00 85.62 370 TRP A C 1
ATOM 2723 O O . TRP A 1 370 ? 4.205 0.042 22.909 1.00 85.62 370 TRP A O 1
ATOM 2733 N N . SER A 1 371 ? 4.729 -0.695 20.849 1.00 83.00 371 SER A N 1
ATOM 2734 C CA . SER A 1 371 ? 5.433 -1.904 21.318 1.00 83.00 371 SER A CA 1
ATOM 2735 C C . SER A 1 371 ? 6.930 -1.709 21.584 1.00 83.00 371 SER A C 1
ATOM 2737 O O . SER A 1 371 ? 7.446 -2.353 22.499 1.00 83.00 371 SER A O 1
ATOM 2739 N N . ASP A 1 372 ? 7.615 -0.813 20.862 1.00 83.12 372 ASP A N 1
ATOM 2740 C CA . ASP A 1 372 ? 9.058 -0.574 21.025 1.00 83.12 372 ASP A CA 1
ATOM 2741 C C . ASP A 1 372 ? 9.380 0.871 21.485 1.00 83.12 372 ASP A C 1
ATOM 2743 O O . ASP A 1 372 ? 9.251 1.825 20.708 1.00 83.12 372 ASP A O 1
ATOM 2747 N N . PRO A 1 373 ? 9.863 1.066 22.731 1.00 85.25 373 PRO A N 1
ATOM 2748 C CA . PRO A 1 373 ? 10.321 2.368 23.232 1.00 85.25 373 PRO A CA 1
ATOM 2749 C C . PRO A 1 373 ? 11.472 2.992 22.423 1.00 85.25 373 PRO A C 1
ATOM 2751 O O . PRO A 1 373 ? 11.652 4.213 22.433 1.00 85.25 373 PRO A O 1
ATOM 2754 N N . THR A 1 374 ? 12.256 2.182 21.709 1.00 87.81 374 THR A N 1
ATOM 2755 C CA . THR A 1 374 ? 13.336 2.644 20.827 1.00 87.81 374 THR A CA 1
ATOM 2756 C C . THR A 1 374 ? 12.755 3.395 19.634 1.00 87.81 374 THR A C 1
ATOM 2758 O O . THR A 1 374 ? 13.192 4.506 19.347 1.00 87.81 374 THR A O 1
ATOM 2761 N N . ILE A 1 375 ? 11.706 2.853 19.005 1.00 88.12 375 ILE A N 1
ATOM 2762 C CA . ILE A 1 375 ? 11.011 3.496 17.880 1.00 88.12 375 ILE A CA 1
ATOM 2763 C C . ILE A 1 375 ? 10.399 4.827 18.331 1.00 88.12 375 ILE A C 1
ATOM 2765 O O . ILE A 1 375 ? 10.601 5.845 17.671 1.00 88.12 375 ILE A O 1
ATOM 2769 N N . GLN A 1 376 ? 9.740 4.855 19.497 1.00 89.06 376 GLN A N 1
ATOM 2770 C CA . GLN A 1 376 ? 9.185 6.091 20.076 1.00 89.06 376 GLN A CA 1
ATOM 2771 C C . GLN A 1 376 ? 10.264 7.152 20.322 1.00 89.06 376 GLN A C 1
ATOM 2773 O O . GLN A 1 376 ? 10.069 8.319 19.992 1.00 89.06 376 GLN A O 1
ATOM 2778 N N . SER A 1 377 ? 11.414 6.762 20.883 1.00 87.94 377 SER A N 1
ATOM 2779 C CA . SER A 1 377 ? 12.490 7.715 21.196 1.00 87.94 377 SER A CA 1
ATOM 2780 C C . SER A 1 377 ? 13.234 8.245 19.964 1.00 87.94 377 SER A C 1
ATOM 2782 O O . SER A 1 377 ? 13.857 9.301 20.059 1.00 87.94 377 SER A O 1
ATOM 2784 N N . ARG A 1 378 ? 13.145 7.555 18.817 1.00 89.12 378 ARG A N 1
ATOM 2785 C CA . ARG A 1 378 ? 13.741 7.976 17.537 1.00 89.12 378 ARG A CA 1
ATOM 2786 C C . ARG A 1 378 ? 12.780 8.770 16.650 1.00 89.12 378 ARG A C 1
ATOM 2788 O O . ARG A 1 378 ? 13.196 9.761 16.064 1.00 89.12 378 ARG A O 1
ATOM 2795 N N . LEU A 1 379 ? 11.508 8.371 16.572 1.00 88.38 379 LEU A N 1
ATOM 2796 C CA . LEU A 1 379 ? 10.484 9.119 15.832 1.00 88.38 379 LEU A CA 1
ATOM 2797 C C . LEU A 1 379 ? 10.028 10.386 16.566 1.00 88.38 379 LEU A C 1
ATOM 2799 O O . LEU A 1 379 ? 9.638 11.351 15.914 1.00 88.38 379 LEU A O 1
ATOM 2803 N N . GLY A 1 380 ? 10.038 10.392 17.901 1.00 89.00 380 GLY A N 1
ATOM 2804 C CA . GLY A 1 380 ? 9.391 11.444 18.683 1.00 89.00 380 GLY A CA 1
ATOM 2805 C C . GLY A 1 380 ? 7.868 11.440 18.507 1.00 89.00 380 GLY A C 1
ATOM 2806 O O . GLY A 1 380 ?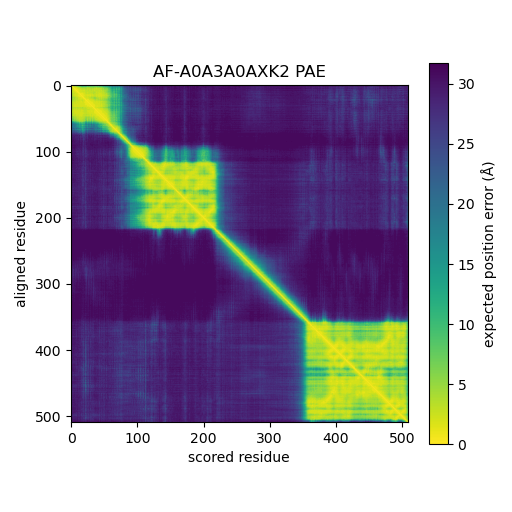 7.261 10.419 18.177 1.00 89.00 380 GLY A O 1
ATOM 2807 N N . GLN A 1 381 ? 7.226 12.578 18.755 1.00 88.62 381 GLN A N 1
ATOM 2808 C CA . GLN A 1 381 ? 5.768 12.692 18.724 1.00 88.62 381 GLN A CA 1
ATOM 2809 C C . GLN A 1 381 ? 5.213 12.726 17.287 1.00 88.62 381 GLN A C 1
ATOM 2811 O O . GLN A 1 381 ? 5.849 13.275 16.385 1.00 88.62 381 GLN A O 1
ATOM 2816 N N . PRO A 1 382 ? 3.994 12.202 17.054 1.00 90.94 382 PRO A N 1
ATOM 2817 C CA . PRO A 1 382 ? 3.293 12.370 15.783 1.00 90.94 382 PRO A CA 1
ATOM 2818 C C . PRO A 1 382 ? 2.912 13.840 15.551 1.00 90.94 382 PRO A C 1
ATOM 2820 O O . PRO A 1 382 ? 2.238 14.459 16.376 1.00 90.94 382 PRO A O 1
ATOM 2823 N N . LEU A 1 383 ? 3.298 14.383 14.396 1.00 89.12 383 LEU A N 1
ATOM 2824 C CA . LEU A 1 383 ? 3.023 15.763 13.973 1.00 89.12 383 LEU A CA 1
ATOM 2825 C C . LEU A 1 383 ? 1.664 15.921 13.274 1.00 89.12 383 LEU A C 1
ATOM 2827 O O . LEU A 1 383 ? 1.115 17.021 13.220 1.00 89.12 383 LEU A O 1
ATOM 2831 N N . ALA A 1 384 ? 1.118 14.831 12.733 1.00 86.25 384 ALA A N 1
ATOM 2832 C CA . ALA A 1 384 ? -0.183 14.792 12.071 1.00 86.25 384 ALA A CA 1
ATOM 2833 C C . ALA A 1 384 ? -0.886 13.443 12.321 1.00 86.25 384 ALA A C 1
ATOM 2835 O O . ALA A 1 384 ? -0.211 12.444 12.588 1.00 86.25 384 ALA A O 1
ATOM 2836 N N . PRO A 1 385 ? -2.229 13.372 12.240 1.00 87.25 385 PRO A N 1
ATOM 2837 C CA . PRO A 1 385 ? -2.936 12.097 12.141 1.00 87.25 385 PRO A CA 1
ATOM 2838 C C . PRO A 1 385 ? -2.481 11.312 10.903 1.00 87.25 385 PRO A C 1
ATOM 2840 O O . PRO A 1 385 ? -2.047 11.911 9.918 1.00 87.25 385 PRO A O 1
ATOM 2843 N N . ALA A 1 386 ? -2.621 9.986 10.930 1.00 89.75 386 ALA A N 1
ATOM 2844 C CA . ALA A 1 386 ? -2.387 9.166 9.745 1.00 89.75 386 ALA A CA 1
ATOM 2845 C C . ALA A 1 386 ? -3.317 9.585 8.587 1.00 89.75 386 ALA A C 1
ATOM 2847 O O . ALA A 1 386 ? -4.514 9.812 8.792 1.00 89.75 386 ALA A O 1
ATOM 2848 N N . SER A 1 387 ? -2.766 9.685 7.379 1.00 88.50 387 SER A N 1
ATOM 2849 C CA . SER A 1 387 ? -3.487 10.030 6.153 1.00 88.50 387 SER A CA 1
ATOM 2850 C C . SER A 1 387 ? -3.382 8.911 5.119 1.00 88.50 387 SER A C 1
ATOM 2852 O O . SER A 1 387 ? -2.387 8.191 5.057 1.00 88.50 387 SER A O 1
ATOM 2854 N N . SER A 1 388 ? -4.418 8.773 4.291 1.00 90.25 388 SER A N 1
ATOM 2855 C CA . SER A 1 388 ? -4.461 7.783 3.218 1.00 90.25 388 SER A CA 1
ATOM 2856 C C . SER A 1 388 ? -4.056 8.422 1.889 1.00 90.25 388 SER A C 1
ATOM 2858 O O . SER A 1 388 ? -4.665 9.409 1.470 1.00 90.25 388 SER A O 1
ATOM 2860 N N . ILE A 1 389 ? -3.036 7.869 1.232 1.00 91.50 389 ILE A N 1
ATOM 2861 C CA . ILE A 1 389 ? -2.469 8.380 -0.025 1.00 91.50 389 ILE A CA 1
ATOM 2862 C C . ILE A 1 389 ? -2.458 7.302 -1.114 1.00 91.50 389 ILE A C 1
ATOM 2864 O O . ILE A 1 389 ? -2.583 6.107 -0.828 1.00 91.50 389 ILE A O 1
ATOM 2868 N N . GLY A 1 390 ? -2.286 7.718 -2.370 1.00 89.94 390 GLY A N 1
ATOM 2869 C CA . GLY A 1 390 ? -1.933 6.811 -3.458 1.00 89.94 390 GLY A CA 1
ATOM 2870 C C . GLY A 1 390 ? -0.444 6.473 -3.409 1.00 89.94 390 GLY A C 1
ATOM 2871 O O . GLY A 1 390 ? 0.392 7.346 -3.155 1.00 89.94 390 GLY A O 1
ATOM 2872 N N . ALA A 1 391 ? -0.112 5.210 -3.656 1.00 93.75 391 ALA A N 1
ATOM 2873 C CA . ALA A 1 391 ? 1.258 4.728 -3.622 1.00 93.75 391 ALA A CA 1
ATOM 2874 C C . ALA A 1 391 ? 1.580 3.781 -4.778 1.00 93.75 391 ALA A C 1
ATOM 2876 O O . ALA A 1 391 ? 0.708 3.069 -5.286 1.00 93.75 391 ALA A O 1
ATOM 2877 N N . LEU A 1 392 ? 2.860 3.767 -5.154 1.00 93.44 392 LEU A N 1
ATOM 2878 C CA . LEU A 1 392 ? 3.466 2.741 -5.999 1.00 93.44 392 LEU A CA 1
ATOM 2879 C C . LEU A 1 392 ? 4.667 2.141 -5.261 1.00 93.44 392 LEU A C 1
ATOM 2881 O O . LEU A 1 392 ? 5.386 2.873 -4.584 1.00 93.44 392 LEU A O 1
ATOM 2885 N N . GLN A 1 393 ? 4.931 0.852 -5.441 1.00 94.44 393 GLN A N 1
ATOM 2886 C CA . GLN A 1 393 ? 6.144 0.188 -4.951 1.00 94.44 393 GLN A CA 1
ATOM 2887 C C . GLN A 1 393 ? 6.746 -0.681 -6.053 1.00 94.44 393 GLN A C 1
ATOM 2889 O O . GLN A 1 393 ? 6.011 -1.317 -6.810 1.00 94.44 393 GLN A O 1
ATOM 2894 N N . LEU A 1 394 ? 8.074 -0.730 -6.126 1.00 95.00 394 LEU A N 1
ATOM 2895 C CA . LEU A 1 394 ? 8.808 -1.638 -7.005 1.00 95.00 394 LEU A CA 1
ATOM 2896 C C . LEU A 1 394 ? 9.974 -2.269 -6.240 1.00 95.00 394 LEU A C 1
ATOM 2898 O O . LEU A 1 394 ? 10.786 -1.555 -5.649 1.00 95.00 394 LEU A O 1
ATOM 2902 N N . GLY A 1 395 ? 10.039 -3.601 -6.234 1.00 93.69 395 GLY A N 1
ATOM 2903 C CA . GLY A 1 395 ? 11.149 -4.345 -5.635 1.00 93.69 395 GLY A CA 1
ATOM 2904 C C . GLY A 1 395 ? 12.378 -4.401 -6.546 1.00 93.69 395 GLY A C 1
ATOM 2905 O O . GLY A 1 395 ? 12.250 -4.562 -7.762 1.00 93.69 395 GLY A O 1
ATOM 2906 N N . PHE A 1 396 ? 13.564 -4.340 -5.945 1.00 95.69 396 PHE A N 1
ATOM 2907 C CA . PHE A 1 396 ? 14.871 -4.447 -6.599 1.00 95.69 396 PHE A CA 1
ATOM 2908 C C . PHE A 1 396 ? 15.714 -5.562 -5.965 1.00 95.69 396 PHE A C 1
ATOM 2910 O O . PHE A 1 396 ? 15.378 -6.050 -4.887 1.00 95.69 396 PHE A O 1
ATOM 2917 N N . GLN A 1 397 ? 16.810 -5.965 -6.619 1.00 94.88 397 GLN A N 1
ATOM 2918 C CA . GLN A 1 397 ? 17.731 -6.991 -6.099 1.00 94.88 397 GLN A CA 1
ATOM 2919 C C . GLN A 1 397 ? 18.223 -6.675 -4.677 1.00 94.88 397 GLN A C 1
ATOM 2921 O O . GLN A 1 397 ? 18.328 -7.581 -3.851 1.00 94.88 397 GLN A O 1
ATOM 2926 N N . HIS A 1 398 ? 18.494 -5.398 -4.391 1.00 93.75 398 HIS A N 1
ATOM 2927 C CA . HIS A 1 398 ? 19.048 -4.946 -3.115 1.00 93.75 398 HIS A CA 1
ATOM 2928 C C . HIS A 1 398 ? 18.251 -3.791 -2.487 1.00 93.75 398 HIS A C 1
ATOM 2930 O O . HIS A 1 398 ? 18.821 -2.855 -1.920 1.00 93.75 398 HIS A O 1
ATOM 2936 N N . GLY A 1 399 ? 16.920 -3.826 -2.595 1.00 92.56 399 GLY A N 1
ATOM 2937 C CA . GLY A 1 399 ? 16.069 -2.838 -1.936 1.00 92.56 399 GLY A CA 1
ATOM 2938 C C . GLY A 1 399 ? 14.696 -2.657 -2.571 1.00 92.56 399 GLY A C 1
ATOM 2939 O O . GLY A 1 399 ? 14.166 -3.547 -3.239 1.00 92.56 399 GLY A O 1
ATOM 2940 N N . ALA A 1 400 ? 14.116 -1.478 -2.368 1.00 93.50 400 ALA A N 1
ATOM 2941 C CA . ALA A 1 400 ? 12.846 -1.088 -2.969 1.00 93.50 400 ALA A CA 1
ATOM 2942 C C . ALA A 1 400 ? 12.821 0.406 -3.314 1.00 93.50 400 ALA A C 1
ATOM 2944 O O . ALA A 1 400 ? 13.413 1.232 -2.617 1.00 93.50 400 ALA A O 1
ATOM 2945 N N . MET A 1 401 ? 12.062 0.753 -4.355 1.00 94.94 401 MET A N 1
ATOM 2946 C CA . MET A 1 401 ? 11.553 2.111 -4.530 1.00 94.94 401 MET A CA 1
ATOM 2947 C C . MET A 1 401 ? 10.087 2.182 -4.123 1.00 94.94 401 MET A C 1
ATOM 2949 O O . MET A 1 401 ? 9.308 1.254 -4.361 1.00 94.94 401 MET A O 1
ATOM 2953 N N . TYR A 1 402 ? 9.712 3.318 -3.551 1.00 94.31 402 TYR A N 1
ATOM 2954 C CA . TYR A 1 402 ? 8.364 3.615 -3.102 1.00 94.31 402 TYR A CA 1
ATOM 2955 C C . TYR A 1 402 ? 7.986 5.034 -3.531 1.00 94.31 402 TYR A C 1
ATOM 2957 O O . TYR A 1 402 ? 8.764 5.957 -3.328 1.00 94.31 402 TYR A O 1
ATOM 2965 N N . TYR A 1 403 ? 6.793 5.248 -4.082 1.00 94.38 403 TYR A N 1
ATOM 2966 C CA . TYR A 1 403 ? 6.304 6.574 -4.475 1.00 94.38 403 TYR A CA 1
ATOM 2967 C C . TYR A 1 403 ? 5.135 7.047 -3.613 1.00 94.38 403 TYR A C 1
ATOM 2969 O O . TYR A 1 403 ? 4.178 6.306 -3.384 1.00 94.38 403 TYR A O 1
ATOM 2977 N N . ARG A 1 404 ? 5.198 8.312 -3.196 1.00 93.06 404 ARG A N 1
ATOM 2978 C CA . ARG A 1 404 ? 4.180 9.038 -2.434 1.00 93.06 404 ARG A CA 1
ATOM 2979 C C . ARG A 1 404 ? 3.447 10.041 -3.329 1.00 93.06 404 ARG A C 1
ATOM 2981 O O . ARG A 1 404 ? 4.014 11.079 -3.676 1.00 93.06 404 ARG A O 1
ATOM 2988 N N . SER A 1 405 ? 2.177 9.781 -3.655 1.00 90.38 405 SER A N 1
ATOM 2989 C CA . SER A 1 405 ? 1.398 10.660 -4.545 1.00 90.38 405 SER A CA 1
ATOM 2990 C C . SER A 1 405 ? 1.023 12.018 -3.938 1.00 90.38 405 SER A C 1
ATOM 2992 O O . SER A 1 405 ? 0.537 12.882 -4.659 1.00 90.38 405 SER A O 1
ATOM 2994 N N . ASP A 1 406 ? 1.162 12.194 -2.622 1.00 90.94 406 ASP A N 1
ATOM 2995 C CA . ASP A 1 406 ? 0.797 13.422 -1.905 1.00 90.94 406 ASP A CA 1
ATOM 2996 C C . ASP A 1 406 ? 1.899 14.491 -1.947 1.00 90.94 406 ASP A C 1
ATOM 2998 O O . ASP A 1 406 ? 1.598 15.682 -1.991 1.00 90.94 406 ASP A O 1
ATOM 3002 N N . LEU A 1 407 ? 3.165 14.061 -1.972 1.00 89.00 407 LEU A N 1
ATOM 3003 C CA . LEU A 1 407 ? 4.341 14.936 -2.051 1.00 89.00 407 LEU A CA 1
ATOM 3004 C C . LEU A 1 407 ? 5.079 14.854 -3.398 1.00 89.00 407 LEU A C 1
ATOM 3006 O O . LEU A 1 407 ? 5.985 15.647 -3.639 1.00 89.00 407 LEU A O 1
ATOM 3010 N N . GLY A 1 408 ? 4.735 13.891 -4.260 1.00 91.81 408 GLY A N 1
ATOM 3011 C CA . GLY A 1 408 ? 5.476 13.617 -5.494 1.00 91.81 408 GLY A CA 1
ATOM 3012 C C . GLY A 1 408 ? 6.881 13.056 -5.243 1.00 91.81 408 GLY A C 1
ATOM 3013 O O . GLY A 1 408 ? 7.767 13.239 -6.072 1.00 91.81 408 GLY A O 1
ATOM 3014 N N . LEU A 1 409 ? 7.108 12.413 -4.092 1.00 92.81 409 LEU A N 1
ATOM 3015 C CA . LEU A 1 409 ? 8.421 11.910 -3.682 1.00 92.81 409 LEU A CA 1
ATOM 3016 C C . LEU A 1 409 ? 8.569 10.414 -3.960 1.00 92.81 409 LEU A C 1
ATOM 3018 O O . LEU A 1 409 ? 7.689 9.620 -3.625 1.00 92.81 409 LEU A O 1
ATOM 3022 N N . ILE A 1 410 ? 9.722 10.034 -4.502 1.00 94.50 410 ILE A N 1
ATOM 3023 C CA . ILE A 1 410 ? 10.216 8.661 -4.561 1.00 94.50 410 ILE A CA 1
ATOM 3024 C C . ILE A 1 410 ? 11.177 8.459 -3.386 1.00 94.50 410 ILE A C 1
ATOM 3026 O O . ILE A 1 410 ? 12.208 9.125 -3.301 1.00 94.50 410 ILE A O 1
ATOM 3030 N N . TYR A 1 411 ? 10.852 7.540 -2.484 1.00 94.19 411 TYR A N 1
ATOM 3031 C CA . TYR A 1 411 ? 11.772 7.016 -1.481 1.00 94.19 411 TYR A CA 1
ATOM 3032 C C . TYR A 1 411 ? 12.531 5.824 -2.071 1.00 94.19 411 TYR A C 1
ATOM 3034 O O . TYR A 1 411 ? 11.933 4.916 -2.652 1.00 94.19 411 TYR A O 1
ATOM 3042 N N . VAL A 1 412 ? 13.849 5.834 -1.909 1.00 94.94 412 VAL A N 1
ATOM 3043 C CA . VAL A 1 412 ? 14.767 4.746 -2.255 1.00 94.94 412 VAL A CA 1
ATOM 3044 C C . VAL A 1 412 ? 15.232 4.125 -0.946 1.00 94.94 412 VAL A C 1
ATOM 3046 O O . VAL A 1 412 ? 15.816 4.831 -0.128 1.00 94.94 412 VAL A O 1
ATOM 3049 N N . LEU A 1 413 ? 14.975 2.833 -0.738 1.00 91.88 413 LEU A N 1
ATOM 3050 C CA . LEU A 1 413 ? 15.410 2.084 0.442 1.00 91.88 413 LEU A CA 1
ATOM 3051 C C . LEU A 1 413 ? 16.413 1.019 -0.009 1.00 91.88 413 LEU A C 1
ATOM 3053 O O . LEU A 1 413 ? 16.035 0.083 -0.715 1.00 91.88 413 LEU A O 1
ATOM 3057 N N . SER A 1 414 ? 17.681 1.169 0.377 1.00 90.94 414 SER A N 1
ATOM 3058 C CA . SER A 1 414 ? 18.774 0.263 0.005 1.00 90.94 414 SER A CA 1
ATOM 3059 C C . SER A 1 414 ? 19.045 -0.738 1.124 1.00 90.94 414 SER A C 1
ATOM 3061 O O . SER A 1 414 ? 19.306 -0.352 2.267 1.00 90.94 414 SER A O 1
ATOM 3063 N N . SER A 1 415 ? 19.024 -2.034 0.803 1.00 88.12 415 SER A N 1
ATOM 3064 C CA . SER A 1 415 ? 19.471 -3.090 1.719 1.00 88.12 415 SER A CA 1
ATOM 3065 C C . SER A 1 415 ? 20.984 -3.325 1.661 1.00 88.12 415 SER A C 1
ATOM 3067 O O . SER A 1 415 ? 21.516 -3.975 2.555 1.00 88.12 415 SER A O 1
ATOM 3069 N N . THR A 1 416 ? 21.682 -2.804 0.643 1.00 85.25 416 THR A N 1
ATOM 3070 C CA . THR A 1 416 ? 23.152 -2.877 0.530 1.00 85.25 416 THR A CA 1
ATOM 3071 C C . THR A 1 416 ? 23.830 -1.981 1.564 1.00 85.25 416 THR A C 1
ATOM 3073 O O . THR A 1 416 ? 24.772 -2.397 2.236 1.00 85.25 416 THR A O 1
ATOM 3076 N N . THR A 1 417 ? 23.341 -0.747 1.700 1.00 83.69 417 THR A N 1
ATOM 3077 C CA . THR A 1 417 ? 23.879 0.269 2.621 1.00 83.69 417 THR A CA 1
ATOM 3078 C C . THR A 1 417 ? 23.106 0.351 3.938 1.00 83.69 417 THR A C 1
ATOM 3080 O O . THR A 1 417 ? 23.575 0.996 4.871 1.00 83.69 417 THR A O 1
ATOM 3083 N N . GLN A 1 418 ? 21.926 -0.280 4.012 1.00 83.81 418 GLN A N 1
ATOM 3084 C CA . GLN A 1 418 ? 20.949 -0.151 5.101 1.00 83.81 418 GLN A CA 1
ATOM 3085 C C . GLN A 1 418 ? 20.506 1.309 5.355 1.00 83.81 418 GLN A C 1
ATOM 3087 O O . GLN A 1 418 ? 20.163 1.696 6.472 1.00 83.81 418 GLN A O 1
ATOM 3092 N N . THR A 1 419 ? 20.498 2.126 4.297 1.00 86.00 419 THR A N 1
ATOM 3093 C CA . THR A 1 419 ? 20.068 3.532 4.326 1.00 86.00 419 THR A CA 1
ATOM 3094 C C . THR A 1 419 ? 18.898 3.793 3.379 1.00 86.00 419 THR A C 1
ATOM 3096 O O . THR A 1 419 ? 18.528 2.938 2.566 1.00 86.00 419 THR A O 1
ATOM 3099 N N . TRP A 1 420 ? 18.299 4.979 3.483 1.00 91.94 420 TRP A N 1
ATOM 3100 C CA . TRP A 1 420 ? 17.320 5.483 2.521 1.00 91.94 420 TRP A CA 1
ATOM 3101 C C . TRP A 1 420 ? 17.663 6.895 2.025 1.00 91.94 420 TRP A C 1
ATOM 3103 O O . TRP A 1 420 ? 18.493 7.599 2.601 1.00 91.94 420 TRP A O 1
ATOM 3113 N N . GLY A 1 421 ? 16.989 7.314 0.955 1.00 88.44 421 GLY A N 1
ATOM 3114 C CA . GLY A 1 421 ? 16.981 8.691 0.462 1.00 88.44 421 GLY A CA 1
ATOM 3115 C C . GLY A 1 421 ? 15.651 9.035 -0.210 1.00 88.44 421 GLY A C 1
ATOM 3116 O O . GLY A 1 421 ? 14.870 8.142 -0.545 1.00 88.44 421 GLY A O 1
ATOM 3117 N N . SER A 1 422 ? 15.378 10.327 -0.414 1.00 91.56 422 SER A N 1
ATOM 3118 C CA . SER A 1 422 ? 14.187 10.793 -1.139 1.00 91.56 422 SER A CA 1
ATOM 3119 C C . SER A 1 422 ? 14.532 11.699 -2.312 1.00 91.56 422 SER A C 1
ATOM 3121 O O . SER A 1 422 ? 15.393 12.572 -2.220 1.00 91.56 422 SER A O 1
ATOM 3123 N N . PHE A 1 423 ? 13.817 11.488 -3.412 1.00 92.31 423 PHE A N 1
ATOM 3124 C CA . PHE A 1 423 ? 13.980 12.184 -4.680 1.00 92.31 423 PHE A CA 1
ATOM 3125 C C . PHE A 1 423 ? 12.618 12.715 -5.131 1.00 92.31 423 PHE A C 1
ATOM 3127 O O . PHE A 1 423 ? 11.595 12.067 -4.912 1.00 92.31 423 PHE A O 1
ATOM 3134 N N . LEU A 1 424 ? 12.583 13.885 -5.765 1.00 91.38 424 LEU A N 1
ATOM 3135 C CA . LEU A 1 424 ? 11.355 14.397 -6.374 1.00 91.38 424 LEU A CA 1
ATOM 3136 C C . LEU A 1 424 ? 11.118 13.702 -7.719 1.00 91.38 424 LEU A C 1
ATOM 3138 O O . LEU A 1 424 ? 12.048 13.577 -8.522 1.00 91.38 424 LEU A O 1
ATOM 3142 N N . ASP A 1 425 ? 9.879 13.298 -7.989 1.00 90.19 425 ASP A N 1
ATOM 3143 C CA . ASP A 1 425 ? 9.483 12.864 -9.324 1.00 90.19 425 ASP A CA 1
ATOM 3144 C C . ASP A 1 425 ? 9.633 14.033 -10.307 1.00 90.19 425 ASP A C 1
ATOM 3146 O O . ASP A 1 425 ? 8.954 15.058 -10.232 1.00 90.19 425 ASP A O 1
ATOM 3150 N N . THR A 1 426 ? 10.590 13.870 -11.212 1.00 88.88 426 THR A N 1
ATOM 3151 C CA . THR A 1 426 ? 10.939 14.815 -12.276 1.00 88.88 426 THR A CA 1
ATOM 3152 C C . THR A 1 426 ? 10.781 14.163 -13.650 1.00 88.88 426 THR A C 1
ATOM 3154 O O . THR A 1 426 ? 11.380 14.619 -14.628 1.00 88.88 426 THR A O 1
ATOM 3157 N N . SER A 1 427 ? 9.992 13.083 -13.733 1.00 84.75 427 SER A N 1
ATOM 3158 C CA . SER A 1 427 ? 9.802 12.314 -14.960 1.00 84.75 427 SER A CA 1
ATOM 3159 C C . SER A 1 427 ? 9.154 13.153 -16.066 1.00 84.75 427 SER A C 1
ATOM 3161 O O . SER A 1 427 ? 8.004 13.582 -16.005 1.00 84.75 427 SER A O 1
ATOM 3163 N N . THR A 1 428 ? 9.934 13.399 -17.119 1.00 83.06 428 THR A N 1
ATOM 3164 C CA . THR A 1 428 ? 9.478 14.072 -18.350 1.00 83.06 428 THR A CA 1
ATOM 3165 C C . THR A 1 428 ? 9.050 13.079 -19.432 1.00 83.06 428 THR A C 1
ATOM 3167 O O . THR A 1 428 ? 8.439 13.460 -20.431 1.00 83.06 428 THR A O 1
ATOM 3170 N N . SER A 1 429 ? 9.343 11.796 -19.222 1.00 81.62 429 SER A N 1
ATOM 3171 C CA . SER A 1 429 ? 8.944 10.666 -20.052 1.00 81.62 429 SER A CA 1
ATOM 3172 C C . SER A 1 429 ? 8.714 9.431 -19.175 1.00 81.62 429 SER A C 1
ATOM 3174 O O . SER A 1 429 ? 9.245 9.324 -18.069 1.00 81.62 429 SER A O 1
ATOM 3176 N N . VAL A 1 430 ? 7.906 8.495 -19.673 1.00 84.62 430 VAL A N 1
ATOM 3177 C CA . VAL A 1 430 ? 7.563 7.238 -18.994 1.00 84.62 430 VAL A CA 1
ATOM 3178 C C . VAL A 1 430 ? 8.291 6.105 -19.729 1.00 84.62 430 VAL A C 1
ATOM 3180 O O . VAL A 1 430 ? 7.786 5.655 -20.757 1.00 84.62 430 VAL A O 1
ATOM 3183 N N . PRO A 1 431 ? 9.487 5.668 -19.286 1.00 87.31 431 PRO A N 1
ATOM 3184 C CA . PRO A 1 431 ? 10.200 4.569 -19.938 1.00 87.31 431 PRO A CA 1
ATOM 3185 C C . PRO A 1 431 ? 9.432 3.248 -19.793 1.00 87.31 431 PRO A C 1
ATOM 3187 O O . PRO A 1 431 ? 8.887 2.952 -18.728 1.00 87.31 431 PRO A O 1
ATOM 3190 N N . GLU A 1 432 ? 9.402 2.433 -20.848 1.00 90.38 432 GLU A N 1
ATOM 3191 C CA . GLU A 1 432 ? 8.837 1.080 -20.783 1.00 90.38 432 GLU A CA 1
ATOM 3192 C C . GLU A 1 432 ? 9.845 0.101 -20.156 1.00 90.38 432 GLU A C 1
ATOM 3194 O O . GLU A 1 432 ? 11.015 0.117 -20.554 1.00 90.38 432 GLU A O 1
ATOM 3199 N N . PRO A 1 433 ? 9.427 -0.777 -19.223 1.00 93.19 433 PRO A N 1
ATOM 3200 C CA . PRO A 1 433 ? 10.330 -1.725 -18.574 1.00 93.19 433 PRO A CA 1
ATOM 3201 C C . PRO A 1 433 ? 10.876 -2.745 -19.581 1.00 93.19 433 PRO A C 1
ATOM 3203 O O . PRO A 1 433 ? 10.111 -3.372 -20.317 1.00 93.19 433 PRO A O 1
ATOM 3206 N N . GLN A 1 434 ? 12.196 -2.931 -19.590 1.00 93.94 434 GLN A N 1
ATOM 3207 C CA . GLN A 1 434 ? 12.895 -3.852 -20.496 1.00 93.94 434 GLN A CA 1
ATOM 3208 C C . GLN A 1 434 ? 13.463 -5.048 -19.718 1.00 93.94 434 GLN A C 1
ATOM 3210 O O . GLN A 1 434 ? 13.819 -4.881 -18.551 1.00 93.94 434 GLN A O 1
ATOM 3215 N N . PRO A 1 435 ? 13.607 -6.241 -20.321 1.00 93.81 435 PRO A N 1
ATOM 3216 C CA . PRO A 1 435 ? 14.344 -7.339 -19.697 1.00 93.81 435 PRO A CA 1
ATOM 3217 C C . PRO A 1 435 ? 15.792 -6.934 -19.382 1.00 93.81 435 PRO A C 1
ATOM 3219 O O . PRO A 1 435 ? 16.449 -6.281 -20.197 1.00 93.81 435 PRO A O 1
ATOM 3222 N N . ALA A 1 436 ? 16.295 -7.326 -18.212 1.00 91.19 436 ALA A N 1
ATOM 3223 C CA . ALA A 1 436 ? 17.700 -7.159 -17.848 1.00 91.19 436 ALA A CA 1
ATOM 3224 C C . ALA A 1 436 ? 18.589 -8.242 -18.515 1.00 91.19 436 ALA A C 1
ATOM 3226 O O . ALA A 1 436 ? 18.072 -9.181 -19.126 1.00 91.19 436 ALA A O 1
ATOM 3227 N N . PRO A 1 437 ? 19.933 -8.153 -18.405 1.00 90.75 437 PRO A N 1
ATOM 3228 C CA . PRO A 1 437 ? 20.840 -9.194 -18.909 1.00 90.75 437 PRO A CA 1
ATOM 3229 C C . PRO A 1 437 ? 20.698 -10.550 -18.196 1.00 90.75 437 PRO A C 1
ATOM 3231 O O . PRO A 1 437 ? 21.049 -11.586 -18.759 1.00 90.75 437 PRO A O 1
ATOM 3234 N N . GLU A 1 438 ? 20.198 -10.540 -16.960 1.00 88.94 438 GLU A N 1
ATOM 3235 C CA . GLU A 1 438 ? 19.891 -11.725 -16.156 1.00 88.94 438 GLU A CA 1
ATOM 3236 C C . GLU A 1 438 ? 18.401 -12.101 -16.280 1.00 88.94 438 GLU A C 1
ATOM 3238 O O . GLU A 1 438 ? 17.548 -11.215 -16.372 1.00 88.94 438 GLU A O 1
ATOM 3243 N N . PRO A 1 439 ? 18.056 -13.404 -16.283 1.00 86.25 439 PRO A N 1
ATOM 3244 C CA . PRO A 1 439 ? 16.672 -13.850 -16.402 1.00 86.25 439 PRO A CA 1
ATOM 3245 C C . PRO A 1 439 ? 15.826 -13.409 -15.199 1.00 86.25 439 PRO A C 1
ATOM 3247 O O . PRO A 1 439 ? 16.318 -13.310 -14.082 1.00 86.25 439 PRO A O 1
ATOM 3250 N N . GLU A 1 440 ? 14.534 -13.181 -15.446 1.00 87.62 440 GLU A N 1
ATOM 3251 C CA . GLU A 1 440 ? 13.520 -12.753 -14.460 1.00 87.62 440 GLU A CA 1
ATOM 3252 C C . GLU A 1 440 ? 13.729 -11.345 -13.853 1.00 87.62 440 GLU A C 1
ATOM 3254 O O . GLU A 1 440 ? 12.828 -10.834 -13.186 1.00 87.62 440 GLU A O 1
ATOM 3259 N N . LEU A 1 441 ? 14.838 -10.666 -14.176 1.00 93.62 441 LEU A N 1
ATOM 3260 C CA . LEU A 1 441 ? 15.127 -9.283 -13.791 1.00 93.62 441 LEU A CA 1
ATOM 3261 C C . LEU A 1 441 ? 14.792 -8.268 -14.897 1.00 93.62 441 LEU A C 1
ATOM 3263 O O . LEU A 1 441 ? 14.746 -8.589 -16.088 1.00 93.62 441 LEU A O 1
ATOM 3267 N N . TRP A 1 442 ? 14.580 -7.015 -14.488 1.00 95.69 442 TRP A N 1
ATOM 3268 C CA . TRP A 1 442 ? 14.083 -5.938 -15.345 1.00 95.69 442 TRP A CA 1
ATOM 3269 C C . TRP A 1 442 ? 14.858 -4.631 -15.165 1.00 95.69 442 TRP A C 1
ATOM 3271 O O . TRP A 1 442 ? 15.158 -4.202 -14.049 1.00 95.69 442 TRP A O 1
ATOM 3281 N N . VAL A 1 443 ? 15.107 -3.940 -16.276 1.00 95.81 443 VAL A N 1
ATOM 3282 C CA . VAL A 1 443 ? 15.328 -2.492 -16.270 1.00 95.81 443 VAL A CA 1
ATOM 3283 C C . VAL A 1 443 ? 13.989 -1.843 -15.891 1.00 95.81 443 VAL A C 1
ATOM 3285 O O . VAL A 1 443 ? 12.999 -2.069 -16.597 1.00 95.81 443 VAL A O 1
ATOM 3288 N N . PRO A 1 444 ? 13.913 -1.079 -14.786 1.00 95.69 444 PRO A N 1
ATOM 3289 C CA . PRO A 1 444 ? 12.655 -0.516 -14.300 1.00 95.69 444 PRO A CA 1
ATOM 3290 C C . PRO A 1 444 ? 12.007 0.442 -15.307 1.00 95.69 444 PRO A C 1
ATOM 3292 O O . PRO A 1 444 ? 12.685 1.161 -16.039 1.00 95.69 444 PRO A O 1
ATOM 3295 N N . GLY A 1 445 ? 10.673 0.477 -15.305 1.00 92.06 445 GLY A N 1
ATOM 3296 C CA . GLY A 1 445 ? 9.866 1.402 -16.103 1.00 92.06 445 GLY A CA 1
ATOM 3297 C C . GLY A 1 445 ? 9.225 2.526 -15.281 1.00 92.06 445 GLY A C 1
ATOM 3298 O O . GLY A 1 445 ? 9.290 2.553 -14.049 1.00 92.06 445 GLY A O 1
ATOM 3299 N N . GLY A 1 446 ? 8.567 3.456 -15.973 1.00 92.12 446 GLY A N 1
ATOM 3300 C CA . GLY A 1 446 ? 7.846 4.581 -15.377 1.00 92.12 446 GLY A CA 1
ATOM 3301 C C . GLY A 1 446 ? 8.727 5.512 -14.542 1.00 92.12 446 GLY A C 1
ATOM 3302 O O . GLY A 1 446 ? 9.908 5.682 -14.828 1.00 92.12 446 GLY A O 1
ATOM 3303 N N . ILE A 1 447 ? 8.149 6.116 -13.501 1.00 93.25 447 ILE A N 1
ATOM 3304 C CA . ILE A 1 447 ? 8.828 7.107 -12.645 1.00 93.25 447 ILE A CA 1
ATOM 3305 C C . ILE A 1 447 ? 10.073 6.531 -11.944 1.00 93.25 447 ILE A C 1
ATOM 3307 O O . ILE A 1 447 ? 11.093 7.206 -11.825 1.00 93.25 447 ILE A O 1
ATOM 3311 N N . PHE A 1 448 ? 10.024 5.249 -11.561 1.00 95.38 448 PHE A N 1
ATOM 3312 C CA . PHE A 1 448 ? 11.161 4.524 -10.992 1.00 95.38 448 PHE A CA 1
ATOM 3313 C C . PHE A 1 448 ? 12.237 4.253 -12.047 1.00 95.38 448 PHE A C 1
ATOM 3315 O O . PHE A 1 448 ? 13.417 4.441 -11.773 1.00 95.38 448 PHE A O 1
ATOM 3322 N N . GLY A 1 449 ? 11.836 3.889 -13.270 1.00 93.88 449 GLY A N 1
ATOM 3323 C CA . GLY A 1 449 ? 12.734 3.766 -14.419 1.00 93.88 449 GLY A CA 1
ATOM 3324 C C . GLY A 1 449 ? 13.454 5.065 -14.761 1.00 93.88 449 GLY A C 1
ATOM 3325 O O . GLY A 1 449 ? 14.665 5.067 -14.969 1.00 93.88 449 GLY A O 1
ATOM 3326 N N . TYR A 1 450 ? 12.722 6.181 -14.744 1.00 93.56 450 TYR A N 1
ATOM 3327 C CA . TYR A 1 450 ? 13.283 7.508 -14.968 1.00 93.56 450 TYR A CA 1
ATOM 3328 C C . TYR A 1 450 ? 14.349 7.832 -13.913 1.00 93.56 450 TYR A C 1
ATOM 3330 O O . TYR A 1 450 ? 15.495 8.073 -14.287 1.00 93.56 450 TYR A O 1
ATOM 3338 N N . LEU A 1 451 ? 14.022 7.736 -12.615 1.00 94.31 451 LEU A N 1
ATOM 3339 C CA . LEU A 1 451 ? 14.980 7.983 -11.527 1.00 94.31 451 LEU A CA 1
ATOM 3340 C C . LEU A 1 451 ? 16.204 7.056 -11.602 1.00 94.31 451 LEU A C 1
ATOM 3342 O O . LEU A 1 451 ? 17.331 7.537 -11.550 1.00 94.31 451 LEU A O 1
ATOM 3346 N N . TRP A 1 452 ? 15.993 5.749 -11.775 1.00 95.12 452 TRP A N 1
ATOM 3347 C CA . TRP A 1 452 ? 17.063 4.747 -11.869 1.00 95.12 452 TRP A CA 1
ATOM 3348 C C . TRP A 1 452 ? 18.014 5.016 -13.049 1.00 95.12 452 TRP A C 1
ATOM 3350 O O . TRP A 1 452 ? 19.222 4.837 -12.924 1.00 95.12 452 TRP A O 1
ATOM 3360 N N . SER A 1 453 ? 17.487 5.496 -14.182 1.00 92.31 453 SER A N 1
ATOM 3361 C CA . SER A 1 453 ? 18.299 5.882 -15.347 1.00 92.31 453 SER A CA 1
ATOM 3362 C C . SER A 1 453 ? 18.992 7.245 -15.207 1.00 92.31 453 SER A C 1
ATOM 3364 O O . SER A 1 453 ? 20.023 7.472 -15.840 1.00 92.31 453 SER A O 1
ATOM 3366 N N . ALA A 1 454 ? 18.432 8.151 -14.399 1.00 92.06 454 ALA A N 1
ATOM 3367 C CA . ALA A 1 454 ? 18.922 9.517 -14.222 1.00 92.06 454 ALA A CA 1
ATOM 3368 C C . ALA A 1 454 ? 19.962 9.649 -13.097 1.00 92.06 454 ALA A C 1
ATOM 3370 O O . ALA A 1 454 ? 20.815 10.532 -13.172 1.00 92.06 454 ALA A O 1
ATOM 3371 N N . GLU A 1 455 ? 19.901 8.786 -12.079 1.00 92.88 455 GLU A N 1
ATOM 3372 C CA . GLU A 1 455 ? 20.768 8.817 -10.899 1.00 92.88 455 GLU A CA 1
ATOM 3373 C C . GLU A 1 455 ? 21.609 7.524 -10.792 1.00 92.88 455 GLU A C 1
ATOM 3375 O O . GLU A 1 455 ? 21.126 6.497 -10.299 1.00 92.88 455 GLU A O 1
ATOM 3380 N N . PRO A 1 456 ? 22.879 7.537 -11.251 1.00 92.25 456 PRO A N 1
ATOM 3381 C CA . PRO A 1 456 ? 23.735 6.351 -11.272 1.00 92.25 456 PRO A CA 1
ATOM 3382 C C . PRO A 1 456 ? 24.009 5.734 -9.896 1.00 92.25 456 PRO A C 1
ATOM 3384 O O . PRO A 1 456 ? 24.238 4.529 -9.816 1.00 92.25 456 PRO A O 1
ATOM 3387 N N . SER A 1 457 ? 23.987 6.523 -8.814 1.00 89.94 457 SER A N 1
ATOM 3388 C CA . SER A 1 457 ? 24.174 5.978 -7.460 1.00 89.94 457 SER A CA 1
ATOM 3389 C C . SER A 1 457 ? 23.029 5.037 -7.069 1.00 89.94 457 SER A C 1
ATOM 3391 O O . SER A 1 457 ? 23.263 3.912 -6.634 1.00 89.94 457 SER A O 1
ATOM 3393 N N . VAL A 1 458 ? 21.788 5.447 -7.341 1.00 92.44 458 VAL A N 1
ATOM 3394 C CA . VAL A 1 458 ? 20.574 4.669 -7.065 1.00 92.44 458 VAL A CA 1
ATOM 3395 C C . VAL A 1 458 ? 20.523 3.372 -7.882 1.00 92.44 458 VAL A C 1
ATOM 3397 O O . VAL A 1 458 ? 20.089 2.345 -7.357 1.00 92.44 458 VAL A O 1
ATOM 3400 N N . SER A 1 459 ? 20.980 3.376 -9.141 1.00 93.00 459 SER A N 1
ATOM 3401 C CA . SER A 1 459 ? 21.033 2.141 -9.941 1.00 93.00 459 SER A CA 1
ATOM 3402 C C . SER A 1 459 ? 22.131 1.174 -9.493 1.00 93.00 459 SER A C 1
ATOM 3404 O O . SER A 1 459 ? 21.905 -0.038 -9.509 1.00 93.00 459 SER A O 1
ATOM 3406 N N . ALA A 1 460 ? 23.280 1.686 -9.042 1.00 91.38 460 ALA A N 1
ATOM 3407 C CA . ALA A 1 460 ? 24.366 0.870 -8.506 1.00 91.38 460 ALA A CA 1
ATOM 3408 C C . ALA A 1 460 ? 24.007 0.214 -7.159 1.00 91.38 460 ALA A C 1
ATOM 3410 O O . ALA A 1 460 ? 24.268 -0.975 -6.978 1.00 91.38 460 ALA A O 1
ATOM 3411 N N . ASP A 1 461 ? 23.375 0.958 -6.245 1.00 91.06 461 ASP A N 1
ATOM 3412 C CA . ASP A 1 461 ? 23.045 0.469 -4.899 1.00 91.06 461 ASP A CA 1
ATOM 3413 C C . ASP A 1 461 ? 21.909 -0.569 -4.898 1.00 91.06 461 ASP A C 1
ATOM 3415 O O . ASP A 1 461 ? 21.964 -1.533 -4.129 1.00 91.06 461 ASP A O 1
ATOM 3419 N N . LEU A 1 462 ? 20.889 -0.389 -5.754 1.00 94.00 462 LEU A N 1
ATOM 3420 C CA . LEU A 1 462 ? 19.704 -1.260 -5.824 1.00 94.00 462 LEU A CA 1
ATOM 3421 C C . LEU A 1 462 ? 19.856 -2.463 -6.769 1.00 94.00 462 LEU A C 1
ATOM 3423 O O . LEU A 1 462 ? 19.219 -3.495 -6.541 1.00 94.00 462 LEU A O 1
ATOM 3427 N N . GLY A 1 463 ? 20.646 -2.341 -7.841 1.00 94.06 463 GLY A N 1
ATOM 3428 C CA . GLY A 1 463 ? 20.638 -3.290 -8.960 1.00 94.06 463 GLY A CA 1
ATOM 3429 C C . GLY A 1 463 ? 19.378 -3.178 -9.834 1.00 94.06 463 GLY A C 1
ATOM 3430 O O . GLY A 1 463 ? 18.761 -2.116 -9.929 1.00 94.06 463 GLY A O 1
ATOM 3431 N N . TYR A 1 464 ? 18.994 -4.270 -10.495 1.00 96.25 464 TYR A N 1
ATOM 3432 C CA . TYR A 1 464 ? 17.803 -4.353 -11.353 1.00 96.25 464 TYR A CA 1
ATOM 3433 C C . TYR A 1 464 ? 16.510 -4.586 -10.554 1.00 96.25 464 TYR A C 1
ATOM 3435 O O . TYR A 1 464 ? 16.532 -5.033 -9.404 1.00 96.25 464 TYR A O 1
ATOM 3443 N N . ALA A 1 465 ? 15.362 -4.311 -11.178 1.00 96.38 465 ALA A N 1
ATOM 3444 C CA . ALA A 1 465 ? 14.053 -4.593 -10.599 1.00 96.38 465 ALA A CA 1
ATOM 3445 C C . ALA A 1 465 ? 13.727 -6.097 -10.671 1.00 96.38 465 ALA A C 1
ATOM 3447 O O . ALA A 1 465 ? 13.910 -6.733 -11.711 1.00 96.38 465 ALA A O 1
ATOM 3448 N N . ILE A 1 466 ? 13.190 -6.659 -9.584 1.00 95.00 466 ILE A N 1
ATOM 3449 C CA . ILE A 1 466 ? 12.729 -8.066 -9.502 1.00 95.00 466 ILE A CA 1
ATOM 3450 C C . ILE A 1 466 ? 11.271 -8.242 -9.971 1.00 95.00 466 ILE A C 1
ATOM 3452 O O . ILE A 1 466 ? 10.675 -9.308 -9.834 1.00 95.00 466 ILE A O 1
ATOM 3456 N N . GLN A 1 467 ? 10.662 -7.171 -10.479 1.00 93.38 467 GLN A N 1
ATOM 3457 C CA . GLN A 1 467 ? 9.268 -7.084 -10.909 1.00 93.38 467 GLN A CA 1
ATOM 3458 C C . GLN A 1 467 ? 9.205 -6.225 -12.179 1.00 93.38 467 GLN A C 1
ATOM 3460 O O . GLN A 1 467 ? 9.879 -5.202 -12.266 1.00 93.38 467 GLN A O 1
ATOM 3465 N N . GLN A 1 468 ? 8.382 -6.612 -13.158 1.00 93.81 468 GLN A N 1
ATOM 3466 C CA . GLN A 1 468 ? 8.263 -5.873 -14.424 1.00 93.81 468 GLN A CA 1
ATOM 3467 C C . GLN A 1 468 ? 7.546 -4.521 -14.263 1.00 93.81 468 GLN A C 1
ATOM 3469 O O . GLN A 1 468 ? 7.880 -3.549 -14.936 1.00 93.81 468 GLN A O 1
ATOM 3474 N N . TYR A 1 469 ? 6.542 -4.465 -13.387 1.00 92.81 469 TYR A N 1
ATOM 3475 C CA . TYR A 1 469 ? 5.676 -3.305 -13.187 1.00 92.81 469 TYR A CA 1
ATOM 3476 C C . TYR A 1 469 ? 5.521 -3.011 -11.691 1.00 92.81 469 TYR A C 1
ATOM 3478 O O . TYR A 1 469 ? 5.473 -3.955 -10.900 1.00 92.81 469 TYR A O 1
ATOM 3486 N N . PRO A 1 470 ? 5.406 -1.731 -11.292 1.00 93.12 470 PRO A N 1
ATOM 3487 C CA . PRO A 1 470 ? 5.185 -1.373 -9.900 1.00 93.12 470 PRO A CA 1
ATOM 3488 C C . PRO A 1 470 ? 3.779 -1.767 -9.432 1.00 93.12 470 PRO A C 1
ATOM 3490 O O . PRO A 1 470 ? 2.795 -1.588 -10.153 1.00 93.12 470 PRO A O 1
ATOM 3493 N N . ALA A 1 471 ? 3.678 -2.250 -8.196 1.00 91.31 471 ALA A N 1
ATOM 3494 C CA . ALA A 1 471 ? 2.402 -2.503 -7.537 1.00 91.31 471 ALA A CA 1
ATOM 3495 C C . ALA A 1 471 ? 1.780 -1.180 -7.069 1.00 91.31 471 ALA A C 1
ATOM 3497 O O . ALA A 1 471 ? 2.462 -0.371 -6.439 1.00 91.31 471 ALA A O 1
ATOM 3498 N N . SER A 1 472 ? 0.491 -0.967 -7.348 1.00 91.19 472 SER A N 1
ATOM 3499 C CA . SER A 1 472 ? -0.269 0.205 -6.902 1.00 91.19 472 SER A CA 1
ATOM 3500 C C . SER A 1 472 ? -1.226 -0.140 -5.763 1.00 91.19 472 SER A C 1
ATOM 3502 O O . SER A 1 472 ? -1.892 -1.176 -5.780 1.00 91.19 472 SER A O 1
ATOM 3504 N N . PHE A 1 473 ? -1.288 0.723 -4.751 1.00 87.94 473 PHE A N 1
ATOM 3505 C CA . PHE A 1 473 ? -2.129 0.529 -3.567 1.00 87.94 473 PHE A CA 1
ATOM 3506 C C . PHE A 1 473 ? -2.457 1.863 -2.892 1.00 87.94 473 PHE A C 1
ATOM 3508 O O . PHE A 1 473 ? -1.911 2.915 -3.233 1.00 87.94 473 PHE A O 1
ATOM 3515 N N . SER A 1 474 ? -3.378 1.813 -1.930 1.00 90.44 474 SER A N 1
ATOM 3516 C CA . SER A 1 474 ? -3.597 2.909 -0.993 1.00 90.44 474 SER A CA 1
ATOM 3517 C C . SER A 1 474 ? -2.794 2.646 0.276 1.00 90.44 474 SER A C 1
ATOM 3519 O O . SER A 1 474 ? -2.866 1.552 0.835 1.00 90.44 474 SER A O 1
ATOM 3521 N N . ALA A 1 475 ? -2.027 3.637 0.710 1.00 90.75 475 ALA A N 1
ATOM 3522 C CA . ALA A 1 475 ? -1.151 3.545 1.869 1.00 90.75 475 ALA A CA 1
ATOM 3523 C C . ALA A 1 475 ? -1.610 4.502 2.963 1.00 90.75 475 ALA A C 1
ATOM 3525 O O . ALA A 1 475 ? -1.993 5.632 2.663 1.00 90.75 475 ALA A O 1
ATOM 3526 N N . GLN A 1 476 ? -1.526 4.083 4.224 1.00 92.94 476 GLN A N 1
ATOM 3527 C CA . GLN A 1 476 ? -1.464 5.025 5.333 1.00 92.94 476 GLN A CA 1
ATOM 3528 C C . GLN A 1 476 ? -0.050 5.601 5.423 1.00 92.94 476 GLN A C 1
ATOM 3530 O O . GLN A 1 476 ? 0.935 4.896 5.182 1.00 92.94 476 GLN A O 1
ATOM 3535 N N . VAL A 1 477 ? 0.049 6.869 5.810 1.00 93.00 477 VAL A N 1
ATOM 3536 C CA . VAL A 1 477 ? 1.301 7.541 6.172 1.00 93.00 477 VAL A CA 1
ATOM 3537 C C . VAL A 1 477 ? 1.056 8.401 7.405 1.00 93.00 477 VAL A C 1
ATOM 3539 O O . VAL A 1 477 ? 0.040 9.088 7.482 1.00 93.00 477 VAL A O 1
ATOM 3542 N N . GLN A 1 478 ? 1.975 8.384 8.370 1.00 93.88 478 GLN A N 1
ATOM 3543 C CA . GLN A 1 478 ? 1.931 9.264 9.537 1.00 93.88 478 GLN A CA 1
ATOM 3544 C C . GLN A 1 478 ? 3.302 9.903 9.779 1.00 93.88 478 GLN A C 1
ATOM 3546 O O . GLN A 1 478 ? 4.319 9.213 9.812 1.00 93.88 478 GLN A O 1
ATOM 3551 N N . GLN A 1 479 ? 3.323 11.230 9.918 1.00 92.19 479 GLN A N 1
ATOM 3552 C CA . GLN A 1 479 ? 4.538 12.026 10.107 1.00 92.19 479 GLN A CA 1
ATOM 3553 C C . GLN A 1 479 ?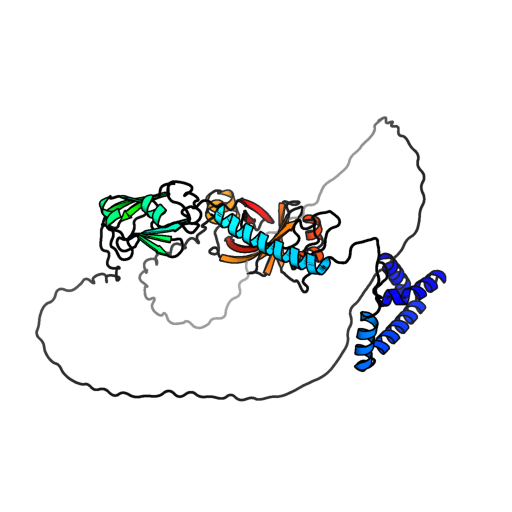 4.826 12.237 11.598 1.00 92.19 479 GLN A C 1
ATOM 3555 O O . GLN A 1 479 ? 3.906 12.536 12.363 1.00 92.19 479 GLN A O 1
ATOM 3560 N N . PHE A 1 480 ? 6.097 12.148 11.984 1.00 92.88 480 PHE A N 1
ATOM 3561 C CA . PHE A 1 480 ? 6.602 12.332 13.345 1.00 92.88 480 PHE A CA 1
ATOM 3562 C C . PHE A 1 480 ? 7.733 13.379 13.380 1.00 92.88 480 PHE A C 1
ATOM 3564 O O . PHE A 1 480 ? 8.153 13.875 12.332 1.00 92.88 480 PHE A O 1
ATOM 3571 N N . GLU A 1 481 ? 8.193 13.742 14.581 1.00 89.81 481 GLU A N 1
ATOM 3572 C CA . GLU A 1 481 ? 9.246 14.744 14.837 1.00 89.81 481 GLU A CA 1
ATOM 3573 C C . GLU A 1 481 ? 10.637 14.375 14.276 1.00 89.81 481 GLU A C 1
ATOM 3575 O O . GLU A 1 481 ? 11.422 15.283 14.009 1.00 89.81 481 GLU A O 1
ATOM 3580 N N . GLY A 1 482 ? 10.935 13.083 14.103 1.00 83.62 482 GLY A N 1
ATOM 3581 C CA . GLY A 1 482 ? 12.214 12.552 13.599 1.00 83.62 482 GLY A CA 1
ATOM 3582 C C . GLY A 1 482 ? 12.071 11.456 12.534 1.00 83.62 482 GLY A C 1
ATOM 3583 O O . GLY A 1 482 ? 12.941 10.590 12.409 1.00 83.62 482 GLY A O 1
ATOM 3584 N N . GLY A 1 483 ? 10.949 11.431 11.809 1.00 89.62 483 GLY A N 1
ATOM 3585 C CA . GLY A 1 483 ? 10.738 10.492 10.709 1.00 89.62 483 GLY A CA 1
ATOM 3586 C C . GLY A 1 483 ? 9.279 10.313 10.289 1.00 89.62 483 GLY A C 1
ATOM 3587 O O . GLY A 1 483 ? 8.387 11.084 10.652 1.00 89.62 483 GLY A O 1
ATOM 3588 N N . VAL A 1 484 ? 9.022 9.262 9.513 1.00 92.12 484 VAL A N 1
ATOM 3589 C CA . VAL A 1 484 ? 7.710 8.926 8.950 1.00 92.12 484 VAL A CA 1
ATOM 3590 C C . VAL A 1 484 ? 7.440 7.419 9.039 1.00 92.12 484 VAL A C 1
ATOM 3592 O O . VAL A 1 484 ? 8.306 6.596 8.742 1.00 92.12 484 VAL A O 1
ATOM 3595 N N . MET A 1 485 ? 6.218 7.048 9.427 1.00 93.19 485 MET A N 1
ATOM 3596 C CA . MET A 1 485 ? 5.717 5.672 9.318 1.00 93.19 485 MET A CA 1
ATOM 3597 C C . MET A 1 485 ? 4.808 5.539 8.101 1.00 93.19 485 MET A C 1
ATOM 3599 O O . MET A 1 485 ? 4.029 6.446 7.795 1.00 93.19 485 MET A O 1
ATOM 3603 N N . LEU A 1 486 ? 4.895 4.405 7.410 1.00 92.00 486 LEU A N 1
ATOM 3604 C CA . LEU A 1 486 ? 4.230 4.193 6.129 1.00 92.00 486 LEU A CA 1
ATOM 3605 C C . LEU A 1 486 ? 3.790 2.730 5.964 1.00 92.00 486 LEU A C 1
ATOM 3607 O O . LEU A 1 486 ? 4.548 1.819 6.287 1.00 92.00 486 LEU A O 1
ATOM 3611 N N . SER A 1 487 ? 2.577 2.477 5.459 1.00 91.19 487 SER A N 1
ATOM 3612 C CA . SER A 1 487 ? 2.061 1.113 5.259 1.00 91.19 487 SER A CA 1
ATOM 3613 C C . SER A 1 487 ? 2.032 0.713 3.780 1.00 91.19 487 SER A C 1
ATOM 3615 O O . SER A 1 487 ? 1.265 1.272 2.994 1.00 91.19 487 SER A O 1
ATOM 3617 N N . SER A 1 488 ? 2.785 -0.322 3.428 1.00 84.81 488 SER A N 1
ATOM 3618 C CA . SER A 1 488 ? 2.491 -1.179 2.269 1.00 84.81 488 SER A CA 1
ATOM 3619 C C . SER A 1 488 ? 1.534 -2.314 2.691 1.00 84.81 488 SER A C 1
ATOM 3621 O O . SER A 1 488 ? 1.314 -2.469 3.895 1.00 84.81 488 SER A O 1
ATOM 3623 N N . PRO A 1 489 ? 0.943 -3.099 1.764 1.00 80.75 489 PRO A N 1
ATOM 3624 C CA . PRO A 1 489 ? -0.061 -4.110 2.112 1.00 80.75 489 PRO A CA 1
ATOM 3625 C C . PRO A 1 489 ? 0.403 -5.088 3.201 1.00 80.75 489 PRO A C 1
ATOM 3627 O O . PRO A 1 489 ? -0.281 -5.234 4.210 1.00 80.75 489 PRO A O 1
ATOM 3630 N N . ASP A 1 490 ? 1.598 -5.664 3.044 1.00 81.75 490 ASP A N 1
ATOM 3631 C CA . ASP A 1 490 ? 2.139 -6.696 3.939 1.00 81.75 490 ASP A CA 1
ATOM 3632 C C . ASP A 1 490 ? 3.189 -6.172 4.941 1.00 81.75 490 ASP A C 1
ATOM 3634 O O . ASP A 1 490 ? 3.564 -6.892 5.867 1.00 81.75 490 ASP A O 1
ATOM 3638 N N . THR A 1 491 ? 3.651 -4.920 4.798 1.00 85.69 491 THR A N 1
ATOM 3639 C CA . THR A 1 491 ? 4.763 -4.354 5.591 1.00 85.69 491 THR A CA 1
ATOM 3640 C C . THR A 1 491 ? 4.523 -2.902 6.012 1.00 85.69 491 THR A C 1
ATOM 3642 O O . THR A 1 491 ? 4.221 -2.037 5.184 1.00 85.69 491 THR A O 1
ATOM 3645 N N . ILE A 1 492 ? 4.742 -2.616 7.295 1.00 89.25 492 ILE A N 1
ATOM 3646 C CA . ILE A 1 492 ? 4.890 -1.271 7.859 1.00 89.25 492 ILE A CA 1
ATOM 3647 C C . ILE A 1 492 ? 6.371 -0.898 7.824 1.00 89.25 492 ILE A C 1
ATOM 3649 O O . ILE A 1 492 ? 7.210 -1.608 8.374 1.00 89.25 492 ILE A O 1
ATOM 3653 N N . TRP A 1 493 ? 6.672 0.237 7.211 1.00 90.31 493 TRP A N 1
ATOM 3654 C CA . TRP A 1 493 ? 8.000 0.828 7.127 1.00 90.31 493 TRP A CA 1
ATOM 3655 C C . TRP A 1 493 ? 8.113 1.962 8.144 1.00 90.31 493 TRP A C 1
ATOM 3657 O O . TRP A 1 493 ? 7.195 2.781 8.271 1.00 90.31 493 TRP A O 1
ATOM 3667 N N . VAL A 1 494 ? 9.238 2.016 8.850 1.00 91.81 494 VAL A N 1
ATOM 3668 C CA . VAL A 1 494 ? 9.609 3.117 9.742 1.00 91.81 494 VAL A CA 1
ATOM 3669 C C . VAL A 1 494 ? 10.867 3.751 9.174 1.00 91.81 494 VAL A C 1
ATOM 3671 O O . VAL A 1 494 ? 11.897 3.093 9.063 1.00 91.81 494 VAL A O 1
ATOM 3674 N N . ILE A 1 495 ? 10.768 5.009 8.761 1.00 89.38 495 ILE A N 1
ATOM 3675 C CA . ILE A 1 495 ? 11.811 5.718 8.020 1.00 89.38 495 ILE A CA 1
ATOM 3676 C C . ILE A 1 495 ? 12.233 6.914 8.874 1.00 89.38 495 ILE A C 1
ATOM 3678 O O . ILE A 1 495 ? 11.411 7.790 9.141 1.00 89.38 495 ILE A O 1
ATOM 3682 N N . TYR A 1 496 ? 13.482 6.933 9.341 1.00 87.00 496 TYR A N 1
ATOM 3683 C CA . TYR A 1 496 ? 13.977 7.937 10.290 1.00 87.00 496 TYR A CA 1
ATOM 3684 C C . TYR A 1 496 ? 14.797 9.017 9.585 1.00 87.00 496 TYR A C 1
ATOM 3686 O O . TYR A 1 496 ? 15.535 8.730 8.640 1.00 87.00 496 TYR A O 1
ATOM 3694 N N . ASP A 1 497 ? 14.765 10.244 10.099 1.00 86.69 497 ASP A N 1
ATOM 3695 C CA . ASP A 1 497 ? 15.532 11.366 9.535 1.00 86.69 497 ASP A CA 1
ATOM 3696 C C . ASP A 1 497 ? 17.064 11.216 9.721 1.00 86.69 497 ASP A C 1
ATOM 3698 O O . ASP A 1 497 ? 17.841 11.966 9.132 1.00 86.69 497 ASP A O 1
ATOM 3702 N N . ASP A 1 498 ? 17.518 10.202 10.473 1.00 80.19 498 ASP A N 1
ATOM 3703 C CA . ASP A 1 498 ? 18.928 9.784 10.586 1.00 80.19 498 ASP A CA 1
ATOM 3704 C C . ASP A 1 498 ? 19.436 8.912 9.411 1.00 80.19 498 ASP A C 1
ATOM 3706 O O . ASP A 1 498 ? 20.523 8.339 9.482 1.00 80.19 498 ASP A O 1
ATOM 3710 N N . LEU A 1 499 ? 18.670 8.858 8.312 1.00 80.50 499 LEU A N 1
ATOM 3711 C CA . LEU A 1 499 ? 18.920 8.105 7.072 1.00 80.50 499 LEU A CA 1
ATOM 3712 C C . LEU A 1 499 ? 18.831 6.574 7.187 1.00 80.50 499 LEU A C 1
ATOM 3714 O O . LEU A 1 499 ? 19.084 5.881 6.199 1.00 80.50 499 LEU A O 1
ATOM 3718 N N . THR A 1 500 ? 18.416 6.029 8.332 1.00 83.38 500 THR A N 1
ATOM 3719 C CA . THR A 1 500 ? 18.144 4.588 8.496 1.00 83.38 500 THR A CA 1
ATOM 3720 C C . THR A 1 500 ? 16.647 4.263 8.410 1.00 83.38 500 THR A C 1
ATOM 3722 O O . THR A 1 500 ? 15.793 5.155 8.391 1.00 83.38 500 THR A O 1
ATOM 3725 N N . TRP A 1 501 ? 16.310 2.974 8.345 1.00 87.88 501 TRP A N 1
ATOM 3726 C CA . TRP A 1 501 ? 14.930 2.489 8.312 1.00 87.88 501 TRP A CA 1
ATOM 3727 C C . TRP A 1 501 ? 14.791 1.113 8.979 1.00 87.88 501 TRP A C 1
ATOM 3729 O O . TRP A 1 501 ? 15.716 0.303 8.946 1.00 87.88 501 TRP A O 1
ATOM 3739 N N . ASP A 1 502 ? 13.612 0.855 9.545 1.00 86.31 502 ASP A N 1
ATOM 3740 C CA . ASP A 1 502 ? 13.167 -0.442 10.070 1.00 86.31 502 ASP A CA 1
ATOM 3741 C C . ASP A 1 502 ? 11.886 -0.893 9.341 1.00 86.31 502 ASP A C 1
ATOM 3743 O O . ASP A 1 502 ? 11.190 -0.092 8.705 1.00 86.31 502 ASP A O 1
ATOM 3747 N N . TRP A 1 503 ? 11.542 -2.180 9.435 1.00 86.50 503 TRP A N 1
ATOM 3748 C CA . TRP A 1 503 ? 10.333 -2.738 8.823 1.00 86.50 503 TRP A CA 1
ATOM 3749 C C . TRP A 1 503 ? 9.687 -3.817 9.698 1.00 86.50 503 TRP A C 1
ATOM 3751 O O . TRP A 1 503 ? 10.366 -4.564 10.403 1.00 86.50 503 TRP A O 1
ATOM 3761 N N . PHE A 1 504 ? 8.359 -3.909 9.633 1.00 85.31 504 PHE A N 1
ATOM 3762 C CA . PHE A 1 504 ? 7.540 -4.810 10.445 1.00 85.31 504 PHE A CA 1
ATOM 3763 C C . PHE A 1 504 ? 6.421 -5.409 9.596 1.00 85.31 504 PHE A C 1
ATOM 3765 O O . PHE A 1 504 ? 5.848 -4.718 8.757 1.00 85.31 504 PHE A O 1
ATOM 3772 N N . GLY A 1 505 ? 6.064 -6.675 9.822 1.00 82.88 505 GLY A N 1
ATOM 3773 C CA . GLY A 1 505 ? 4.912 -7.282 9.148 1.00 82.88 505 GLY A CA 1
ATOM 3774 C C . GLY A 1 505 ? 3.617 -6.544 9.498 1.00 82.88 505 GLY A C 1
ATOM 3775 O O . GLY A 1 505 ? 3.330 -6.314 10.674 1.00 82.88 505 GLY A O 1
ATOM 3776 N N . ASN A 1 506 ? 2.832 -6.168 8.489 1.00 74.56 506 ASN A N 1
ATOM 3777 C CA . ASN A 1 506 ? 1.558 -5.483 8.677 1.00 74.56 506 ASN A CA 1
ATOM 3778 C C . ASN A 1 506 ? 0.476 -6.480 9.122 1.00 74.56 506 ASN A C 1
ATOM 3780 O O . ASN A 1 506 ? -0.270 -7.024 8.314 1.00 74.56 506 ASN A O 1
ATOM 3784 N N . THR A 1 507 ? 0.366 -6.702 10.429 1.00 59.75 507 THR A N 1
ATOM 3785 C CA . THR A 1 507 ? -0.666 -7.549 11.058 1.00 59.75 507 THR A CA 1
ATOM 3786 C C . THR A 1 507 ? -2.062 -6.904 11.096 1.00 59.75 507 THR A C 1
ATOM 3788 O O . THR A 1 507 ? -2.940 -7.382 11.813 1.00 59.75 507 THR A O 1
ATOM 3791 N N . GLY A 1 508 ? -2.278 -5.807 10.361 1.00 48.97 508 GLY A N 1
ATOM 3792 C CA . GLY A 1 508 ? -3.536 -5.061 10.300 1.00 48.97 508 GLY A CA 1
ATOM 3793 C C . GLY A 1 508 ? -4.587 -5.690 9.384 1.00 48.97 508 GLY A C 1
ATOM 3794 O O . GLY A 1 508 ? -4.892 -5.114 8.339 1.00 48.97 508 GLY A O 1
ATOM 3795 N N . GLY A 1 509 ? -5.128 -6.841 9.794 1.00 35.31 509 GLY A N 1
ATOM 3796 C CA . GLY A 1 509 ? -6.396 -7.400 9.301 1.00 35.31 509 GLY A CA 1
ATOM 3797 C C . GLY A 1 509 ? -7.577 -6.983 10.170 1.00 35.31 509 GLY A C 1
ATOM 3798 O O . GLY A 1 509 ? -7.385 -6.938 11.406 1.00 35.31 509 GLY A O 1
#

Sequence (509 aa):
MDRHACAECRELISAFIDGELAQDERARMMAHLSECVDCRETLEVYRLIGARMRALPAVPPPDHLIDSIFAETIDAQPRRLFIVTSRLGYSVAAVAAVLLIFVVAVYLIVGGYQRGLSPQVASSEPRNGETWPIQNPIEITFNKKMDRESVAQALAILPEEEDKRLLLSWEGNTLIIGQNQTLKPGTSYHILIGTSAVDTFGNRLESDFRLSFGTTSTVQVPENPTVTPMPSATAVPTEPPRSPTSAPTAVRTATPASTQAPVVSATATPDGGGGPAVTATPGGPPVATNPTVEVDPTEEPTATPTASPTLEPEPTVTVAPSPIATATVPPTATAPAQPTATATQTPTAPAATATPQSIPVTGGFGQVYWSDPTIQSRLGQPLAPASSIGALQLGFQHGAMYYRSDLGLIYVLSSTTQTWGSFLDTSTSVPEPQPAPEPELWVPGGIFGYLWSAEPSVSADLGYAIQQYPASFSAQVQQFEGGVMLSSPDTIWVIYDDLTWDWFGNTGG

Radius of gyration: 42.7 Å; Cα contacts (8 Å, |Δi|>4): 611; chains: 1; bounding box: 128×96×104 Å

Secondary structure (DSSP, 8-state):
--HHHHHHHHHHHHHHHHT-S-HHHHHHHHHHHHH-SHHHHHHHHHHHHHHHHHTS--PPPPHHHHHHHHHHHHS-------------S-HHHHHHHHHHHHHHHHHHHHHHHHHHSPP-EEEEESPTT-EE-TTSPEEEEESS-B-HHHHHHHEEEESTTTTTTS-EEEETTEEEESTT-PPPTT-EEEEEE-TT-BBTTSPBPSS-EEEEEEE-SS---------PPPP----------------------------------------------------------------------------------------PPPP-----------PPPP---------PPPP-----------HHHHHHHHH-HHHHHHH-SBSS--EEEEEEEEEETTEEEEEETTTTEEEEEETTTTEEEEEE---SS-PPPEE-SSTT-EE--HHHHHHHHH-HHHHHHH-SBSSSS-EEEEEEEEEETTEEEEE-SSEEEEEETTS-EEEEE----

Mean predicted aligned error: 24.36 Å

Foldseek 3Di:
DDPVLLVVLLVCLVCLVVVNDDPVVNVSNVVCCVPDDVSVVSSVVVVVVVVVVVPPPDDPDPVVVVVVVVVVVPPPDDDDDDDDDDDDPPPPVVVVVVVVVVVVVVVCVVVVCLQPDAKEFPDWPPAAAEAAEQQAWIKTAIPAAWDPVQQLVQKQKPVNVQNVVWDWDDDHRMTTTRVRHGDDAQDKMKMWGQQSTGHPNRHTHPHIDIGIYTYHNDPDPDCPPDDDDDDDDDDDDDDDDDDDDDDDDDDDDDDDDDDDDDDDDDDDDDDDDDDDDDDDDDDDDDDDDDDDDDDDDDDDDDDDDDDDDDDDDDDDDDDDDDDDDDDDDDDDDDDDDDDDDDDPDDPDDPPPPPDPDQQDQDFLSCCVCVVDPVLCVQQPGFPHHKDKFKKWKFAFPFFIWIATPVQQKIKTQGNQVQFIDIDHQPDPDWAQWDDDPDPQWICETGSVNVCLVVDVVSCVRGPTTNDRYIDIDMKIKIHGPFFIWIDDPQKIKTHGVVRHIDIDGNPRD